Protein AF-A0A183T0B0-F1 (afdb_monomer_lite)

Organism: Schistocephalus solidus (NCBI:txid70667)

pLDDT: mean 71.67, std 19.05, range [30.5, 95.94]

Secondary structure (DSSP, 8-state):
--TTTTHHHHHHT----SHHHHHHHHHHHHHHHHHHHHHHHHHHHHHHHHHHH-SS--TT---SS-TTTHHHHHHHHHHTTT-SS--HHHHHHHHHHHHHHHTTTSSHHHHHHHHHHHHHHHHTHHHHHHHHHH----HHHHHHHHHHHHHHHHHHHHHHHHHHHHHHHHHHHHHH-TTT----HHHHHHHHHHHHHHHHHHHHHHHHHHHHHHHHHHTTTS-----HHHHHHHHHHHHHHHHHHHHHHHHHHHHHHHHHHHHHHHHHHHHHHHHHHS--S--TT--SHHHHHHHHHHHHHHHHHHHHHHHHHHHHHHHHHHHHHHHHHHHHHTTSS---HHHHHHHHHHHHHHHHHHHHH-HHHHHHHHHHHHHHHHHHHTTTTTTSS-------

Foldseek 3Di:
DVVLLCLLVQQLVQQDDDPVLVVLVVLLVVLLVLLQVLLVVLLVQQVVVCVVPVDPFTLQDPQPDDPVPVVVLVVLQVVLVPDPDRDLLSVLSVQLVLLNVLSRPAPNPLSNVLSVLLNVCSVQQSVLSSCSRHHDDDPVVNVVSSLVNQLSLQLCLQSVLVSLLVSLVSLLCCLLPSPPDDDDPVVVVVVVVVSSVVSNVLSVVLSVLSVVVVVVVVVPPDDDDDDPVNVVSVVVNVVSLCVSVVSLVVSVVVSVVSLVSNVVSLVVLVVSLVVLPDDPDDDPPPPDDPVVVSVVSSVSSVVSSVQSVLVSVLSVVLVVLQSVLCVLVSCSSSVVDHRDSVNVSSSSSNSNPNSVSVCVSDPSNVVVVVVVVVVVVVVVVVVVVVVPPPDDPDDD

Sequence (396 aa):
MTERRNQWYKIQDLQLRSTPKVLFLVACSVIGLAGLLTNLPIIITNILHRFRHNTMSDYYSRPLVDRRDGSQLVRASVMARRSTLVTEDDRGNSYFSAVSLQAKYKYSHVVLALSVFNFLSSIILIPNMAILLCWNVNADFSNYVVSLTMIWNVFQIMFVFIFQFINTTIQCLSICFPLHFSLRRSPLFTAFFLIIALCMATSISELLLMEKDLSGDARGNKVAKPSSESEHVKWAMAIVIQIPFAVYCLTALLTLVMYSLIMRSIHSSQSFVKRVSIPSIPSSDSRGSGSLMRQSLLRFWNSVLRQNIQSFITLATSTTALYLLEFPYMLVFCSACEPHYCVLICHLAVHTVQPVLHITLSKAFREVFRELFVKADRGSISSLDAIMVDQPTAGG

Structure (mmCIF, N/CA/C/O backbone):
data_AF-A0A183T0B0-F1
#
_entry.id   AF-A0A183T0B0-F1
#
loop_
_atom_site.group_PDB
_atom_site.id
_atom_site.type_symbol
_atom_site.label_atom_id
_atom_site.label_alt_id
_atom_site.label_comp_id
_atom_site.label_asym_id
_atom_site.label_entity_id
_atom_site.label_seq_id
_atom_site.pdbx_PDB_ins_code
_atom_site.Cartn_x
_atom_site.Cartn_y
_atom_site.Cartn_z
_atom_site.occupancy
_atom_site.B_iso_or_equiv
_atom_site.auth_seq_id
_atom_site.auth_comp_id
_atom_site.auth_asym_id
_atom_site.auth_atom_id
_atom_site.pdbx_PDB_model_num
ATOM 1 N N . MET A 1 1 ? 17.459 -21.429 -18.803 1.00 33.53 1 MET A N 1
ATOM 2 C CA . MET A 1 1 ? 17.792 -20.425 -17.754 1.00 33.53 1 MET A CA 1
ATOM 3 C C . MET A 1 1 ? 18.269 -19.082 -18.317 1.00 33.53 1 MET A C 1
ATOM 5 O O . MET A 1 1 ? 18.278 -18.108 -17.580 1.00 33.53 1 MET A O 1
ATOM 9 N N . THR A 1 2 ? 18.666 -18.999 -19.588 1.00 34.31 2 THR A N 1
ATOM 10 C CA . THR A 1 2 ? 19.000 -17.747 -20.297 1.00 34.31 2 THR A CA 1
ATOM 11 C C . THR A 1 2 ? 17.747 -16.949 -20.700 1.00 34.31 2 THR A C 1
ATOM 13 O O . THR A 1 2 ? 17.742 -15.734 -20.588 1.00 34.31 2 THR A O 1
ATOM 16 N N . GLU A 1 3 ? 16.628 -17.610 -21.022 1.00 35.97 3 GLU A N 1
ATOM 17 C CA . GLU A 1 3 ? 15.358 -16.939 -21.384 1.00 35.97 3 GLU A CA 1
ATOM 18 C C . GLU A 1 3 ? 14.646 -16.192 -20.243 1.00 35.97 3 GLU A C 1
ATOM 20 O O . GLU A 1 3 ? 13.932 -15.224 -20.499 1.00 35.97 3 GLU A O 1
ATOM 25 N N . ARG A 1 4 ? 14.853 -16.600 -18.981 1.00 41.22 4 ARG A N 1
ATOM 26 C CA . ARG A 1 4 ? 14.277 -15.911 -17.805 1.00 41.22 4 ARG A CA 1
ATOM 27 C C . ARG A 1 4 ? 15.097 -14.689 -17.366 1.00 41.22 4 ARG A C 1
ATOM 29 O O . ARG A 1 4 ? 14.621 -13.908 -16.556 1.00 41.22 4 ARG A O 1
ATOM 36 N N . ARG A 1 5 ? 16.318 -14.523 -17.895 1.00 46.44 5 ARG A N 1
ATOM 37 C CA . ARG A 1 5 ? 17.304 -13.521 -17.448 1.00 46.44 5 ARG A CA 1
ATOM 38 C C . ARG A 1 5 ? 17.072 -12.111 -18.019 1.00 46.44 5 ARG A C 1
ATOM 40 O O . ARG A 1 5 ? 17.465 -11.144 -17.388 1.00 46.44 5 ARG A O 1
ATOM 47 N N . ASN A 1 6 ? 16.337 -11.985 -19.131 1.00 49.69 6 ASN A N 1
ATOM 48 C CA . ASN A 1 6 ? 16.167 -10.717 -19.863 1.00 49.69 6 ASN A CA 1
ATOM 49 C C . ASN A 1 6 ? 14.811 -10.015 -19.664 1.00 49.69 6 ASN A C 1
ATOM 51 O O . ASN A 1 6 ? 14.504 -9.080 -20.393 1.00 49.69 6 ASN A O 1
ATOM 55 N N . GLN A 1 7 ? 13.944 -10.449 -18.744 1.00 52.06 7 GLN A N 1
ATOM 56 C CA . GLN A 1 7 ? 12.573 -9.910 -18.704 1.00 52.06 7 GLN A CA 1
ATOM 57 C C . GLN A 1 7 ? 12.448 -8.519 -18.065 1.00 52.06 7 GLN A C 1
ATOM 59 O O . GLN A 1 7 ? 11.589 -7.749 -18.490 1.00 52.06 7 GLN A O 1
ATOM 64 N N . TRP A 1 8 ? 13.341 -8.161 -17.136 1.00 49.22 8 TRP A N 1
ATOM 65 C CA . TRP A 1 8 ? 13.468 -6.787 -16.636 1.00 49.22 8 TRP A CA 1
ATOM 66 C C . TRP A 1 8 ? 13.785 -5.802 -17.769 1.00 49.22 8 TRP A C 1
ATOM 68 O O . TRP A 1 8 ? 13.095 -4.791 -17.899 1.00 49.22 8 TRP A O 1
ATOM 78 N N . TYR A 1 9 ? 14.727 -6.168 -18.650 1.00 50.41 9 TYR A N 1
ATOM 79 C CA . TYR A 1 9 ? 14.986 -5.442 -19.895 1.00 50.41 9 TYR A CA 1
ATOM 80 C C . TYR A 1 9 ? 13.762 -5.438 -20.792 1.00 50.41 9 TYR A C 1
ATOM 82 O O . TYR A 1 9 ? 13.357 -4.377 -21.220 1.00 50.41 9 TYR A O 1
ATOM 90 N N . LYS A 1 10 ? 13.073 -6.567 -20.993 1.00 52.88 10 LYS A N 1
ATOM 91 C CA . LYS A 1 10 ? 11.895 -6.580 -21.876 1.00 52.88 10 LYS A CA 1
ATOM 92 C C . LYS A 1 10 ? 10.767 -5.640 -21.429 1.00 52.88 10 LYS A C 1
ATOM 94 O O . LYS A 1 10 ? 10.074 -5.132 -22.298 1.00 52.88 10 LYS A O 1
ATOM 99 N N . ILE A 1 11 ? 10.556 -5.407 -20.127 1.00 55.38 11 ILE A N 1
ATOM 100 C CA . ILE A 1 11 ? 9.585 -4.399 -19.650 1.00 55.38 11 ILE A CA 1
ATOM 101 C C . ILE A 1 11 ? 10.076 -2.978 -19.963 1.00 55.38 11 ILE A C 1
ATOM 103 O O . ILE A 1 11 ? 9.279 -2.121 -20.336 1.00 55.38 11 ILE A O 1
ATOM 107 N N . GLN A 1 12 ? 11.373 -2.721 -19.794 1.00 54.44 12 GLN A N 1
ATOM 108 C CA . GLN A 1 12 ? 11.988 -1.399 -19.959 1.00 54.44 12 GLN A CA 1
ATOM 109 C C . GLN A 1 12 ? 12.344 -1.069 -21.424 1.00 54.44 12 GLN A C 1
ATOM 111 O O . GLN A 1 12 ? 12.399 0.100 -21.788 1.00 54.44 12 GLN A O 1
ATOM 116 N N . ASP A 1 13 ? 12.468 -2.090 -22.273 1.00 56.25 13 ASP A N 1
ATOM 117 C CA . ASP A 1 13 ? 12.664 -2.047 -23.726 1.00 56.25 13 ASP A CA 1
ATOM 118 C C . ASP A 1 13 ? 11.327 -1.964 -24.482 1.00 56.25 13 ASP A C 1
ATOM 120 O O . ASP A 1 13 ? 11.308 -1.962 -25.718 1.00 56.25 13 ASP A O 1
ATOM 124 N N . LEU A 1 14 ? 10.190 -1.896 -23.768 1.00 64.25 14 LEU A N 1
ATOM 125 C CA . LEU A 1 14 ? 8.881 -1.611 -24.360 1.00 64.25 14 LEU A CA 1
ATOM 126 C C . LEU A 1 14 ? 8.874 -0.181 -24.909 1.00 64.25 14 LEU A C 1
ATOM 128 O O . LEU A 1 14 ? 8.351 0.752 -24.307 1.00 64.25 14 LEU A O 1
ATOM 132 N N . GLN A 1 15 ? 9.422 -0.015 -26.104 1.00 75.88 15 GLN A N 1
ATOM 133 C CA . GLN A 1 15 ? 9.300 1.211 -26.868 1.00 75.88 15 GLN A CA 1
ATOM 134 C C . GLN A 1 15 ? 7.905 1.278 -27.485 1.00 75.88 15 GLN A C 1
ATOM 136 O O . GLN A 1 15 ? 7.626 0.688 -28.535 1.00 75.88 15 GLN A O 1
ATOM 141 N N . LEU A 1 16 ? 7.005 2.001 -26.820 1.00 80.88 16 LEU A N 1
ATOM 142 C CA . LEU A 1 16 ? 5.630 2.147 -27.277 1.00 80.88 16 LEU A CA 1
ATOM 143 C C . LEU A 1 16 ? 5.568 3.056 -28.509 1.00 80.88 16 LEU A C 1
ATOM 145 O O . LEU A 1 16 ? 6.085 4.175 -28.524 1.00 80.88 16 LEU A O 1
ATOM 149 N N . ARG A 1 17 ? 4.870 2.591 -29.549 1.00 81.88 17 ARG A N 1
ATOM 150 C CA . ARG A 1 17 ? 4.631 3.341 -30.791 1.00 81.88 17 ARG A CA 1
ATOM 151 C C . ARG A 1 17 ? 3.141 3.617 -30.970 1.00 81.88 17 ARG A C 1
ATOM 153 O O . ARG A 1 17 ? 2.316 2.791 -30.594 1.00 81.88 17 ARG A O 1
ATOM 160 N N . SER A 1 18 ? 2.798 4.757 -31.567 1.00 86.50 18 SER A N 1
ATOM 161 C CA . SER A 1 18 ? 1.427 5.096 -31.988 1.00 86.50 18 SER A CA 1
ATOM 162 C C . SER A 1 18 ? 0.392 5.070 -30.841 1.00 86.50 18 SER A C 1
ATOM 164 O O . SER A 1 18 ? 0.560 5.781 -29.852 1.00 86.50 18 SER A O 1
ATOM 166 N N . THR A 1 19 ? -0.687 4.286 -30.953 1.00 87.50 19 THR A N 1
ATOM 167 C CA . THR A 1 19 ? -1.831 4.301 -30.022 1.00 87.50 19 THR A CA 1
ATOM 168 C C . THR A 1 19 ? -1.490 3.852 -28.591 1.00 87.50 19 THR A C 1
ATOM 170 O O . THR A 1 19 ? -1.837 4.588 -27.666 1.00 87.50 19 THR A O 1
ATOM 173 N N . PRO A 1 20 ? -0.773 2.730 -28.355 1.00 88.12 20 PRO A N 1
ATOM 174 C CA . PRO A 1 20 ? -0.316 2.346 -27.013 1.00 88.12 20 PRO A CA 1
ATOM 175 C C . PRO A 1 20 ? 0.457 3.439 -26.272 1.00 88.12 20 PRO A C 1
ATOM 177 O O . PRO A 1 20 ? 0.265 3.614 -25.073 1.00 88.12 20 PRO A O 1
ATOM 180 N N . LYS A 1 21 ? 1.283 4.215 -26.985 1.00 89.50 21 LYS A N 1
ATOM 181 C CA . LYS A 1 21 ? 2.028 5.341 -26.405 1.00 89.50 21 LYS A CA 1
ATOM 182 C C . LYS A 1 21 ? 1.086 6.429 -25.890 1.00 89.50 21 LYS A C 1
ATOM 184 O O . LYS A 1 21 ? 1.246 6.890 -24.766 1.00 89.50 21 LYS A O 1
ATOM 189 N N . VAL A 1 22 ? 0.092 6.823 -26.690 1.00 90.25 22 VAL A N 1
ATOM 190 C CA . VAL A 1 22 ? -0.894 7.841 -26.286 1.00 90.25 22 VAL A CA 1
ATOM 191 C C . VAL A 1 22 ? -1.700 7.361 -25.079 1.00 90.25 22 VAL A C 1
ATOM 193 O O . VAL A 1 22 ? -1.833 8.096 -24.105 1.00 90.25 22 VAL A O 1
ATOM 196 N N . LEU A 1 23 ? -2.185 6.116 -25.109 1.00 91.94 23 LEU A N 1
ATOM 197 C CA . LEU A 1 23 ? -2.949 5.535 -24.002 1.00 91.94 23 LEU A CA 1
ATOM 198 C C . LEU A 1 23 ? -2.127 5.460 -22.712 1.00 91.94 23 LEU A C 1
ATOM 200 O O . LEU A 1 23 ? -2.623 5.825 -21.648 1.00 91.94 23 LEU A O 1
ATOM 204 N N . PHE A 1 24 ? -0.867 5.031 -22.807 1.00 93.00 24 PHE A N 1
ATOM 205 C CA . PHE A 1 24 ? 0.031 4.950 -21.660 1.00 93.00 24 PHE A CA 1
ATOM 206 C C . PHE A 1 24 ? 0.326 6.331 -21.068 1.00 93.00 24 PHE A C 1
ATOM 208 O O . PHE A 1 24 ? 0.234 6.502 -19.856 1.00 93.00 24 PHE A O 1
ATOM 215 N N . LEU A 1 25 ? 0.596 7.339 -21.905 1.00 92.75 25 LEU A N 1
ATOM 216 C CA . LEU A 1 25 ? 0.809 8.713 -21.444 1.00 92.75 25 LEU A CA 1
ATOM 217 C C . LEU A 1 25 ? -0.421 9.274 -20.729 1.00 92.75 25 LEU A C 1
ATOM 219 O O . LEU A 1 25 ? -0.284 9.810 -19.634 1.00 92.75 25 LEU A O 1
ATOM 223 N N . VAL A 1 26 ? -1.617 9.103 -21.301 1.00 94.62 26 VAL A N 1
ATOM 224 C CA . VAL A 1 26 ? -2.869 9.545 -20.666 1.00 94.62 26 VAL A CA 1
ATOM 225 C C . VAL A 1 26 ? -3.063 8.851 -19.317 1.00 94.62 26 VAL A C 1
ATOM 227 O O . VAL A 1 26 ? -3.358 9.520 -18.327 1.00 94.62 26 VAL A O 1
ATOM 230 N N . ALA A 1 27 ? -2.846 7.535 -19.245 1.00 94.56 27 ALA A N 1
ATOM 231 C CA . ALA A 1 27 ? -2.937 6.791 -17.992 1.00 94.56 27 ALA A CA 1
ATOM 232 C C . ALA A 1 27 ? -1.931 7.306 -16.948 1.00 94.56 27 ALA A C 1
ATOM 234 O O . ALA A 1 27 ? -2.324 7.601 -15.821 1.00 94.56 27 ALA A O 1
ATOM 235 N N . CYS A 1 28 ? -0.663 7.492 -17.323 1.00 94.56 28 CYS A N 1
ATOM 236 C CA . CYS A 1 28 ? 0.368 8.041 -16.442 1.00 94.56 28 CYS A CA 1
ATOM 237 C C . CYS A 1 28 ? 0.033 9.460 -15.969 1.00 94.56 28 CYS A C 1
ATOM 239 O O . CYS A 1 28 ? 0.217 9.760 -14.793 1.00 94.56 28 CYS A O 1
ATOM 241 N N . SER A 1 29 ? -0.504 10.326 -16.833 1.00 94.38 29 SER A N 1
ATOM 242 C CA . SER A 1 29 ? -0.939 11.671 -16.438 1.00 94.38 29 SER A CA 1
ATOM 243 C C . SER A 1 29 ? -2.093 11.632 -15.437 1.00 94.38 29 SER A C 1
ATOM 245 O O . SER A 1 29 ? -2.053 12.345 -14.436 1.00 94.38 29 SER A O 1
ATOM 247 N N . VAL A 1 30 ? -3.099 10.781 -15.667 1.00 95.44 30 VAL A N 1
ATOM 248 C CA . VAL A 1 30 ? -4.244 10.624 -14.755 1.00 95.44 30 VAL A CA 1
ATOM 249 C C . VAL A 1 30 ? -3.792 10.068 -13.407 1.00 95.44 30 VAL A C 1
ATOM 251 O O . VAL A 1 30 ? -4.145 10.632 -12.373 1.00 95.44 30 VAL A O 1
ATOM 254 N N . ILE A 1 31 ? -2.988 9.001 -13.405 1.00 95.44 31 ILE A N 1
ATOM 255 C CA . ILE A 1 31 ? -2.464 8.388 -12.178 1.00 95.44 31 ILE A CA 1
ATOM 256 C C . ILE A 1 31 ? -1.550 9.378 -11.450 1.00 95.44 31 ILE A C 1
ATOM 258 O O . ILE A 1 31 ? -1.719 9.596 -10.259 1.00 95.44 31 ILE A O 1
ATOM 262 N N . GLY A 1 32 ? -0.619 10.034 -12.145 1.00 93.38 32 GLY A N 1
ATOM 263 C CA . GLY A 1 32 ? 0.275 11.019 -11.539 1.00 93.38 32 GLY A CA 1
ATOM 264 C C . GLY A 1 32 ? -0.496 12.162 -10.880 1.00 93.38 32 GLY A C 1
ATOM 265 O O . GLY A 1 32 ? -0.308 12.434 -9.695 1.00 93.38 32 GLY A O 1
ATOM 266 N N . LEU A 1 33 ? -1.430 12.785 -11.604 1.00 94.19 33 LEU A N 1
ATOM 267 C CA . LEU A 1 33 ? -2.227 13.892 -11.074 1.00 94.19 33 LEU A CA 1
ATOM 268 C C . LEU A 1 33 ? -3.114 13.457 -9.899 1.00 94.19 33 LEU A C 1
ATOM 270 O O . LEU A 1 33 ? -3.142 14.120 -8.862 1.00 94.19 33 LEU A O 1
ATOM 274 N N . ALA A 1 34 ? -3.817 12.332 -10.027 1.00 93.25 34 ALA A N 1
ATOM 275 C CA . ALA A 1 34 ? -4.661 11.814 -8.957 1.00 93.25 34 ALA A CA 1
ATOM 276 C C . ALA A 1 34 ? -3.834 11.406 -7.725 1.00 93.25 34 ALA A C 1
ATOM 278 O O . ALA A 1 34 ? -4.241 11.683 -6.595 1.00 93.25 34 ALA A O 1
ATOM 279 N N . GLY A 1 35 ? -2.651 10.822 -7.920 1.00 91.69 35 GLY A N 1
ATOM 280 C CA . GLY A 1 35 ? -1.699 10.500 -6.862 1.00 91.69 35 GLY A CA 1
ATOM 281 C C . GLY A 1 35 ? -1.258 11.743 -6.090 1.00 91.69 35 GLY A C 1
ATOM 282 O O . GLY A 1 35 ? -1.307 11.753 -4.858 1.00 91.69 35 GLY A O 1
ATOM 283 N N . LEU A 1 36 ? -0.930 12.838 -6.779 1.00 92.75 36 LEU A N 1
ATOM 284 C CA . LEU A 1 36 ? -0.602 14.114 -6.132 1.00 92.75 36 LEU A CA 1
ATOM 285 C C . LEU A 1 36 ? -1.780 14.659 -5.314 1.00 92.75 36 LEU A C 1
ATOM 287 O O . LEU A 1 36 ? -1.625 14.969 -4.131 1.00 92.75 36 LEU A O 1
ATOM 291 N N . LEU A 1 37 ? -2.964 14.733 -5.928 1.00 89.88 37 LEU A N 1
ATOM 292 C CA . LEU A 1 37 ? -4.164 15.317 -5.320 1.00 89.88 37 LEU A CA 1
ATOM 293 C C . LEU A 1 37 ? -4.693 14.519 -4.123 1.00 89.88 37 LEU A C 1
ATOM 295 O O . LEU A 1 37 ? -5.315 15.089 -3.229 1.00 89.88 37 LEU A O 1
ATOM 299 N N . THR A 1 38 ? -4.462 13.208 -4.088 1.00 88.94 38 THR A N 1
ATOM 300 C CA . THR A 1 38 ? -4.982 12.326 -3.032 1.00 88.94 38 THR A CA 1
ATOM 301 C C . THR A 1 38 ? -3.982 12.129 -1.896 1.00 88.94 38 THR A C 1
ATOM 303 O O . THR A 1 38 ? -4.380 12.112 -0.732 1.00 88.94 38 THR A O 1
ATOM 306 N N . ASN A 1 39 ? -2.679 12.058 -2.177 1.00 90.81 39 ASN A N 1
ATOM 307 C CA . ASN A 1 39 ? -1.672 11.925 -1.121 1.00 90.81 39 ASN A CA 1
ATOM 308 C C . ASN A 1 39 ? -1.430 13.245 -0.372 1.00 90.81 39 ASN A C 1
ATOM 310 O O . ASN A 1 39 ? -1.272 13.234 0.852 1.00 90.81 39 ASN A O 1
ATOM 314 N N . LEU A 1 40 ? -1.441 14.390 -1.067 1.00 89.00 40 LEU A N 1
ATOM 315 C CA . LEU A 1 40 ? -1.122 15.690 -0.466 1.00 89.00 40 LEU A CA 1
ATOM 316 C C . LEU A 1 40 ? -2.022 16.046 0.734 1.00 89.00 40 LEU A C 1
ATOM 318 O O . LEU A 1 40 ? -1.489 16.403 1.789 1.00 89.00 40 LEU A O 1
ATOM 322 N N . PRO A 1 41 ? -3.358 15.906 0.673 1.00 82.56 41 PRO A N 1
ATOM 323 C CA . PRO A 1 41 ? -4.189 16.273 1.807 1.00 82.56 41 PRO A CA 1
ATOM 324 C C . PRO A 1 41 ? -4.078 15.266 2.957 1.00 82.56 41 PRO A C 1
ATOM 326 O O . PRO A 1 41 ? -4.243 15.660 4.111 1.00 82.56 41 PRO A O 1
ATOM 329 N N . ILE A 1 42 ? -3.746 13.993 2.693 1.00 83.25 42 ILE A N 1
ATOM 330 C CA . ILE A 1 42 ? -3.427 13.025 3.754 1.00 83.25 42 ILE A CA 1
ATOM 331 C C . ILE A 1 42 ? -2.177 13.486 4.511 1.00 83.25 42 ILE A C 1
ATOM 333 O O . ILE A 1 42 ? -2.180 13.502 5.746 1.00 83.25 42 ILE A O 1
ATOM 337 N N . ILE A 1 43 ? -1.135 13.908 3.789 1.00 85.75 43 ILE A N 1
ATOM 338 C CA . ILE A 1 43 ? 0.104 14.440 4.369 1.00 85.75 43 ILE A CA 1
ATOM 339 C C . ILE A 1 43 ? -0.202 15.689 5.204 1.00 85.75 43 ILE A C 1
ATOM 341 O O . ILE A 1 43 ? 0.097 15.714 6.400 1.00 85.75 43 ILE A O 1
ATOM 345 N N . ILE A 1 44 ? -0.874 16.685 4.616 1.00 82.56 44 ILE A N 1
ATOM 346 C CA . ILE A 1 44 ? -1.234 17.944 5.287 1.00 82.56 44 ILE A CA 1
A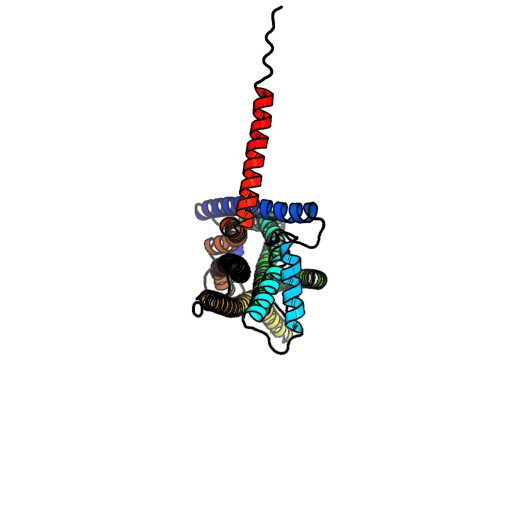TOM 347 C C . ILE A 1 44 ? -2.069 17.677 6.541 1.00 82.56 44 ILE A C 1
ATOM 349 O O . ILE A 1 44 ? -1.759 18.198 7.608 1.00 82.56 44 ILE A O 1
ATOM 353 N N . THR A 1 45 ? -3.091 16.826 6.452 1.00 76.12 45 THR A N 1
ATOM 354 C CA . THR A 1 45 ? -3.969 16.493 7.583 1.00 76.12 45 THR A CA 1
ATOM 355 C C . THR A 1 45 ? -3.189 15.880 8.745 1.00 76.12 45 THR A C 1
ATOM 357 O O . THR A 1 45 ? -3.370 16.271 9.902 1.00 76.12 45 THR A O 1
ATOM 360 N N . ASN A 1 46 ? -2.288 14.938 8.453 1.00 76.00 46 ASN A N 1
ATOM 361 C CA . ASN A 1 46 ? -1.456 14.309 9.477 1.00 76.00 46 ASN A CA 1
ATOM 362 C C . ASN A 1 46 ? -0.464 15.305 10.099 1.00 76.00 46 ASN A C 1
ATOM 364 O O . ASN A 1 46 ? -0.277 15.294 11.317 1.00 76.00 46 ASN A O 1
ATOM 368 N N . ILE A 1 47 ? 0.135 16.187 9.294 1.00 75.75 47 ILE A N 1
ATOM 369 C CA . ILE A 1 47 ? 1.064 17.223 9.763 1.00 75.75 47 ILE A CA 1
ATOM 370 C C . ILE A 1 47 ? 0.337 18.257 10.636 1.00 75.75 47 ILE A C 1
ATOM 372 O O . ILE A 1 47 ? 0.730 18.475 11.783 1.00 75.75 47 ILE A O 1
ATOM 376 N N . LEU A 1 48 ? -0.758 18.847 10.143 1.00 68.94 48 LEU A N 1
ATOM 377 C CA . LEU A 1 48 ? -1.540 19.864 10.856 1.00 68.94 48 LEU A CA 1
ATOM 378 C C . LEU A 1 48 ? -2.046 19.357 12.205 1.00 68.94 48 LEU A C 1
ATOM 380 O O . LEU A 1 48 ? -2.040 20.092 13.189 1.00 68.94 48 LEU A O 1
ATOM 384 N N . HIS A 1 49 ? -2.454 18.095 12.284 1.00 63.56 49 HIS A N 1
ATOM 385 C CA . HIS A 1 49 ? -2.900 17.525 13.549 1.00 63.56 49 HIS A CA 1
ATOM 386 C C . HIS A 1 49 ? -1.770 17.304 14.546 1.00 63.56 49 HIS A C 1
ATOM 388 O O . HIS A 1 49 ? -1.971 17.522 15.741 1.00 63.56 49 HIS A O 1
ATOM 394 N N . ARG A 1 50 ? -0.573 16.920 14.083 1.00 63.62 50 ARG A N 1
ATOM 395 C CA . ARG A 1 50 ? 0.605 16.858 14.959 1.00 63.62 50 ARG A CA 1
ATOM 396 C C . ARG A 1 50 ? 0.953 18.229 15.528 1.00 63.62 50 ARG A C 1
ATOM 398 O O . ARG A 1 50 ? 1.205 18.317 16.726 1.00 63.62 50 ARG A O 1
ATOM 405 N N . PHE A 1 51 ? 0.890 19.278 14.708 1.00 58.38 51 PHE A N 1
ATOM 406 C CA . PHE A 1 51 ? 1.113 20.652 15.160 1.00 58.38 51 PHE A CA 1
ATOM 407 C C . PHE A 1 51 ? 0.026 21.142 16.127 1.00 58.38 51 PHE A C 1
ATOM 409 O O . PHE A 1 51 ? 0.340 21.698 17.174 1.00 58.38 51 PHE A O 1
ATOM 416 N N . ARG A 1 52 ? -1.257 20.909 15.819 1.00 52.28 52 ARG A N 1
ATOM 417 C CA . ARG A 1 52 ? -2.383 21.470 16.586 1.00 52.28 52 ARG A CA 1
ATOM 418 C C . ARG A 1 52 ? -2.564 20.846 17.966 1.00 52.28 52 ARG A C 1
ATOM 420 O O . ARG A 1 52 ? -3.041 21.520 18.873 1.00 52.28 52 ARG A O 1
ATOM 427 N N . HIS A 1 53 ? -2.221 19.571 18.132 1.00 48.69 53 HIS A N 1
ATOM 428 C CA . HIS A 1 53 ? -2.476 18.879 19.392 1.00 48.69 53 HIS A CA 1
ATOM 429 C C . HIS A 1 53 ? -1.277 18.823 20.339 1.00 48.69 53 HIS A C 1
ATOM 431 O O . HIS A 1 53 ? -1.507 18.485 21.495 1.00 48.69 53 HIS A O 1
ATOM 437 N N . ASN A 1 54 ? -0.050 19.169 19.914 1.00 38.69 54 ASN A N 1
ATOM 438 C CA . ASN A 1 54 ? 1.195 19.224 20.715 1.00 38.69 54 ASN A CA 1
ATOM 439 C C . ASN A 1 54 ? 1.363 18.098 21.767 1.00 38.69 54 ASN A C 1
ATOM 441 O O . ASN A 1 54 ? 2.012 18.240 22.800 1.00 38.69 54 ASN A O 1
ATOM 445 N N . THR A 1 55 ? 0.726 16.957 21.523 1.00 41.84 55 THR A N 1
ATOM 446 C CA . THR A 1 55 ? 0.593 15.834 22.442 1.00 41.84 55 THR A CA 1
ATOM 447 C C . THR A 1 55 ? 0.693 14.554 21.639 1.00 41.84 55 THR A C 1
ATOM 449 O O . THR A 1 55 ? 0.481 14.512 20.429 1.00 41.84 55 THR A O 1
ATOM 452 N N . MET A 1 56 ? 1.064 13.485 22.332 1.00 37.75 56 MET A N 1
ATOM 453 C CA . MET A 1 56 ? 1.271 12.130 21.830 1.00 37.75 56 MET A CA 1
ATOM 454 C C . MET A 1 56 ? 0.010 11.449 21.237 1.00 37.75 56 MET A C 1
ATOM 456 O O . MET A 1 56 ? -0.257 10.290 21.540 1.00 37.75 56 MET A O 1
ATOM 460 N N . SER A 1 57 ? -0.802 12.130 20.426 1.00 34.81 57 SER A N 1
ATOM 461 C CA . SER A 1 57 ? -2.042 11.605 19.844 1.00 34.81 57 SER A CA 1
ATOM 462 C C . SER A 1 57 ? -2.178 11.947 18.365 1.00 34.81 57 SER A C 1
ATOM 464 O O . SER A 1 57 ? -2.041 13.107 17.987 1.00 34.81 57 SER A O 1
ATOM 466 N N . ASP A 1 58 ? -2.463 10.937 17.548 1.00 38.25 58 ASP A N 1
ATOM 467 C CA . ASP A 1 58 ? -2.615 11.035 16.094 1.00 38.25 58 ASP A CA 1
ATOM 468 C C . ASP A 1 58 ? -4.036 11.438 15.652 1.00 38.25 58 ASP A C 1
ATOM 470 O O . ASP A 1 58 ? -4.963 11.392 16.454 1.00 38.25 58 ASP A O 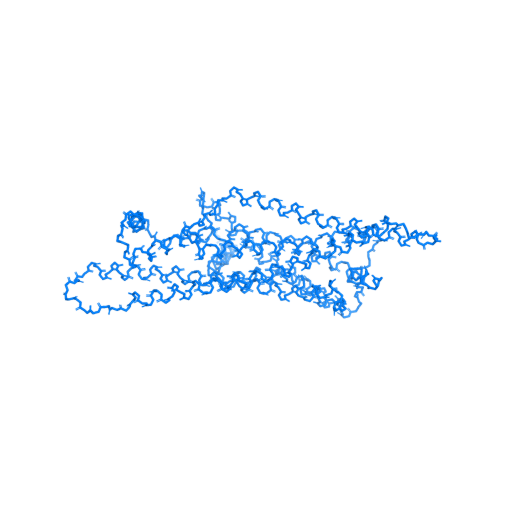1
ATOM 474 N N . TYR A 1 59 ? -4.231 11.800 14.375 1.00 34.31 59 TYR A N 1
ATOM 475 C CA . TYR A 1 59 ? -5.506 12.300 13.808 1.00 34.31 59 TYR A CA 1
ATOM 476 C C . TYR A 1 59 ? -6.734 11.425 14.102 1.00 34.31 59 TYR A C 1
ATOM 478 O O . TYR A 1 59 ? -7.860 11.896 14.242 1.00 34.31 59 TYR A O 1
ATOM 486 N N . TYR A 1 60 ? -6.505 10.128 14.267 1.00 34.19 60 TYR A N 1
ATOM 487 C CA . TYR A 1 60 ? -7.524 9.118 14.539 1.00 34.19 60 TYR A CA 1
ATOM 488 C C . TYR A 1 60 ? -8.020 9.083 15.994 1.00 34.19 60 TYR A C 1
ATOM 490 O O . TYR A 1 60 ? -8.813 8.216 16.362 1.00 34.19 60 TYR A O 1
ATOM 498 N N . SER A 1 61 ? -7.575 10.032 16.819 1.00 39.59 61 SER A N 1
ATOM 499 C CA . SER A 1 61 ? -7.650 9.977 18.279 1.00 39.59 61 SER A CA 1
ATOM 500 C C . SER A 1 61 ? -8.573 11.020 18.896 1.00 39.59 61 SER A C 1
ATOM 502 O O . SER A 1 61 ? -8.221 11.601 19.924 1.00 39.59 61 SER A O 1
ATOM 504 N N . ARG A 1 62 ? -9.759 11.282 18.335 1.00 36.12 62 ARG A N 1
ATOM 505 C CA . ARG A 1 62 ? -10.781 11.928 19.172 1.00 36.12 62 ARG A CA 1
ATOM 506 C C . ARG A 1 62 ? -11.151 10.937 20.282 1.00 36.12 62 ARG A C 1
ATOM 508 O O . ARG A 1 62 ? -11.615 9.843 19.957 1.00 36.12 62 ARG A O 1
ATOM 515 N N . PRO A 1 63 ? -10.918 11.252 21.571 1.00 39.31 63 PRO A N 1
ATOM 516 C CA . PRO A 1 63 ? -11.399 10.395 22.637 1.00 39.31 63 PRO A CA 1
ATOM 517 C C . PRO A 1 63 ? -12.926 10.364 22.547 1.00 39.31 63 PRO A C 1
ATOM 519 O O . PRO A 1 63 ? -13.576 11.404 22.533 1.00 39.31 63 PRO A O 1
ATOM 522 N N . LEU A 1 64 ? -13.490 9.159 22.474 1.00 39.81 64 LEU A N 1
ATOM 523 C CA . LEU A 1 64 ? -14.936 8.914 22.496 1.00 39.81 64 LEU A CA 1
ATOM 524 C C . LEU A 1 64 ? -15.586 9.277 23.840 1.00 39.81 64 LEU A C 1
ATOM 526 O O . LEU A 1 64 ? -16.796 9.142 23.986 1.00 39.81 64 LEU A O 1
ATOM 530 N N . VAL A 1 65 ? -14.792 9.700 24.823 1.00 39.97 65 VAL A N 1
ATOM 531 C CA . VAL A 1 65 ? -15.245 9.920 26.186 1.00 39.97 65 VAL A CA 1
ATOM 532 C C . VAL A 1 65 ? -14.862 11.324 26.606 1.00 39.97 65 VAL A C 1
ATOM 534 O O . VAL A 1 65 ? -13.679 11.673 26.676 1.00 39.97 65 VAL A O 1
ATOM 537 N N . ASP A 1 66 ? -15.894 12.118 26.864 1.00 36.94 66 ASP A N 1
ATOM 538 C CA . ASP A 1 66 ? -15.764 13.413 27.499 1.00 36.94 66 ASP A CA 1
ATOM 539 C C . ASP A 1 66 ? -15.014 13.242 28.828 1.00 36.94 66 ASP A C 1
ATOM 541 O O . ASP A 1 66 ? -15.182 12.260 29.559 1.00 36.94 66 ASP A O 1
ATOM 545 N N . ARG A 1 67 ? -14.110 14.172 29.119 1.00 39.50 67 ARG A N 1
ATOM 546 C CA . ARG A 1 67 ? -13.001 14.009 30.079 1.00 39.50 67 ARG A CA 1
ATOM 547 C C . ARG A 1 67 ? -13.462 13.727 31.523 1.00 39.50 67 ARG A C 1
ATOM 549 O O . ARG A 1 67 ? -12.646 13.331 32.352 1.00 39.50 67 ARG A O 1
ATOM 556 N N . ARG A 1 68 ? -14.755 13.915 31.818 1.00 38.62 68 ARG A N 1
ATOM 557 C CA . ARG A 1 68 ? -15.391 13.664 33.121 1.00 38.62 68 ARG A CA 1
ATOM 558 C C . ARG A 1 68 ? -15.792 12.197 33.336 1.00 38.62 68 ARG A C 1
ATOM 560 O O . ARG A 1 68 ? -15.430 11.645 34.374 1.00 38.62 68 ARG A O 1
ATOM 567 N N . ASP A 1 69 ? -16.389 11.528 32.349 1.00 40.28 69 ASP A N 1
ATOM 568 C CA . ASP A 1 69 ? -16.925 10.159 32.512 1.00 40.28 69 ASP A CA 1
ATOM 569 C C . ASP A 1 69 ? -15.865 9.063 32.315 1.00 40.28 69 ASP A C 1
ATOM 571 O O . ASP A 1 69 ? -15.919 7.987 32.917 1.00 40.28 69 ASP A O 1
ATOM 575 N N . GLY A 1 70 ? -14.824 9.351 31.528 1.00 40.25 70 GLY A N 1
ATOM 576 C CA . GLY A 1 70 ? -13.741 8.402 31.251 1.00 40.25 70 GLY A CA 1
ATOM 577 C C . GLY A 1 70 ? -12.841 8.134 32.452 1.00 40.25 70 GLY A C 1
ATOM 578 O O . GLY A 1 70 ? -12.254 7.060 32.555 1.00 40.25 70 GLY A O 1
ATOM 579 N N . SER A 1 71 ? -12.761 9.075 33.396 1.00 39.88 71 SER A N 1
ATOM 580 C CA . SER A 1 71 ? -11.940 8.920 34.602 1.00 39.88 71 SER A CA 1
ATOM 581 C C . SER A 1 71 ? -12.473 7.826 35.537 1.00 39.88 71 SER A C 1
ATOM 583 O O . SER A 1 71 ? -11.683 7.092 36.134 1.00 39.88 71 SER A O 1
ATOM 585 N N . GLN A 1 72 ? -13.799 7.659 35.608 1.00 38.06 72 GLN A N 1
ATOM 586 C CA . GLN A 1 72 ? -14.448 6.632 36.425 1.00 38.06 72 GLN A CA 1
ATOM 587 C C . GLN A 1 72 ? -14.395 5.253 35.753 1.00 38.06 72 GLN A C 1
ATOM 589 O O . GLN A 1 72 ? -14.094 4.259 36.410 1.00 38.06 72 GLN A O 1
ATOM 594 N N . LEU A 1 73 ? -14.575 5.201 34.431 1.00 44.22 73 LEU A N 1
ATOM 595 C CA . LEU A 1 73 ? -14.498 3.976 33.625 1.00 44.22 73 LEU A CA 1
ATOM 596 C C . LEU A 1 73 ? -13.075 3.391 33.553 1.00 44.22 73 LEU A C 1
ATOM 598 O O . LEU A 1 73 ? -12.883 2.177 33.640 1.00 44.22 73 LEU A O 1
ATOM 602 N N . VAL A 1 74 ? -12.056 4.254 33.468 1.00 41.72 74 VAL A N 1
ATOM 603 C CA . VAL A 1 74 ? -10.647 3.845 33.559 1.00 41.72 74 VAL A CA 1
ATOM 604 C C . VAL A 1 74 ? -10.318 3.355 34.974 1.00 41.72 74 VAL A C 1
ATOM 606 O O . VAL A 1 74 ? -9.667 2.318 35.110 1.00 41.72 74 VAL A O 1
ATOM 609 N N . ARG A 1 75 ? -10.825 4.009 36.032 1.00 37.94 75 ARG A N 1
ATOM 610 C CA . ARG A 1 75 ? -10.685 3.524 37.422 1.00 37.94 75 ARG A CA 1
ATOM 611 C C . ARG A 1 75 ? -11.307 2.142 37.629 1.00 37.94 75 ARG A C 1
ATOM 613 O O . ARG A 1 75 ? -10.672 1.300 38.261 1.00 37.94 75 ARG A O 1
ATOM 620 N N . ALA A 1 76 ? -12.483 1.890 37.054 1.00 38.22 76 ALA A N 1
ATOM 621 C CA . ALA A 1 76 ? -13.144 0.586 37.112 1.00 38.22 76 ALA A CA 1
ATOM 622 C C . ALA A 1 76 ? -12.300 -0.518 36.443 1.00 38.22 76 ALA A C 1
ATOM 624 O O . ALA A 1 76 ? -12.093 -1.576 37.031 1.00 38.22 76 ALA A O 1
ATOM 625 N N . SER A 1 77 ? -11.697 -0.242 35.278 1.00 36.22 77 SER A N 1
ATOM 626 C CA . SER A 1 77 ? -10.814 -1.204 34.590 1.00 36.22 77 SER A CA 1
ATOM 627 C C . SER A 1 77 ? -9.516 -1.526 35.353 1.00 36.22 77 SER A C 1
ATOM 629 O O . SER A 1 77 ? -8.989 -2.634 35.260 1.00 36.22 77 SER A O 1
ATOM 631 N N . VAL A 1 78 ? -9.001 -0.579 36.147 1.00 37.34 78 VAL A N 1
ATOM 632 C CA . VAL A 1 78 ? -7.817 -0.790 37.000 1.00 37.34 78 VAL A CA 1
ATOM 633 C C . VAL A 1 78 ? -8.177 -1.577 38.267 1.00 37.34 78 VAL A C 1
ATOM 635 O O . VAL A 1 78 ? -7.373 -2.391 38.720 1.00 37.34 78 VAL A O 1
ATOM 638 N N . MET A 1 79 ? -9.386 -1.395 38.812 1.00 35.62 79 MET A N 1
ATOM 639 C CA . MET A 1 79 ? -9.888 -2.177 39.950 1.00 35.62 79 MET A CA 1
ATOM 640 C C . MET A 1 79 ? -10.260 -3.621 39.576 1.00 35.62 79 MET A C 1
ATOM 642 O O . MET A 1 79 ? -9.961 -4.528 40.350 1.00 35.62 79 MET A O 1
ATOM 646 N N . ALA A 1 80 ? -10.777 -3.865 38.367 1.00 37.62 80 ALA A N 1
ATOM 647 C CA . ALA A 1 80 ? -11.049 -5.210 37.839 1.00 37.62 80 ALA A CA 1
ATOM 648 C C . ALA A 1 80 ? -9.796 -6.105 37.735 1.00 37.62 80 ALA A C 1
ATOM 650 O O . ALA A 1 80 ? -9.892 -7.329 37.730 1.00 37.62 80 ALA A O 1
ATOM 651 N N . ARG A 1 81 ? -8.596 -5.510 37.692 1.00 37.75 81 ARG A N 1
ATOM 652 C CA . ARG A 1 81 ? -7.316 -6.239 37.723 1.00 37.75 81 ARG A CA 1
ATOM 653 C C . ARG A 1 81 ? -6.962 -6.814 39.102 1.00 37.75 81 ARG A C 1
ATOM 655 O O . ARG A 1 81 ? -6.006 -7.577 39.190 1.00 37.75 81 ARG A O 1
ATOM 662 N N . ARG A 1 82 ? -7.673 -6.419 40.167 1.00 34.12 82 ARG A N 1
ATOM 663 C CA . ARG A 1 82 ? -7.387 -6.797 41.563 1.00 34.12 82 ARG A CA 1
ATOM 664 C C . ARG A 1 82 ? -8.441 -7.704 42.211 1.00 34.12 82 ARG A C 1
ATOM 666 O O . ARG A 1 82 ? -8.161 -8.200 43.298 1.00 34.12 82 ARG A O 1
ATOM 673 N N . SER A 1 83 ? -9.603 -7.948 41.597 1.00 33.53 83 SER A N 1
ATOM 674 C CA . SER A 1 83 ? -10.619 -8.850 42.166 1.00 33.53 83 SER A CA 1
ATOM 675 C C . SER A 1 83 ? -10.516 -10.263 41.582 1.00 33.53 83 SER A C 1
ATOM 677 O O . SER A 1 83 ? -10.427 -10.463 40.375 1.00 33.53 83 SER A O 1
ATOM 679 N N . THR A 1 84 ? -10.538 -11.271 42.452 1.00 34.09 84 THR A N 1
ATOM 680 C CA . THR A 1 84 ? -10.555 -12.703 42.096 1.00 34.09 84 THR A CA 1
ATOM 681 C C . THR A 1 84 ? -11.915 -13.173 41.561 1.00 34.09 84 THR A C 1
ATOM 683 O O . THR A 1 84 ? -11.992 -14.219 40.922 1.00 34.09 84 THR A O 1
ATOM 686 N N . LEU A 1 85 ? -12.972 -12.369 41.735 1.00 37.97 85 LEU A N 1
ATOM 687 C CA . LEU A 1 85 ? -14.239 -12.466 41.008 1.00 37.97 85 LEU A CA 1
ATOM 688 C C . LEU A 1 85 ? -14.288 -11.349 39.960 1.00 37.97 85 LEU A C 1
ATOM 690 O O . LEU A 1 85 ? -14.613 -10.205 40.276 1.00 37.97 85 LEU A O 1
ATOM 694 N N . VAL A 1 86 ? -13.925 -11.675 38.720 1.00 47.81 86 VAL A N 1
ATOM 695 C CA . VAL A 1 86 ? -14.059 -10.763 37.576 1.00 47.81 86 VAL A CA 1
ATOM 696 C C . VAL A 1 86 ? -15.370 -11.096 36.872 1.00 47.81 86 VAL A C 1
ATOM 698 O O . VAL A 1 86 ? -15.497 -12.187 36.311 1.00 47.81 86 VAL A O 1
ATOM 701 N N . THR A 1 87 ? -16.335 -10.177 36.904 1.00 58.44 87 THR A N 1
ATOM 702 C CA . THR A 1 87 ? -17.609 -10.341 36.188 1.00 58.44 87 THR A CA 1
ATOM 703 C C . THR A 1 87 ? -17.397 -10.249 34.670 1.00 58.44 87 THR A C 1
ATOM 705 O O . THR A 1 87 ? -16.378 -9.732 34.199 1.00 58.44 87 THR A O 1
ATOM 708 N N . GLU A 1 88 ? -18.335 -10.763 33.866 1.00 57.81 88 GLU A N 1
ATOM 709 C CA . GLU A 1 88 ? -18.245 -10.639 32.401 1.00 57.81 88 GLU A CA 1
ATOM 710 C C . GLU A 1 88 ? -18.166 -9.167 31.951 1.00 57.81 88 GLU A C 1
ATOM 712 O O . GLU A 1 88 ? -17.400 -8.849 31.038 1.00 57.81 88 GLU A O 1
ATOM 717 N N . ASP A 1 89 ? -18.855 -8.261 32.652 1.00 55.81 89 ASP A N 1
ATOM 718 C CA . ASP A 1 89 ? -18.840 -6.818 32.386 1.00 55.81 89 ASP A CA 1
ATOM 719 C C . ASP A 1 89 ? -17.466 -6.177 32.651 1.00 55.81 89 ASP A C 1
ATOM 721 O O . ASP A 1 89 ? -17.010 -5.336 31.871 1.00 55.81 89 ASP A O 1
ATOM 725 N N . ASP A 1 90 ? -16.747 -6.617 33.687 1.00 58.91 90 ASP A N 1
ATOM 726 C CA . ASP A 1 90 ? -15.396 -6.135 34.012 1.00 58.91 90 ASP A CA 1
ATOM 727 C C . ASP A 1 90 ? -14.349 -6.573 32.974 1.00 58.91 90 ASP A C 1
ATOM 729 O O . ASP A 1 90 ? -13.445 -5.802 32.608 1.00 58.91 90 ASP A O 1
ATOM 733 N N . ARG A 1 91 ? -14.491 -7.798 32.442 1.00 61.72 91 ARG A N 1
ATOM 734 C CA . ARG A 1 91 ? -13.662 -8.302 31.330 1.00 61.72 91 ARG A CA 1
ATOM 735 C C . ARG A 1 91 ? -13.941 -7.527 30.046 1.00 61.72 91 ARG A C 1
ATOM 737 O O . ARG A 1 91 ? -12.994 -7.103 29.378 1.00 61.72 91 ARG A O 1
ATOM 744 N N . GLY A 1 92 ? -15.219 -7.299 29.733 1.00 58.31 92 GLY A N 1
ATOM 745 C CA . GLY A 1 92 ? -15.652 -6.490 28.594 1.00 58.31 92 GLY A CA 1
ATOM 746 C C . GLY A 1 92 ? -15.100 -5.067 28.664 1.00 58.31 92 GLY A C 1
ATOM 747 O O . GLY A 1 92 ? -14.458 -4.600 27.723 1.00 58.31 92 GLY A O 1
ATOM 748 N N . ASN A 1 93 ? -15.252 -4.402 29.810 1.00 67.25 93 ASN A N 1
ATOM 749 C CA . ASN A 1 93 ? -14.754 -3.045 30.025 1.00 67.25 93 ASN A CA 1
ATOM 750 C C . ASN A 1 93 ? -13.240 -2.933 29.859 1.00 67.25 93 ASN A C 1
ATOM 752 O O . ASN A 1 93 ? -12.765 -2.033 29.164 1.00 67.25 93 ASN A O 1
ATOM 756 N N . SER A 1 94 ? -12.482 -3.861 30.440 1.00 64.56 94 SER A N 1
ATOM 757 C CA . SER A 1 94 ? -11.020 -3.876 30.325 1.00 64.56 94 SER A CA 1
ATOM 758 C C . SER A 1 94 ? -10.566 -4.061 28.874 1.00 64.56 94 SER A C 1
ATOM 760 O O . SER A 1 94 ? -9.670 -3.353 28.411 1.00 64.56 94 SER A O 1
ATOM 762 N N . TYR A 1 95 ? -11.221 -4.957 28.129 1.00 74.88 95 TYR A N 1
ATOM 763 C CA . TYR A 1 95 ? -10.949 -5.175 26.710 1.00 74.88 95 TYR A CA 1
ATOM 764 C C . TYR A 1 95 ? -11.309 -3.951 25.852 1.00 74.88 95 TYR A C 1
ATOM 766 O O . TYR A 1 95 ? -10.439 -3.415 25.166 1.00 74.88 95 TYR A O 1
ATOM 774 N N . PHE A 1 96 ? -12.554 -3.461 25.900 1.00 74.38 96 PHE A N 1
ATOM 775 C CA . PHE A 1 96 ? -13.005 -2.352 25.047 1.00 74.38 96 PHE A CA 1
ATOM 776 C C . PHE A 1 96 ? -12.299 -1.031 25.374 1.00 74.38 96 PHE A C 1
ATOM 778 O O . PHE A 1 96 ? -12.013 -0.252 24.463 1.00 74.38 96 PHE A O 1
ATOM 785 N N . SER A 1 97 ? -11.949 -0.804 26.643 1.00 67.00 97 SER A N 1
ATOM 786 C CA . SER A 1 97 ? -11.103 0.321 27.053 1.00 67.00 97 SER A CA 1
ATOM 787 C C . SER A 1 97 ? -9.702 0.214 26.441 1.00 67.00 97 SER A C 1
ATOM 789 O O . SER A 1 97 ? -9.237 1.156 25.797 1.00 67.00 97 SER A O 1
ATOM 791 N N . ALA A 1 98 ? -9.054 -0.952 26.540 1.00 66.62 98 ALA A N 1
ATOM 792 C CA . ALA A 1 98 ? -7.724 -1.169 25.972 1.00 66.62 98 ALA A CA 1
ATOM 793 C C . ALA A 1 98 ? -7.710 -1.048 24.436 1.00 66.62 98 ALA A C 1
ATOM 795 O O . ALA A 1 98 ? -6.853 -0.362 23.877 1.00 66.62 98 ALA A O 1
ATOM 796 N N . VAL A 1 99 ? -8.700 -1.625 23.745 1.00 70.88 99 VAL A N 1
ATOM 797 C CA . VAL A 1 99 ? -8.858 -1.494 22.285 1.00 70.88 99 VAL A CA 1
ATOM 798 C C . VAL A 1 99 ? -9.061 -0.029 21.884 1.00 70.88 99 VAL A C 1
ATOM 800 O O . VAL A 1 99 ? -8.422 0.443 20.938 1.00 70.88 99 VAL A O 1
ATOM 803 N N . SER A 1 100 ? -9.914 0.705 22.609 1.00 66.69 100 SER A N 1
ATOM 804 C CA . SER A 1 100 ? -10.148 2.135 22.375 1.00 66.69 100 SER A CA 1
ATOM 805 C C . SER A 1 100 ? -8.882 2.964 22.591 1.00 66.69 100 SER A C 1
ATOM 807 O O . SER A 1 100 ? -8.632 3.905 21.841 1.00 66.69 100 SER A O 1
ATOM 809 N N . LEU A 1 101 ? -8.070 2.625 23.595 1.00 64.12 101 LEU A N 1
ATOM 810 C CA . LEU A 1 101 ? -6.830 3.336 23.895 1.00 64.12 101 LEU A CA 1
ATOM 811 C C . LEU A 1 101 ? -5.764 3.090 22.823 1.00 64.12 101 LEU A C 1
ATOM 813 O O . LEU A 1 101 ? -5.005 3.991 22.479 1.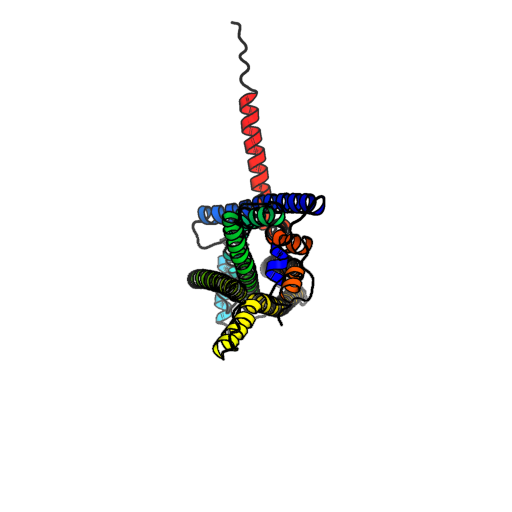00 64.12 101 LEU A O 1
ATOM 817 N N . GLN A 1 102 ? -5.727 1.887 22.253 1.00 65.69 102 GLN A N 1
ATOM 818 C CA . GLN A 1 102 ? -4.801 1.558 21.176 1.00 65.69 102 GLN A CA 1
ATOM 819 C C . GLN A 1 102 ? -5.214 2.165 19.831 1.00 65.69 102 GLN A C 1
ATOM 821 O O . GLN A 1 102 ? -4.345 2.430 19.004 1.00 65.69 102 GLN A O 1
ATOM 826 N N . ALA A 1 103 ? -6.507 2.420 19.591 1.00 54.34 103 ALA A N 1
ATOM 827 C CA . ALA A 1 103 ? -6.984 3.073 18.364 1.00 54.34 103 ALA A CA 1
ATOM 828 C C . ALA A 1 103 ? -6.336 4.456 18.127 1.00 54.34 103 ALA A C 1
ATOM 830 O O . ALA A 1 103 ? -6.208 4.882 16.984 1.00 54.34 103 ALA A O 1
ATOM 831 N N . LYS A 1 104 ? -5.839 5.094 19.197 1.00 49.78 104 LYS A N 1
ATOM 832 C CA . LYS A 1 104 ? -5.089 6.361 19.209 1.00 49.78 104 LYS A CA 1
ATOM 833 C C . LYS A 1 104 ? -3.736 6.327 18.477 1.00 49.78 104 LYS A C 1
ATOM 835 O O . LYS A 1 104 ? -3.222 7.376 18.104 1.00 49.78 104 LYS A O 1
ATOM 840 N N . TYR A 1 105 ? -3.141 5.145 18.312 1.00 49.03 105 TYR A N 1
ATOM 841 C CA . TYR A 1 105 ? -1.773 4.976 17.789 1.00 49.03 105 TYR A CA 1
ATOM 842 C C . TYR A 1 105 ? -1.698 4.125 16.522 1.00 49.03 105 TYR A C 1
ATOM 844 O O . TYR A 1 105 ? -0.680 4.113 15.831 1.00 49.03 105 TYR A O 1
ATOM 852 N N . LYS A 1 106 ? -2.768 3.387 16.221 1.00 54.28 106 LYS A N 1
ATOM 853 C CA . LYS A 1 106 ? -2.894 2.636 14.973 1.00 54.28 106 LYS A CA 1
ATOM 854 C C . LYS A 1 106 ? -2.984 3.666 13.838 1.00 54.28 106 LYS A C 1
ATOM 856 O O . LYS A 1 106 ? -3.569 4.728 14.021 1.00 54.28 106 LYS A O 1
ATOM 861 N N . TYR A 1 107 ? -2.446 3.362 12.664 1.00 58.59 107 TYR A N 1
ATOM 862 C CA . TYR A 1 107 ? -2.644 4.107 11.410 1.00 58.59 107 TYR A CA 1
ATOM 863 C C . TYR A 1 107 ? -1.743 5.306 11.058 1.00 58.59 107 TYR A C 1
ATOM 865 O O . TYR A 1 107 ? -1.139 5.275 9.991 1.00 58.59 107 TYR A O 1
ATOM 873 N N . SER A 1 108 ? -1.645 6.372 11.856 1.00 65.25 108 SER A N 1
ATOM 874 C CA . SER A 1 108 ? -1.129 7.670 11.341 1.00 65.25 108 SER A CA 1
ATOM 875 C C . SER A 1 108 ? 0.301 7.626 10.791 1.00 65.25 108 SER A C 1
ATOM 877 O O . SER A 1 108 ? 0.551 8.097 9.686 1.00 65.25 108 SER A O 1
ATOM 879 N N . HIS A 1 109 ? 1.242 7.023 11.523 1.00 71.94 109 HIS A N 1
ATOM 880 C CA . HIS A 1 109 ? 2.653 7.013 11.125 1.00 71.94 109 HIS A CA 1
ATOM 881 C C . HIS A 1 109 ? 2.903 6.219 9.835 1.00 71.94 109 HIS A C 1
ATOM 883 O O . HIS A 1 109 ? 3.644 6.679 8.969 1.00 71.94 109 HIS A O 1
ATOM 889 N N . VAL A 1 110 ? 2.266 5.053 9.699 1.00 77.12 110 VAL A N 1
ATOM 890 C CA . VAL A 1 110 ? 2.427 4.184 8.526 1.00 77.12 110 VAL A CA 1
ATOM 891 C C . VAL A 1 110 ? 1.704 4.768 7.314 1.00 77.12 110 VAL A C 1
ATOM 893 O O . VAL A 1 110 ? 2.280 4.829 6.234 1.00 77.12 110 VAL A O 1
ATOM 896 N N . VAL A 1 111 ? 0.483 5.280 7.495 1.00 79.56 111 VAL A N 1
ATOM 897 C CA . VAL A 1 111 ? -0.264 5.935 6.411 1.00 79.56 111 VAL A CA 1
ATOM 898 C C . VAL A 1 111 ? 0.450 7.197 5.934 1.00 79.56 111 VAL A C 1
ATOM 900 O O . VAL A 1 111 ? 0.509 7.429 4.732 1.00 79.56 111 VAL A O 1
ATOM 903 N N . LEU A 1 112 ? 1.034 7.989 6.840 1.00 82.69 112 LEU A N 1
ATOM 904 C CA . LEU A 1 112 ? 1.840 9.152 6.466 1.00 82.69 112 LEU A CA 1
ATOM 905 C C . LEU A 1 112 ? 3.059 8.738 5.635 1.00 82.69 112 LEU A C 1
ATOM 907 O O . LEU A 1 112 ? 3.290 9.326 4.586 1.00 82.69 112 LEU A O 1
ATOM 911 N N . ALA A 1 113 ? 3.808 7.726 6.078 1.00 84.12 113 ALA A N 1
ATOM 912 C CA . ALA A 1 113 ? 4.970 7.229 5.348 1.00 84.12 113 ALA A CA 1
ATOM 913 C C . ALA A 1 113 ? 4.611 6.746 3.936 1.00 84.12 113 ALA A C 1
ATOM 915 O O . ALA A 1 113 ? 5.242 7.164 2.968 1.00 84.12 113 ALA A O 1
ATOM 916 N N . LEU A 1 114 ? 3.561 5.928 3.818 1.00 88.06 114 LEU A N 1
ATOM 917 C CA . LEU A 1 114 ? 3.051 5.462 2.529 1.00 88.06 114 LEU A CA 1
ATOM 918 C C . LEU A 1 114 ? 2.571 6.626 1.656 1.00 88.06 114 LEU A C 1
ATOM 920 O O . LEU A 1 114 ? 2.847 6.641 0.464 1.00 88.06 114 LEU A O 1
ATOM 924 N N . SER A 1 115 ? 1.916 7.635 2.238 1.00 89.50 115 SER A N 1
ATOM 925 C CA . SER A 1 115 ? 1.433 8.797 1.478 1.00 89.50 115 SER A CA 1
ATOM 926 C C . SER A 1 115 ? 2.579 9.660 0.954 1.00 89.50 115 SER A C 1
ATOM 928 O O . SER A 1 115 ? 2.535 10.098 -0.190 1.00 89.50 115 SER A O 1
ATOM 930 N N . VAL A 1 116 ? 3.626 9.883 1.757 1.00 90.75 116 VAL A N 1
ATOM 931 C CA . VAL A 1 116 ? 4.841 10.586 1.310 1.00 90.75 116 VAL A CA 1
ATOM 932 C C . VAL A 1 116 ? 5.523 9.801 0.194 1.00 90.75 116 VAL A C 1
ATOM 934 O O . VAL A 1 116 ? 5.885 10.378 -0.826 1.00 90.75 116 VAL A O 1
ATOM 937 N N . PHE A 1 117 ? 5.648 8.484 0.350 1.00 91.50 117 PHE A N 1
ATOM 938 C CA . PHE A 1 117 ? 6.248 7.632 -0.670 1.00 91.50 117 PHE A CA 1
ATOM 939 C C . PHE A 1 117 ? 5.451 7.626 -1.985 1.00 91.50 117 PHE A C 1
ATOM 941 O O . PHE A 1 117 ? 6.023 7.797 -3.061 1.00 91.50 117 PHE A O 1
ATOM 948 N N . ASN A 1 118 ? 4.126 7.493 -1.913 1.00 92.31 118 ASN A N 1
ATOM 949 C CA . ASN A 1 118 ? 3.242 7.527 -3.079 1.00 92.31 118 ASN A CA 1
ATOM 950 C C . ASN A 1 118 ? 3.244 8.904 -3.757 1.00 92.31 118 ASN A C 1
ATOM 952 O O . ASN A 1 118 ? 3.229 8.988 -4.986 1.00 92.31 118 ASN A O 1
ATOM 956 N N . PHE A 1 119 ? 3.326 9.983 -2.975 1.00 94.00 119 PHE A N 1
ATOM 957 C CA . PHE A 1 119 ? 3.490 11.337 -3.497 1.00 94.00 119 PHE A CA 1
ATOM 958 C C . PHE A 1 119 ? 4.805 11.480 -4.274 1.00 94.00 119 PHE A C 1
ATOM 960 O O . PHE A 1 119 ? 4.791 11.926 -5.417 1.00 94.00 119 PHE A O 1
ATOM 967 N N . LEU A 1 120 ? 5.928 11.029 -3.704 1.00 92.88 120 LEU A N 1
ATOM 968 C CA . LEU A 1 120 ? 7.225 11.040 -4.388 1.00 92.88 120 LEU A CA 1
ATOM 969 C C . LEU A 1 120 ? 7.220 10.165 -5.647 1.00 92.88 120 LEU A C 1
ATOM 971 O O . LEU A 1 120 ? 7.717 10.592 -6.684 1.00 92.88 120 LEU A O 1
ATOM 975 N N . SER A 1 121 ? 6.598 8.987 -5.594 1.00 92.12 121 SER A N 1
ATOM 976 C CA . SER A 1 121 ? 6.457 8.101 -6.759 1.00 92.12 121 SER A CA 1
ATOM 977 C C . SER A 1 121 ? 5.626 8.755 -7.870 1.00 92.12 121 SER A C 1
ATOM 979 O O . SER A 1 121 ? 5.931 8.593 -9.049 1.00 92.12 121 SER A O 1
ATOM 981 N N . SER A 1 122 ? 4.639 9.581 -7.511 1.00 93.50 122 SER A N 1
ATOM 982 C CA . SER A 1 122 ? 3.846 10.346 -8.483 1.00 93.50 122 SER A CA 1
ATOM 983 C C . SER A 1 122 ? 4.651 11.445 -9.191 1.00 93.50 122 SER A C 1
ATOM 985 O O . SER A 1 122 ? 4.335 11.785 -10.327 1.00 93.50 122 SER A O 1
ATOM 987 N N . ILE A 1 123 ? 5.691 11.984 -8.544 1.00 91.88 123 ILE A N 1
ATOM 988 C CA . ILE A 1 123 ? 6.566 13.040 -9.090 1.00 91.88 123 ILE A CA 1
ATOM 989 C C . ILE A 1 123 ? 7.769 12.457 -9.834 1.00 91.88 123 ILE A C 1
ATOM 991 O O . ILE A 1 123 ? 8.243 13.052 -10.796 1.00 91.88 123 ILE A O 1
ATOM 995 N N . ILE A 1 124 ? 8.290 11.323 -9.371 1.00 89.94 124 ILE A N 1
ATOM 996 C CA . ILE A 1 124 ? 9.574 10.781 -9.823 1.00 89.94 124 ILE A CA 1
ATOM 997 C C . ILE A 1 124 ? 9.343 9.545 -10.690 1.00 89.94 124 ILE A C 1
ATOM 999 O O . ILE A 1 124 ? 9.661 9.556 -11.876 1.00 89.94 124 ILE A O 1
ATOM 1003 N N . LEU A 1 125 ? 8.761 8.487 -10.122 1.00 90.25 125 LEU A N 1
ATOM 1004 C CA . LEU A 1 125 ? 8.627 7.199 -10.803 1.00 90.25 125 LEU A CA 1
ATOM 1005 C C . LEU A 1 125 ? 7.720 7.280 -12.033 1.00 90.25 125 LEU A C 1
ATOM 1007 O O . LEU A 1 125 ? 8.120 6.851 -13.112 1.00 90.25 125 LEU A O 1
ATOM 1011 N N . ILE A 1 126 ? 6.508 7.824 -11.881 1.00 92.12 126 ILE A N 1
ATOM 1012 C CA . ILE A 1 126 ? 5.518 7.854 -12.968 1.00 92.12 126 ILE A CA 1
ATOM 1013 C C . ILE A 1 126 ? 6.041 8.656 -14.174 1.00 92.12 126 ILE A C 1
ATOM 1015 O O . ILE A 1 126 ? 5.979 8.137 -15.293 1.00 92.12 126 ILE A O 1
ATOM 1019 N N . PRO A 1 127 ? 6.610 9.868 -14.002 1.00 91.06 127 PRO A N 1
ATOM 1020 C CA . PRO A 1 127 ? 7.211 10.591 -15.120 1.00 91.06 127 PRO A CA 1
ATOM 1021 C C . PRO A 1 127 ? 8.413 9.868 -15.731 1.00 91.06 127 PRO A C 1
ATOM 1023 O O . PRO A 1 127 ? 8.511 9.814 -16.954 1.00 91.06 127 PRO A O 1
ATOM 1026 N N . ASN A 1 128 ? 9.287 9.258 -14.922 1.00 88.62 128 ASN A N 1
ATOM 1027 C CA . ASN A 1 128 ? 10.429 8.499 -15.441 1.00 88.62 128 ASN A CA 1
ATOM 1028 C C . ASN A 1 128 ? 9.989 7.290 -16.277 1.00 88.62 128 ASN A C 1
ATOM 1030 O O . ASN A 1 128 ? 10.532 7.074 -17.356 1.00 88.62 128 ASN A O 1
ATOM 1034 N N . MET A 1 129 ? 8.956 6.561 -15.847 1.00 88.56 129 MET A N 1
ATOM 1035 C CA . MET A 1 129 ? 8.357 5.470 -16.624 1.00 88.56 129 MET A CA 1
ATOM 1036 C C . MET A 1 129 ? 7.752 5.954 -17.943 1.00 88.56 129 MET A C 1
ATOM 1038 O O . MET A 1 129 ? 7.913 5.312 -18.980 1.00 88.56 129 MET A O 1
ATOM 1042 N N . ALA A 1 130 ? 7.073 7.103 -17.927 1.00 89.62 130 ALA A N 1
ATOM 1043 C CA . ALA A 1 130 ? 6.547 7.718 -19.140 1.00 89.62 130 ALA A CA 1
ATOM 1044 C C . ALA A 1 130 ? 7.671 8.109 -20.112 1.00 89.62 130 ALA A C 1
ATOM 1046 O O . ALA A 1 130 ? 7.572 7.812 -21.301 1.00 89.62 130 ALA A O 1
ATOM 1047 N N . ILE A 1 131 ? 8.748 8.727 -19.616 1.00 87.44 131 ILE A N 1
ATOM 1048 C CA . ILE A 1 131 ? 9.921 9.091 -20.423 1.00 87.44 131 ILE A CA 1
ATOM 1049 C C . ILE A 1 131 ? 10.570 7.834 -21.008 1.00 87.44 131 ILE A C 1
ATOM 1051 O O . ILE A 1 131 ? 10.791 7.786 -22.215 1.00 87.44 131 ILE A O 1
ATOM 1055 N N . LEU A 1 132 ? 10.805 6.813 -20.183 1.00 84.38 132 LEU A N 1
ATOM 1056 C CA . LEU A 1 132 ? 11.484 5.582 -20.578 1.00 84.38 132 LEU A CA 1
ATOM 1057 C C . LEU A 1 132 ? 10.760 4.844 -21.714 1.00 84.38 132 LEU A C 1
ATOM 1059 O O . LEU A 1 132 ? 11.386 4.468 -22.699 1.00 84.38 132 LEU A O 1
ATOM 1063 N N . LEU A 1 133 ? 9.438 4.665 -21.607 1.00 84.25 133 LEU A N 1
ATOM 1064 C CA . LEU A 1 133 ? 8.676 3.869 -22.580 1.00 84.25 133 LEU A CA 1
ATOM 1065 C C . LEU A 1 133 ? 8.214 4.663 -23.809 1.00 84.25 133 LEU A C 1
ATOM 1067 O O . LEU A 1 133 ? 7.890 4.073 -24.844 1.00 84.25 133 LEU A O 1
ATOM 1071 N N . CYS A 1 134 ? 8.111 5.991 -23.700 1.00 84.94 134 CYS A N 1
ATOM 1072 C CA . CYS A 1 134 ? 7.499 6.820 -24.741 1.00 84.94 134 CYS A CA 1
ATOM 1073 C C . CYS A 1 134 ? 8.479 7.761 -25.444 1.00 84.94 134 CYS A C 1
ATOM 1075 O O . CYS A 1 134 ? 8.116 8.308 -26.493 1.00 84.94 134 CYS A O 1
ATOM 1077 N N . TRP A 1 135 ? 9.676 7.995 -24.903 1.00 81.38 135 TRP A N 1
ATOM 1078 C CA . TRP A 1 135 ? 10.626 8.965 -25.441 1.00 81.38 135 TRP A CA 1
ATOM 1079 C C . TRP A 1 135 ? 11.934 8.309 -25.880 1.00 81.38 135 TRP A C 1
ATOM 1081 O O . TRP A 1 135 ? 12.500 7.486 -25.173 1.00 81.38 135 TRP A O 1
ATOM 1091 N N . ASN A 1 136 ? 12.451 8.729 -27.038 1.00 69.88 136 ASN A N 1
ATOM 1092 C CA . ASN A 1 136 ? 13.813 8.398 -27.452 1.00 69.88 136 ASN A CA 1
ATOM 1093 C C . ASN A 1 136 ? 14.756 9.470 -26.921 1.00 69.88 136 ASN A C 1
ATOM 1095 O O . ASN A 1 136 ? 14.803 10.582 -27.447 1.00 69.88 136 ASN A O 1
ATOM 1099 N N . VAL A 1 137 ? 15.447 9.149 -25.834 1.00 68.88 137 VAL A N 1
ATOM 1100 C CA . VAL A 1 137 ? 16.405 10.030 -25.160 1.00 68.88 137 VAL A CA 1
ATOM 1101 C C . VAL A 1 137 ? 17.836 9.568 -25.424 1.00 68.88 137 VAL A C 1
ATOM 1103 O O . VAL A 1 137 ? 18.074 8.406 -25.741 1.00 68.88 137 VAL A O 1
ATOM 1106 N N . ASN A 1 138 ? 18.794 10.493 -25.311 1.00 71.88 138 ASN A N 1
ATOM 1107 C CA . ASN A 1 138 ? 20.220 10.205 -25.494 1.00 71.88 138 ASN A CA 1
ATOM 1108 C C . ASN A 1 138 ? 20.683 9.057 -24.583 1.00 71.88 138 ASN A C 1
ATOM 1110 O O . ASN A 1 138 ? 20.189 8.931 -23.464 1.00 71.88 138 ASN A O 1
ATOM 1114 N N . ALA A 1 139 ? 21.671 8.275 -25.030 1.00 66.75 139 ALA A N 1
ATOM 1115 C CA . ALA A 1 139 ? 22.114 7.049 -24.356 1.00 66.75 139 ALA A CA 1
ATOM 1116 C C . ALA A 1 139 ? 22.479 7.253 -22.871 1.00 66.75 139 ALA A C 1
ATOM 1118 O O . ALA A 1 139 ? 22.015 6.498 -22.020 1.00 66.75 139 ALA A O 1
ATOM 1119 N N . ASP A 1 140 ? 23.222 8.311 -22.536 1.00 67.44 140 ASP A N 1
ATOM 1120 C CA . ASP A 1 140 ? 23.628 8.583 -21.148 1.00 67.44 140 ASP A CA 1
ATOM 1121 C C . ASP A 1 140 ? 22.442 8.948 -20.246 1.00 67.44 140 ASP A C 1
ATOM 1123 O O . ASP A 1 140 ? 22.338 8.486 -19.108 1.00 67.44 140 ASP A O 1
ATOM 1127 N N . PHE A 1 141 ? 21.502 9.739 -20.770 1.00 71.62 141 PHE A N 1
ATOM 1128 C CA . PHE A 1 141 ? 20.275 10.088 -20.056 1.00 71.62 141 PHE A CA 1
ATOM 1129 C C . PHE A 1 141 ? 19.349 8.873 -19.920 1.00 71.62 141 PHE A C 1
ATOM 1131 O O . PHE A 1 141 ? 18.750 8.667 -18.868 1.00 71.62 141 PHE A O 1
ATOM 1138 N N . SER A 1 142 ? 19.284 8.033 -20.956 1.00 70.69 142 SER A N 1
ATOM 1139 C CA . SER A 1 142 ? 18.544 6.772 -20.947 1.00 70.69 142 SER A CA 1
ATOM 1140 C C . SER A 1 142 ? 19.064 5.839 -19.855 1.00 70.69 142 SER A C 1
ATOM 1142 O O . SER A 1 142 ? 18.270 5.327 -19.075 1.00 70.69 142 SER A O 1
ATOM 1144 N N . ASN A 1 143 ? 20.385 5.680 -19.726 1.00 73.25 143 ASN A N 1
ATOM 1145 C CA . ASN A 1 143 ? 20.988 4.834 -18.693 1.00 73.25 143 ASN A CA 1
ATOM 1146 C C . ASN A 1 143 ? 20.663 5.333 -17.278 1.00 73.25 143 ASN A C 1
ATOM 1148 O O . ASN A 1 143 ? 20.273 4.544 -16.422 1.00 73.25 143 ASN A O 1
ATOM 1152 N N . TYR A 1 144 ? 20.748 6.647 -17.039 1.00 78.69 144 TYR A N 1
ATOM 1153 C CA . TYR A 1 144 ? 20.371 7.227 -15.746 1.00 78.69 144 TYR A CA 1
ATOM 1154 C C . TYR A 1 144 ? 18.890 6.985 -15.408 1.00 78.69 144 TYR A C 1
ATOM 1156 O O . TYR A 1 144 ? 18.568 6.554 -14.299 1.00 78.69 144 TYR A O 1
ATOM 1164 N N . VAL A 1 145 ? 17.987 7.235 -16.364 1.00 78.25 145 VAL A N 1
ATOM 1165 C CA . VAL A 1 145 ? 16.540 7.041 -16.180 1.00 78.25 145 VAL A CA 1
ATOM 1166 C C . VAL A 1 145 ? 16.211 5.568 -15.934 1.00 78.25 145 VAL A C 1
ATOM 1168 O O . VAL A 1 145 ? 15.409 5.274 -15.046 1.00 78.25 145 VAL A O 1
ATOM 1171 N N . VAL A 1 146 ? 16.852 4.644 -16.656 1.00 77.31 146 VAL A N 1
ATOM 1172 C CA . VAL A 1 146 ? 16.712 3.192 -16.462 1.00 77.31 146 VAL A CA 1
ATOM 1173 C C . VAL A 1 146 ? 17.137 2.788 -15.051 1.00 77.31 146 VAL A C 1
ATOM 1175 O O . VAL A 1 146 ? 16.331 2.206 -14.322 1.00 77.31 146 VAL A O 1
ATOM 1178 N N . SER A 1 147 ? 18.352 3.151 -14.624 1.00 78.31 147 SER A N 1
ATOM 1179 C CA . SER A 1 147 ? 18.873 2.772 -13.304 1.00 78.31 147 SER A CA 1
ATOM 1180 C C . SER A 1 147 ? 18.028 3.345 -12.167 1.00 78.31 147 SER A C 1
ATOM 1182 O O . SER A 1 147 ? 17.702 2.634 -11.215 1.00 78.31 147 SER A O 1
ATOM 1184 N N . LEU A 1 148 ? 17.610 4.612 -12.275 1.00 82.50 148 LEU A N 1
ATOM 1185 C CA . LEU A 1 148 ? 16.753 5.249 -11.276 1.00 82.50 148 LEU A CA 1
ATOM 1186 C C . LEU A 1 148 ? 15.378 4.574 -11.195 1.00 82.50 148 LEU A C 1
ATOM 1188 O O . LEU A 1 148 ? 14.884 4.309 -10.100 1.00 82.50 148 LEU A O 1
ATOM 1192 N N . THR A 1 149 ? 14.775 4.269 -12.344 1.00 83.75 149 THR A N 1
ATOM 1193 C CA . THR A 1 149 ? 13.472 3.596 -12.423 1.00 83.75 149 THR A CA 1
ATOM 1194 C C . THR A 1 149 ? 13.549 2.186 -11.849 1.00 83.75 149 THR A C 1
ATOM 1196 O O . THR A 1 149 ? 12.673 1.777 -11.091 1.00 83.75 149 THR A O 1
ATOM 1199 N N . MET A 1 150 ? 14.625 1.457 -12.144 1.00 79.69 150 MET A N 1
ATOM 1200 C CA . MET A 1 150 ? 14.856 0.121 -11.611 1.00 79.69 150 MET A CA 1
ATOM 1201 C C . MET A 1 150 ? 15.009 0.134 -10.087 1.00 79.69 150 MET A C 1
ATOM 1203 O O . MET A 1 150 ? 14.273 -0.585 -9.408 1.00 79.69 150 MET A O 1
ATOM 1207 N N . ILE A 1 151 ? 15.897 0.982 -9.546 1.00 84.94 151 ILE A N 1
ATOM 1208 C CA . ILE A 1 151 ? 16.062 1.138 -8.092 1.00 84.94 151 ILE A CA 1
ATOM 1209 C C . ILE A 1 151 ? 14.709 1.442 -7.451 1.00 84.94 151 ILE A C 1
ATOM 1211 O O . ILE A 1 151 ? 14.353 0.843 -6.438 1.00 84.94 151 ILE A O 1
ATOM 1215 N N . TRP A 1 152 ? 13.945 2.360 -8.044 1.00 88.38 152 TRP A N 1
ATOM 1216 C CA . TRP A 1 152 ? 12.684 2.797 -7.469 1.00 88.38 152 TRP A CA 1
ATOM 1217 C C . TRP A 1 152 ? 11.607 1.707 -7.485 1.00 88.38 152 TRP A C 1
ATOM 1219 O O . TRP A 1 152 ? 10.901 1.571 -6.492 1.00 88.38 152 TRP A O 1
ATOM 1229 N N . ASN A 1 153 ? 11.493 0.901 -8.547 1.00 86.38 153 ASN A N 1
ATOM 1230 C CA . ASN A 1 153 ? 10.513 -0.195 -8.608 1.00 86.38 153 ASN A CA 1
ATOM 1231 C C . ASN A 1 153 ? 10.781 -1.262 -7.542 1.00 86.38 153 ASN A C 1
ATOM 1233 O O . ASN A 1 153 ? 9.871 -1.685 -6.828 1.00 86.38 153 ASN A O 1
ATOM 1237 N N . VAL A 1 154 ? 12.039 -1.691 -7.411 1.00 85.50 154 VAL A N 1
ATOM 1238 C CA . VAL A 1 154 ? 12.430 -2.689 -6.402 1.00 85.50 154 VAL A CA 1
ATOM 1239 C C . VAL A 1 154 ? 12.196 -2.123 -5.005 1.00 85.50 154 VAL A C 1
ATOM 1241 O O . VAL A 1 154 ? 11.585 -2.777 -4.153 1.00 85.50 154 VAL A O 1
ATOM 1244 N N . PHE A 1 155 ? 12.604 -0.869 -4.795 1.00 89.56 155 PHE A N 1
ATOM 1245 C CA . PHE A 1 155 ? 12.392 -0.173 -3.538 1.00 89.56 155 PHE A CA 1
ATOM 1246 C C . PHE A 1 155 ? 10.903 -0.064 -3.212 1.00 89.56 155 PHE A C 1
ATOM 1248 O O . PHE A 1 155 ? 10.522 -0.360 -2.084 1.00 89.56 155 PHE A O 1
ATOM 1255 N N . GLN A 1 156 ? 10.057 0.306 -4.180 1.00 88.69 156 GLN A N 1
ATOM 1256 C CA . GLN A 1 156 ? 8.604 0.389 -4.028 1.00 88.69 156 GLN A CA 1
ATOM 1257 C C . GLN A 1 156 ? 8.033 -0.928 -3.536 1.00 88.69 156 GLN A C 1
ATOM 1259 O O . GLN A 1 156 ? 7.320 -0.930 -2.535 1.00 88.69 156 GLN A O 1
ATOM 1264 N N . ILE A 1 157 ? 8.309 -2.025 -4.244 1.00 87.25 157 ILE A N 1
ATOM 1265 C CA . ILE A 1 157 ? 7.720 -3.331 -3.942 1.00 87.25 157 ILE A CA 1
ATOM 1266 C C . ILE A 1 157 ? 8.067 -3.696 -2.501 1.00 87.25 157 ILE A C 1
ATOM 1268 O O . ILE A 1 157 ? 7.183 -3.911 -1.671 1.00 87.25 157 ILE A O 1
ATOM 1272 N N . MET A 1 158 ? 9.354 -3.651 -2.164 1.00 90.06 158 MET A N 1
ATOM 1273 C CA . MET A 1 158 ? 9.826 -3.971 -0.821 1.00 90.06 158 MET A CA 1
ATOM 1274 C C . MET A 1 158 ? 9.216 -3.039 0.235 1.00 90.06 158 MET A C 1
ATOM 1276 O O . MET A 1 158 ? 8.659 -3.502 1.232 1.00 90.06 158 MET A O 1
ATOM 1280 N N . PHE A 1 159 ? 9.268 -1.727 0.006 1.00 90.44 159 PHE A N 1
ATOM 1281 C CA . PHE A 1 159 ? 8.804 -0.720 0.953 1.00 90.44 159 PHE A CA 1
ATOM 1282 C C . PHE A 1 159 ? 7.299 -0.830 1.199 1.00 90.44 159 PHE A C 1
ATOM 1284 O O . PHE A 1 159 ? 6.868 -0.960 2.345 1.00 90.44 159 PHE A O 1
ATOM 1291 N N . VAL A 1 160 ? 6.486 -0.821 0.143 1.00 89.12 160 VAL A N 1
ATOM 1292 C CA . VAL A 1 160 ? 5.025 -0.800 0.251 1.00 89.12 160 VAL A CA 1
ATOM 1293 C C . VAL A 1 160 ? 4.508 -2.095 0.882 1.00 89.12 160 VAL A C 1
ATOM 1295 O O . VAL A 1 160 ? 3.702 -2.018 1.812 1.00 89.12 160 VAL A O 1
ATOM 1298 N N . PHE A 1 161 ? 5.008 -3.272 0.479 1.00 91.12 161 PHE A N 1
ATOM 1299 C CA . PHE A 1 161 ? 4.572 -4.541 1.077 1.00 91.12 161 PHE A CA 1
ATOM 1300 C C . PHE A 1 161 ? 4.975 -4.673 2.544 1.00 91.12 161 PHE A C 1
ATOM 1302 O O . PHE A 1 161 ? 4.134 -5.026 3.375 1.00 91.12 161 PHE A O 1
ATOM 1309 N N . ILE A 1 162 ? 6.220 -4.339 2.902 1.00 90.12 162 ILE A N 1
ATOM 1310 C CA . ILE A 1 162 ? 6.680 -4.425 4.294 1.00 90.12 162 ILE A CA 1
ATOM 1311 C C . ILE A 1 162 ? 5.896 -3.448 5.180 1.00 90.12 162 ILE A C 1
ATOM 1313 O O . ILE A 1 162 ? 5.419 -3.831 6.252 1.00 90.12 162 ILE A O 1
ATOM 1317 N N . PHE A 1 163 ? 5.699 -2.202 4.741 1.00 87.38 163 PHE A N 1
ATOM 1318 C CA . PHE A 1 163 ? 4.939 -1.219 5.516 1.00 87.38 163 PHE A CA 1
ATOM 1319 C C . PHE A 1 163 ? 3.471 -1.601 5.666 1.00 87.38 163 PHE A C 1
ATOM 1321 O O . PHE A 1 163 ? 2.908 -1.465 6.757 1.00 87.38 163 PHE A O 1
ATOM 1328 N N . GLN A 1 164 ? 2.852 -2.125 4.610 1.00 86.94 164 GLN A N 1
ATOM 1329 C CA . GLN A 1 164 ? 1.468 -2.575 4.671 1.00 86.94 164 GLN A CA 1
ATOM 1330 C C . GLN A 1 164 ? 1.303 -3.801 5.578 1.00 86.94 164 GLN A C 1
ATOM 1332 O O . GLN A 1 164 ? 0.347 -3.884 6.360 1.00 86.94 164 GLN A O 1
ATOM 1337 N N . PHE A 1 165 ? 2.266 -4.722 5.542 1.00 89.69 165 PHE A N 1
ATOM 1338 C CA . PHE A 1 165 ? 2.328 -5.867 6.441 1.00 89.69 165 PHE A CA 1
ATOM 1339 C C . PHE A 1 165 ? 2.467 -5.433 7.908 1.00 89.69 165 PHE A C 1
ATOM 1341 O O . PHE A 1 165 ? 1.725 -5.910 8.771 1.00 89.69 165 PHE A O 1
ATOM 1348 N N . ILE A 1 166 ? 3.345 -4.469 8.201 1.00 87.06 166 ILE A N 1
ATOM 1349 C CA . ILE A 1 166 ? 3.499 -3.894 9.546 1.00 87.06 166 ILE A CA 1
ATOM 1350 C C . ILE A 1 166 ? 2.207 -3.221 10.001 1.00 87.06 166 ILE A C 1
ATOM 1352 O O . ILE A 1 166 ? 1.782 -3.427 11.138 1.00 87.06 166 ILE A O 1
ATOM 1356 N N . ASN A 1 167 ? 1.544 -2.461 9.125 1.00 85.56 167 ASN A N 1
ATOM 1357 C CA . ASN A 1 167 ? 0.261 -1.836 9.447 1.00 85.56 167 ASN A CA 1
ATOM 1358 C C . ASN A 1 167 ? -0.786 -2.888 9.844 1.00 85.56 167 ASN A C 1
ATOM 1360 O O . ASN A 1 167 ? -1.454 -2.762 10.873 1.00 85.56 167 ASN A O 1
ATOM 1364 N N . THR A 1 168 ? -0.864 -3.973 9.070 1.00 88.62 168 THR A N 1
ATOM 1365 C CA . THR A 1 168 ? -1.761 -5.099 9.353 1.00 88.62 168 THR A CA 1
ATOM 1366 C C . THR A 1 168 ? -1.399 -5.804 10.653 1.00 88.62 168 THR A C 1
ATOM 1368 O O . THR A 1 168 ? -2.284 -6.118 11.447 1.00 88.62 168 THR A O 1
ATOM 1371 N N . THR A 1 169 ? -0.108 -5.978 10.927 1.00 89.19 169 THR A N 1
ATOM 1372 C CA . THR A 1 169 ? 0.391 -6.591 12.163 1.00 89.19 169 THR A CA 1
ATOM 1373 C C . THR A 1 169 ? 0.013 -5.759 13.379 1.00 89.19 169 THR A C 1
ATOM 1375 O O . THR A 1 169 ? -0.539 -6.285 14.345 1.00 89.19 169 THR A O 1
ATOM 1378 N N . ILE A 1 170 ? 0.228 -4.443 13.318 1.00 85.00 170 ILE A N 1
ATOM 1379 C CA . ILE A 1 170 ? -0.175 -3.512 14.373 1.00 85.00 170 ILE A CA 1
ATOM 1380 C C . ILE A 1 170 ? -1.687 -3.601 14.592 1.00 85.00 170 ILE A C 1
ATOM 1382 O O . ILE A 1 170 ? -2.128 -3.689 15.739 1.00 85.00 170 ILE A O 1
ATOM 1386 N N . GLN A 1 171 ? -2.499 -3.620 13.530 1.00 86.38 171 GLN A N 1
ATOM 1387 C CA . GLN A 1 171 ? -3.951 -3.749 13.665 1.00 86.38 171 GLN A CA 1
ATOM 1388 C C . GLN A 1 171 ? -4.372 -5.107 14.251 1.00 86.38 171 GLN A C 1
ATOM 1390 O O . GLN A 1 171 ? -5.240 -5.145 15.121 1.00 86.38 171 GLN A O 1
ATOM 1395 N N . CYS A 1 172 ? -3.728 -6.201 13.844 1.00 89.75 172 CYS A N 1
ATOM 1396 C CA . CYS A 1 172 ? -3.987 -7.541 14.362 1.00 89.75 172 CYS A CA 1
ATOM 1397 C C . CYS A 1 172 ? -3.665 -7.634 15.853 1.00 89.75 172 CYS A C 1
ATOM 1399 O O . CYS A 1 172 ? -4.547 -7.928 16.658 1.00 89.75 172 CYS A O 1
ATOM 1401 N N . LEU A 1 173 ? -2.435 -7.299 16.247 1.00 87.50 173 LEU A N 1
ATOM 1402 C CA . LEU A 1 173 ? -1.995 -7.359 17.644 1.00 87.50 173 LEU A CA 1
ATOM 1403 C C . LEU A 1 173 ? -2.864 -6.503 18.561 1.00 87.50 173 LEU A C 1
ATOM 1405 O O . LEU A 1 173 ? -3.143 -6.865 19.700 1.00 87.50 173 LEU A O 1
ATOM 1409 N N . SER A 1 174 ? -3.338 -5.382 18.046 1.00 83.06 174 SER A N 1
ATOM 1410 C CA . SER A 1 174 ? -4.104 -4.427 18.823 1.00 83.06 174 SER A CA 1
ATOM 1411 C C . SER A 1 174 ? -5.616 -4.693 18.872 1.00 83.06 174 SER A C 1
ATOM 1413 O O . SER A 1 174 ? -6.344 -4.019 19.597 1.00 83.06 174 SER A O 1
ATOM 1415 N N . ILE A 1 175 ? -6.132 -5.626 18.075 1.00 84.75 175 ILE A N 1
ATOM 1416 C CA . ILE A 1 175 ? -7.519 -6.103 18.190 1.00 84.75 175 ILE A CA 1
ATOM 1417 C C . ILE A 1 175 ? -7.535 -7.457 18.902 1.00 84.75 175 ILE A C 1
ATOM 1419 O O . ILE A 1 175 ? -8.384 -7.700 19.751 1.00 84.75 175 ILE A O 1
ATOM 1423 N N . CYS A 1 176 ? -6.582 -8.334 18.597 1.00 86.62 176 CYS A N 1
ATOM 1424 C CA . CYS A 1 176 ? -6.514 -9.677 19.165 1.00 86.62 176 CYS A CA 1
ATOM 1425 C C . CYS A 1 176 ? -5.889 -9.698 20.569 1.00 86.62 176 CYS A C 1
ATOM 1427 O O . CYS A 1 176 ? -6.302 -10.500 21.400 1.00 86.62 176 CYS A O 1
ATOM 1429 N N . PHE A 1 177 ? -4.930 -8.808 20.863 1.00 82.50 177 PHE A N 1
ATOM 1430 C CA . PHE A 1 177 ? -4.185 -8.795 22.132 1.00 82.50 177 PHE A CA 1
ATOM 1431 C C . PHE A 1 177 ? -4.085 -7.393 22.767 1.00 82.50 177 PHE A C 1
ATOM 1433 O O . PHE A 1 177 ? -2.990 -6.936 23.119 1.00 82.50 177 PHE A O 1
ATOM 1440 N N . PRO A 1 178 ? -5.209 -6.683 22.976 1.00 74.19 178 PRO A N 1
ATOM 1441 C CA . PRO A 1 178 ? -5.184 -5.284 23.395 1.00 74.19 178 PRO A CA 1
ATOM 1442 C C . PRO A 1 178 ? -4.600 -5.047 24.798 1.00 74.19 178 PRO A C 1
ATOM 1444 O O . PRO A 1 178 ? -4.136 -3.952 25.095 1.00 74.19 178 PRO A O 1
ATOM 1447 N N . LEU A 1 179 ? -4.584 -6.063 25.665 1.00 71.56 179 LEU A N 1
ATOM 1448 C CA . LEU A 1 179 ? -4.032 -5.961 27.024 1.00 71.56 179 LEU A CA 1
ATOM 1449 C C . LEU A 1 179 ? -2.519 -6.217 27.099 1.00 71.56 179 LEU A C 1
ATOM 1451 O O . LEU A 1 179 ? -1.887 -5.815 28.075 1.00 71.56 179 LEU A O 1
ATOM 1455 N N . HIS A 1 180 ? -1.950 -6.880 26.089 1.00 72.69 180 HIS A N 1
ATOM 1456 C CA . HIS A 1 180 ? -0.532 -7.260 26.047 1.00 72.69 180 HIS A CA 1
ATOM 1457 C C . HIS A 1 180 ? 0.276 -6.397 25.079 1.00 72.69 180 HIS A C 1
ATOM 1459 O O . HIS A 1 180 ? 1.478 -6.216 25.258 1.00 72.69 180 HIS A O 1
ATOM 1465 N N . PHE A 1 181 ? -0.377 -5.844 24.060 1.00 73.00 181 PHE A N 1
ATOM 1466 C CA . PHE A 1 181 ? 0.275 -5.004 23.073 1.00 73.00 181 PHE A CA 1
ATOM 1467 C C . PHE A 1 181 ? 0.317 -3.537 23.528 1.00 73.00 181 PHE A C 1
ATOM 1469 O O . PHE A 1 181 ? -0.681 -2.963 23.957 1.00 73.00 181 PHE A O 1
ATOM 1476 N N . SER A 1 182 ? 1.476 -2.893 23.415 1.00 66.81 182 SER A N 1
ATOM 1477 C CA . SER A 1 182 ? 1.613 -1.447 23.609 1.00 66.81 182 SER A CA 1
ATOM 1478 C C . SER A 1 182 ? 2.597 -0.905 22.584 1.00 66.81 182 SER A C 1
ATOM 1480 O O . SER A 1 182 ? 3.764 -1.300 22.560 1.00 66.81 182 SER A O 1
ATOM 1482 N N . LEU A 1 183 ? 2.119 -0.021 21.706 1.00 64.12 183 LEU A N 1
ATOM 1483 C CA . LEU A 1 183 ? 2.940 0.555 20.650 1.00 64.12 183 LEU A CA 1
ATOM 1484 C C . LEU A 1 183 ? 3.785 1.698 21.229 1.00 64.12 183 LEU A C 1
ATOM 1486 O O . LEU A 1 183 ? 3.270 2.772 21.537 1.00 64.12 183 LEU A O 1
ATOM 1490 N N . ARG A 1 184 ? 5.096 1.483 21.367 1.00 64.19 184 ARG A N 1
ATOM 1491 C CA . ARG A 1 184 ? 6.045 2.549 21.725 1.00 64.19 184 ARG A CA 1
ATOM 1492 C C . ARG A 1 184 ? 6.550 3.231 20.447 1.00 64.19 184 ARG A C 1
ATOM 1494 O O . ARG A 1 184 ? 6.935 2.556 19.499 1.00 64.19 184 ARG A O 1
ATOM 1501 N N . ARG A 1 185 ? 6.584 4.570 20.420 1.00 61.84 185 ARG A N 1
ATOM 1502 C CA . ARG A 1 185 ? 7.007 5.353 19.235 1.00 61.84 185 ARG A CA 1
ATOM 1503 C C . ARG A 1 185 ? 8.486 5.180 18.872 1.00 61.84 185 ARG A C 1
ATOM 1505 O O . ARG A 1 185 ? 8.804 5.067 17.697 1.00 61.84 185 ARG A O 1
ATOM 1512 N N . SER A 1 186 ? 9.371 5.145 19.869 1.00 58.25 186 SER A N 1
ATOM 1513 C CA . SER A 1 186 ? 10.826 5.008 19.680 1.00 58.25 186 SER A CA 1
ATOM 1514 C C . SER A 1 186 ? 11.227 3.774 18.846 1.00 58.25 186 SER A C 1
ATOM 1516 O O . SER A 1 186 ? 11.869 3.967 17.816 1.00 58.25 186 SER A O 1
ATOM 1518 N N . PRO A 1 187 ? 10.804 2.537 19.183 1.00 62.34 187 PRO A N 1
ATOM 1519 C CA . PRO A 1 187 ? 11.174 1.363 18.389 1.00 62.34 187 PRO A CA 1
ATOM 1520 C C . PRO A 1 187 ? 10.563 1.361 16.980 1.00 62.34 187 PRO A C 1
ATOM 1522 O O . PRO A 1 187 ? 11.129 0.751 16.079 1.00 62.34 187 PRO A O 1
ATOM 1525 N N . LEU A 1 188 ? 9.448 2.069 16.757 1.00 67.50 188 LEU A N 1
ATOM 1526 C CA . LEU A 1 188 ? 8.827 2.177 15.434 1.00 67.50 188 LEU A CA 1
ATOM 1527 C C . LEU A 1 188 ? 9.664 3.040 14.481 1.00 67.50 188 LEU A C 1
ATOM 1529 O O . LEU A 1 188 ? 9.795 2.685 13.315 1.00 67.50 188 LEU A O 1
ATOM 1533 N N . PHE A 1 189 ? 10.279 4.123 14.970 1.00 70.25 189 PHE A N 1
ATOM 1534 C CA . PHE A 1 189 ? 11.225 4.913 14.173 1.00 70.25 189 PHE A CA 1
ATOM 1535 C C . PHE A 1 189 ? 12.492 4.123 13.838 1.00 70.25 189 PHE A C 1
ATOM 1537 O O . PHE A 1 189 ? 12.944 4.158 12.699 1.00 70.25 189 PHE A O 1
ATOM 1544 N N . THR A 1 190 ? 13.048 3.365 14.784 1.00 73.44 190 THR A N 1
ATOM 1545 C CA . THR A 1 190 ? 14.211 2.512 14.493 1.00 73.44 190 THR A CA 1
ATOM 1546 C C . THR A 1 190 ? 13.870 1.448 13.449 1.00 73.44 190 THR A C 1
ATOM 1548 O O . THR A 1 190 ? 14.598 1.298 12.472 1.00 73.44 190 THR A O 1
ATOM 1551 N N . ALA A 1 191 ? 12.732 0.762 13.600 1.00 76.25 191 ALA A N 1
ATOM 1552 C CA . ALA A 1 191 ? 12.254 -0.200 12.609 1.00 76.25 191 ALA A CA 1
ATOM 1553 C C . ALA A 1 191 ? 12.040 0.455 11.233 1.00 76.25 191 ALA A C 1
ATOM 1555 O O . ALA A 1 191 ? 12.438 -0.111 10.223 1.00 76.25 191 ALA A O 1
ATOM 1556 N N . PHE A 1 192 ? 11.487 1.672 11.195 1.00 81.31 192 PHE A N 1
ATOM 1557 C CA . PHE A 1 192 ? 11.302 2.457 9.974 1.00 81.31 192 PHE A CA 1
ATOM 1558 C C . PHE A 1 192 ? 12.614 2.656 9.202 1.00 81.31 192 PHE A C 1
ATOM 1560 O O . PHE A 1 192 ? 12.688 2.324 8.020 1.00 81.31 192 PHE A O 1
ATOM 1567 N N . PHE A 1 193 ? 13.659 3.152 9.871 1.00 84.31 193 PHE A N 1
ATOM 1568 C CA . PHE A 1 193 ? 14.961 3.373 9.237 1.00 84.31 193 PHE A CA 1
ATOM 1569 C C . PHE A 1 193 ? 15.617 2.068 8.782 1.00 84.31 193 PHE A C 1
ATOM 1571 O O . PHE A 1 193 ? 16.186 2.027 7.693 1.00 84.31 193 PHE A O 1
ATOM 1578 N N . LEU A 1 194 ? 15.493 0.994 9.569 1.00 86.69 194 LEU A N 1
ATOM 1579 C CA . LEU A 1 194 ? 16.005 -0.326 9.190 1.00 86.69 194 LEU A CA 1
ATOM 1580 C C . LEU A 1 194 ? 15.322 -0.866 7.930 1.00 86.69 194 LEU A C 1
ATOM 1582 O O . LEU A 1 194 ? 16.000 -1.393 7.053 1.00 86.69 194 LEU A O 1
ATOM 1586 N N . ILE A 1 195 ? 14.001 -0.700 7.806 1.00 87.69 195 ILE A N 1
ATOM 1587 C CA . ILE A 1 195 ? 13.259 -1.129 6.613 1.00 87.69 195 ILE A CA 1
ATOM 1588 C C . ILE A 1 195 ? 13.713 -0.338 5.393 1.00 87.69 195 ILE A C 1
ATOM 1590 O O . ILE A 1 195 ? 13.982 -0.941 4.359 1.00 87.69 195 ILE A O 1
ATOM 1594 N N . ILE A 1 196 ? 13.843 0.987 5.503 1.00 88.94 196 ILE A N 1
ATOM 1595 C CA . ILE A 1 196 ? 14.339 1.813 4.393 1.00 88.94 196 ILE A CA 1
ATOM 1596 C C . ILE A 1 196 ? 15.739 1.368 3.976 1.00 88.94 196 ILE A C 1
ATOM 1598 O O . ILE A 1 196 ? 15.978 1.173 2.787 1.00 88.94 196 ILE A O 1
ATOM 1602 N N . ALA A 1 197 ? 16.645 1.169 4.936 1.00 88.50 197 ALA A N 1
ATOM 1603 C CA . ALA A 1 197 ? 18.002 0.718 4.654 1.00 88.50 197 ALA A CA 1
ATOM 1604 C C . ALA A 1 197 ? 18.011 -0.648 3.952 1.00 88.50 197 ALA A C 1
ATOM 1606 O O . ALA A 1 197 ? 18.724 -0.819 2.968 1.00 88.50 197 ALA A O 1
ATOM 1607 N N . LEU A 1 198 ? 17.176 -1.592 4.399 1.00 89.69 198 LEU A N 1
ATOM 1608 C CA . LEU A 1 198 ? 17.036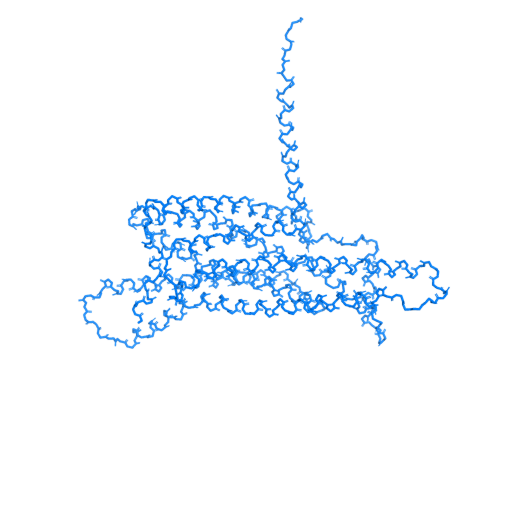 -2.909 3.778 1.00 89.69 198 LEU A CA 1
ATOM 1609 C C . LEU A 1 198 ? 16.480 -2.815 2.349 1.00 89.69 198 LEU A C 1
ATOM 1611 O O . LEU A 1 198 ? 17.000 -3.468 1.445 1.00 89.69 198 LEU A O 1
ATOM 1615 N N . CYS A 1 199 ? 15.454 -1.988 2.131 1.00 90.56 199 CYS A N 1
ATOM 1616 C CA . CYS A 1 199 ? 14.865 -1.775 0.809 1.00 90.56 199 CYS A CA 1
ATOM 1617 C C . CYS A 1 199 ? 15.890 -1.152 -0.149 1.00 90.56 199 CYS A C 1
ATOM 1619 O O . CYS A 1 199 ? 16.052 -1.637 -1.268 1.00 90.56 199 CYS A O 1
ATOM 1621 N N . MET A 1 200 ? 16.635 -0.133 0.300 1.00 88.31 200 MET A N 1
ATOM 1622 C CA . MET A 1 200 ? 17.707 0.488 -0.489 1.00 88.31 200 MET A CA 1
ATOM 1623 C C . MET A 1 200 ? 18.830 -0.501 -0.793 1.00 88.31 200 MET A C 1
ATOM 1625 O O . MET A 1 200 ? 19.244 -0.607 -1.943 1.00 88.31 200 MET A O 1
ATOM 1629 N N . ALA A 1 201 ? 19.300 -1.247 0.209 1.00 88.44 201 ALA A N 1
ATOM 1630 C CA . ALA A 1 201 ? 20.357 -2.236 0.028 1.00 88.44 201 ALA A CA 1
ATOM 1631 C C . ALA A 1 201 ? 19.948 -3.314 -0.983 1.00 88.44 201 ALA A C 1
ATOM 1633 O O . ALA A 1 201 ? 20.743 -3.657 -1.854 1.00 88.44 201 ALA A O 1
ATOM 1634 N N . THR A 1 202 ? 18.703 -3.797 -0.915 1.00 86.81 202 THR A N 1
ATOM 1635 C CA . THR A 1 202 ? 18.170 -4.784 -1.872 1.00 86.81 202 THR A CA 1
ATOM 1636 C C . THR A 1 202 ? 18.107 -4.197 -3.283 1.00 86.81 202 THR A C 1
ATOM 1638 O O . THR A 1 202 ? 18.623 -4.799 -4.217 1.00 86.81 202 THR A O 1
ATOM 1641 N N . SER A 1 203 ? 17.580 -2.979 -3.424 1.00 86.38 203 SER A N 1
ATOM 1642 C CA . SER A 1 203 ? 17.437 -2.301 -4.722 1.00 86.38 203 SER A CA 1
ATOM 1643 C C . SER A 1 203 ? 18.784 -2.007 -5.388 1.00 86.38 203 SER A C 1
ATOM 1645 O O . SER A 1 203 ? 18.956 -2.236 -6.582 1.00 86.38 203 SER A O 1
ATOM 1647 N N . ILE A 1 204 ? 19.769 -1.543 -4.611 1.00 85.81 204 ILE A N 1
ATOM 1648 C CA . ILE A 1 204 ? 21.140 -1.318 -5.089 1.00 85.81 204 ILE A CA 1
ATOM 1649 C C . ILE A 1 204 ? 21.817 -2.649 -5.433 1.00 85.81 204 ILE A C 1
ATOM 1651 O O . ILE A 1 204 ? 22.500 -2.734 -6.449 1.00 85.81 204 ILE A O 1
ATOM 1655 N N . SER A 1 205 ? 21.628 -3.693 -4.617 1.00 82.62 205 SER A N 1
ATOM 1656 C CA . SER A 1 205 ? 22.198 -5.016 -4.904 1.00 82.62 205 SER A CA 1
ATOM 1657 C C . SER A 1 205 ? 21.659 -5.578 -6.216 1.00 82.62 205 SER A C 1
ATOM 1659 O O . SER A 1 205 ? 22.439 -6.089 -7.013 1.00 82.62 205 SER A O 1
ATOM 1661 N N . GLU A 1 206 ? 20.354 -5.448 -6.472 1.00 78.06 206 GLU A N 1
ATOM 1662 C CA . GLU A 1 206 ? 19.758 -5.842 -7.751 1.00 78.06 206 GLU A CA 1
ATOM 1663 C C . GLU A 1 206 ? 20.350 -5.049 -8.920 1.00 78.06 206 GLU A C 1
ATOM 1665 O O . GLU A 1 206 ? 20.745 -5.657 -9.914 1.00 78.06 206 GLU A O 1
ATOM 1670 N N . LEU A 1 207 ? 20.498 -3.724 -8.789 1.00 79.56 207 LEU A N 1
ATOM 1671 C CA . LEU A 1 207 ? 21.098 -2.893 -9.838 1.00 79.56 207 LEU A CA 1
ATOM 1672 C C . LEU A 1 207 ? 22.546 -3.308 -10.150 1.00 79.56 207 LEU A C 1
ATOM 1674 O O . LEU A 1 207 ? 22.882 -3.550 -11.307 1.00 79.56 207 LEU A O 1
ATOM 1678 N N . LEU A 1 208 ? 23.396 -3.434 -9.125 1.00 78.62 208 LEU A N 1
ATOM 1679 C CA . LEU A 1 208 ? 24.809 -3.800 -9.290 1.00 78.62 208 LEU A CA 1
ATOM 1680 C C . LEU A 1 208 ? 24.977 -5.182 -9.928 1.00 78.62 208 LEU A C 1
ATOM 1682 O O . LEU A 1 208 ? 25.900 -5.413 -10.711 1.00 78.62 208 LEU A O 1
ATOM 1686 N N . LEU A 1 209 ? 24.093 -6.120 -9.583 1.00 71.19 209 LEU A N 1
ATOM 1687 C CA . LEU A 1 209 ? 24.090 -7.446 -10.185 1.00 71.19 209 LEU A CA 1
ATOM 1688 C C . LEU A 1 209 ? 23.682 -7.387 -11.662 1.00 71.19 209 LEU A C 1
ATOM 1690 O O . LEU A 1 209 ? 24.320 -8.054 -12.474 1.00 71.19 209 LEU A O 1
ATOM 1694 N N . MET A 1 210 ? 22.701 -6.559 -12.030 1.00 66.06 210 MET A N 1
ATOM 1695 C CA . MET A 1 210 ? 22.314 -6.382 -13.434 1.00 66.06 210 MET A CA 1
ATOM 1696 C C . MET A 1 210 ? 23.409 -5.715 -14.277 1.00 66.06 210 MET A C 1
ATOM 1698 O O . MET A 1 210 ? 23.711 -6.193 -15.370 1.00 66.06 210 MET A O 1
ATOM 1702 N N . GLU A 1 211 ? 24.078 -4.677 -13.766 1.00 69.12 211 GLU A N 1
ATOM 1703 C CA . GLU A 1 211 ? 25.204 -4.034 -14.468 1.00 69.12 211 GLU A CA 1
ATOM 1704 C C . GLU A 1 211 ? 26.368 -5.012 -14.719 1.00 69.12 211 GLU A C 1
ATOM 1706 O O . GLU A 1 211 ? 27.020 -4.997 -15.773 1.00 69.12 211 GLU A O 1
ATOM 1711 N N . LYS A 1 212 ? 26.622 -5.910 -13.761 1.00 66.06 212 LYS A N 1
ATOM 1712 C CA . LYS A 1 212 ? 27.649 -6.948 -13.889 1.00 66.06 212 LYS A CA 1
ATOM 1713 C C . LYS A 1 212 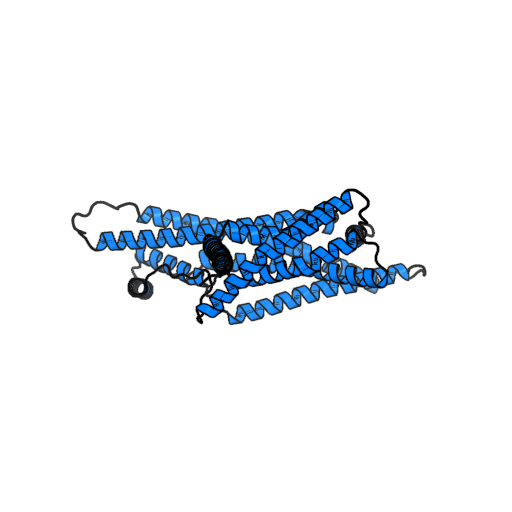? 27.290 -8.010 -14.938 1.00 66.06 212 LYS A C 1
ATOM 1715 O O . LYS A 1 212 ? 28.195 -8.506 -15.606 1.00 66.06 212 LYS A O 1
ATOM 1720 N N . ASP A 1 213 ? 26.010 -8.346 -15.099 1.00 60.25 213 ASP A N 1
ATOM 1721 C CA . ASP A 1 213 ? 25.549 -9.314 -16.111 1.00 60.25 213 ASP A CA 1
ATOM 1722 C C . ASP A 1 213 ? 25.667 -8.719 -17.530 1.00 60.25 213 ASP A C 1
ATOM 1724 O O . ASP A 1 213 ? 26.273 -9.330 -18.411 1.00 60.25 213 ASP A O 1
ATOM 1728 N N . LEU A 1 214 ? 25.240 -7.460 -17.723 1.00 56.09 214 LEU A N 1
ATOM 1729 C CA . LEU A 1 214 ? 25.384 -6.732 -18.997 1.00 56.09 214 LEU A CA 1
ATOM 1730 C C . LEU A 1 214 ? 26.843 -6.599 -19.455 1.00 56.09 214 LEU A C 1
ATOM 1732 O O . LEU A 1 214 ? 27.170 -6.794 -20.626 1.00 56.09 214 LEU A O 1
ATOM 1736 N N . SER A 1 215 ? 27.734 -6.241 -18.528 1.00 57.84 215 SER A N 1
ATOM 1737 C CA . SER A 1 215 ? 29.164 -6.084 -18.822 1.00 57.84 215 SER A CA 1
ATOM 1738 C C . SER A 1 215 ? 29.873 -7.423 -19.061 1.00 57.84 215 SER A C 1
ATOM 1740 O O . SER A 1 215 ? 30.883 -7.465 -19.773 1.00 57.84 215 SER A O 1
ATOM 1742 N N . GLY A 1 216 ? 29.333 -8.517 -18.512 1.00 53.03 216 GLY A N 1
ATOM 1743 C CA . GLY A 1 216 ? 29.760 -9.891 -18.770 1.00 53.03 216 GLY A CA 1
ATOM 1744 C C . GLY A 1 216 ? 29.404 -10.367 -20.180 1.00 53.03 216 GLY A C 1
ATOM 1745 O O . GLY A 1 216 ? 30.289 -10.852 -20.888 1.00 53.03 216 GLY A O 1
ATOM 1746 N N . ASP A 1 217 ? 28.160 -10.155 -20.620 1.00 49.19 217 ASP A N 1
ATOM 1747 C CA . ASP A 1 217 ? 27.699 -10.510 -21.973 1.00 49.19 217 ASP A CA 1
ATOM 1748 C C . ASP A 1 217 ? 28.370 -9.646 -23.058 1.00 49.19 217 ASP A C 1
ATOM 1750 O O . ASP A 1 217 ? 28.800 -10.166 -24.088 1.00 49.19 217 ASP A O 1
ATOM 1754 N N . ALA A 1 218 ? 28.595 -8.350 -22.802 1.00 46.72 218 ALA A N 1
ATOM 1755 C CA . ALA A 1 218 ? 29.331 -7.468 -23.719 1.00 46.72 218 ALA A CA 1
ATOM 1756 C C . ALA A 1 218 ? 30.818 -7.854 -23.886 1.00 46.72 218 ALA A C 1
ATOM 1758 O O . ALA A 1 218 ? 31.437 -7.557 -24.910 1.00 46.72 218 ALA A O 1
ATOM 1759 N N . ARG A 1 219 ? 31.409 -8.544 -22.900 1.00 46.12 219 ARG A N 1
ATOM 1760 C CA . ARG A 1 219 ? 32.770 -9.112 -22.982 1.00 46.12 219 ARG A CA 1
ATOM 1761 C C . ARG A 1 219 ? 32.796 -10.545 -23.536 1.00 46.12 219 ARG A C 1
ATOM 1763 O O . ARG A 1 219 ? 33.878 -11.109 -23.713 1.00 46.12 219 ARG A O 1
ATOM 1770 N N . GLY A 1 220 ? 31.638 -11.115 -23.868 1.00 44.03 220 GLY A N 1
ATOM 1771 C CA . GLY A 1 220 ? 31.408 -12.516 -24.227 1.00 44.03 220 GLY A CA 1
ATOM 1772 C C . GLY A 1 220 ? 31.799 -12.963 -25.641 1.00 44.03 220 GLY A C 1
ATOM 1773 O O . GLY A 1 220 ? 31.222 -13.926 -26.129 1.00 44.03 220 GLY A O 1
ATOM 1774 N N . ASN A 1 221 ? 32.794 -12.341 -26.288 1.00 43.38 221 ASN A N 1
ATOM 1775 C CA . ASN A 1 221 ? 33.410 -12.873 -27.520 1.00 43.38 221 ASN A CA 1
ATOM 1776 C C . ASN A 1 221 ? 34.760 -13.576 -27.275 1.00 43.38 221 ASN A C 1
ATOM 1778 O O . ASN A 1 221 ? 35.493 -13.883 -28.215 1.00 43.38 221 ASN A O 1
ATOM 1782 N N . LYS A 1 222 ? 35.117 -13.852 -26.014 1.00 43.12 222 LYS A N 1
ATOM 1783 C CA . LYS A 1 222 ? 36.269 -14.699 -25.684 1.00 43.12 222 LYS A CA 1
ATOM 1784 C C . LYS A 1 222 ? 35.819 -15.884 -24.842 1.00 43.12 222 LYS A C 1
ATOM 1786 O O . LYS A 1 222 ? 35.325 -15.718 -23.734 1.00 43.12 222 LYS A O 1
ATOM 1791 N N . VAL A 1 223 ? 36.011 -17.071 -25.415 1.00 47.34 223 VAL A N 1
ATOM 1792 C CA . VAL A 1 223 ? 35.789 -18.399 -24.831 1.00 47.34 223 VAL A CA 1
ATOM 1793 C C . VAL A 1 223 ? 36.446 -18.476 -23.448 1.00 47.34 223 VAL A C 1
ATOM 1795 O O . VAL A 1 223 ? 37.639 -18.743 -23.330 1.00 47.34 223 VAL A O 1
ATOM 1798 N N . ALA A 1 224 ? 35.678 -18.222 -22.393 1.00 47.62 224 ALA A N 1
ATOM 1799 C CA . ALA A 1 224 ? 36.106 -18.429 -21.018 1.00 47.62 224 ALA A CA 1
ATOM 1800 C C . ALA A 1 224 ? 35.406 -19.679 -20.478 1.00 47.62 224 ALA A C 1
ATOM 1802 O O . ALA A 1 224 ? 34.179 -19.784 -20.512 1.00 47.62 224 ALA A O 1
ATOM 1803 N N . LYS A 1 225 ? 36.198 -20.647 -19.999 1.00 42.53 225 LYS A N 1
ATOM 1804 C CA . LYS A 1 225 ? 35.695 -21.824 -19.277 1.00 42.53 225 LYS A CA 1
ATOM 1805 C C . LYS A 1 225 ? 34.807 -21.373 -18.105 1.00 42.53 225 LYS A C 1
ATOM 1807 O O . LYS A 1 225 ? 35.165 -20.400 -17.439 1.00 42.53 225 LYS A O 1
ATOM 1812 N N . PRO A 1 226 ? 33.705 -22.082 -17.803 1.00 46.41 226 PRO A N 1
ATOM 1813 C CA . PRO A 1 226 ? 32.904 -21.787 -16.624 1.00 46.41 226 PRO A CA 1
ATOM 1814 C C . PRO A 1 226 ? 33.753 -22.053 -15.373 1.00 46.41 226 PRO A C 1
ATOM 1816 O O . PRO A 1 226 ? 34.054 -23.200 -15.052 1.00 46.41 226 PRO A O 1
ATOM 1819 N N . SER A 1 227 ? 34.198 -20.995 -14.695 1.00 53.88 227 SER A N 1
ATOM 1820 C CA . SER A 1 227 ? 34.795 -21.104 -13.364 1.00 53.88 227 SER A CA 1
ATOM 1821 C C . SER A 1 227 ? 33.689 -21.365 -12.334 1.00 53.88 227 SER A C 1
ATOM 1823 O O . SER A 1 227 ? 32.568 -20.880 -12.490 1.00 53.88 227 SER A O 1
ATOM 1825 N N . SER A 1 228 ? 33.985 -22.095 -11.258 1.00 51.53 228 SER A N 1
ATOM 1826 C CA . SER A 1 228 ? 33.077 -22.279 -10.107 1.00 51.53 228 SER A CA 1
ATOM 1827 C C . SER A 1 228 ? 32.600 -20.944 -9.509 1.00 51.53 228 SER A C 1
ATOM 1829 O O . SER A 1 228 ? 31.480 -20.825 -9.018 1.00 51.53 228 SER A O 1
ATOM 1831 N N . GLU A 1 229 ? 33.415 -19.897 -9.639 1.00 50.34 229 GLU A N 1
ATOM 1832 C CA . GLU A 1 229 ? 33.094 -18.512 -9.286 1.00 50.34 229 GLU A CA 1
ATOM 1833 C C . GLU A 1 229 ? 31.937 -17.933 -10.132 1.00 50.34 229 GLU A C 1
ATOM 1835 O O . GLU A 1 229 ? 31.106 -17.180 -9.626 1.00 50.34 229 GLU A O 1
ATOM 1840 N N . SER A 1 230 ? 31.806 -18.352 -11.399 1.00 58.81 230 SER A N 1
ATOM 1841 C CA . SER A 1 230 ? 30.676 -18.006 -12.274 1.00 58.81 230 SER A CA 1
ATOM 1842 C C . SER A 1 230 ? 29.363 -18.636 -11.799 1.00 58.81 230 SER A C 1
ATOM 1844 O O . SER A 1 230 ? 28.306 -18.023 -11.941 1.00 58.81 230 SER A O 1
ATOM 1846 N N . GLU A 1 231 ? 29.397 -19.838 -11.217 1.00 59.41 231 GLU A N 1
ATOM 1847 C CA . GLU A 1 231 ? 28.189 -20.503 -10.710 1.00 59.41 231 GLU A CA 1
ATOM 1848 C C . GLU A 1 231 ? 27.690 -19.888 -9.402 1.00 59.41 231 GLU A C 1
ATOM 1850 O O . GLU A 1 231 ? 26.494 -19.627 -9.280 1.00 59.41 231 GLU A O 1
ATOM 1855 N N . HIS A 1 232 ? 28.582 -19.572 -8.459 1.00 63.59 232 HIS A N 1
ATOM 1856 C CA . HIS A 1 232 ? 28.198 -18.888 -7.219 1.00 63.59 232 HIS A CA 1
ATOM 1857 C C . HIS A 1 232 ? 27.577 -17.510 -7.479 1.00 63.59 232 HIS A C 1
ATOM 1859 O O . HIS A 1 232 ? 26.571 -17.163 -6.861 1.00 63.59 232 HIS A O 1
ATOM 1865 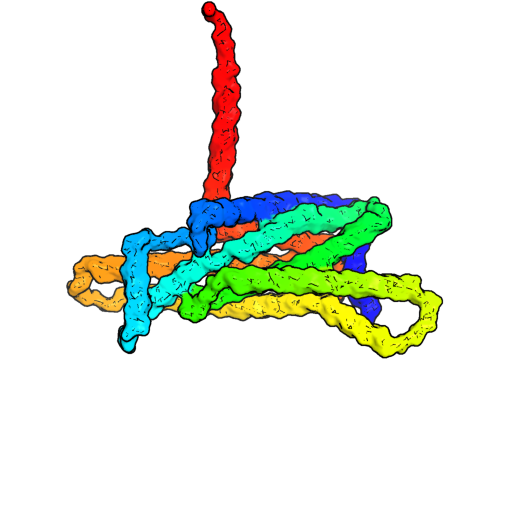N N . VAL A 1 233 ? 28.118 -16.749 -8.437 1.00 61.81 233 VAL A N 1
ATOM 1866 C CA . VAL A 1 233 ? 27.544 -15.459 -8.853 1.00 61.81 233 VAL A CA 1
ATOM 1867 C C . VAL A 1 233 ? 26.171 -15.648 -9.510 1.00 61.81 233 VAL A C 1
ATOM 1869 O O . VAL A 1 233 ? 25.248 -14.900 -9.195 1.00 61.81 233 VAL A O 1
ATOM 1872 N N . LYS A 1 234 ? 25.984 -16.680 -10.346 1.00 62.38 234 LYS A N 1
ATOM 1873 C CA . LYS A 1 234 ? 24.677 -17.003 -10.954 1.00 62.38 234 LYS A CA 1
ATOM 1874 C C . LYS A 1 234 ? 23.623 -17.384 -9.914 1.00 62.38 234 LYS A C 1
ATOM 1876 O O . LYS A 1 234 ? 22.482 -16.940 -10.015 1.00 62.38 234 LYS A O 1
ATOM 1881 N N . TRP A 1 235 ? 23.993 -18.178 -8.910 1.00 65.25 235 TRP A N 1
ATOM 1882 C CA . TRP A 1 235 ? 23.092 -18.537 -7.813 1.00 65.25 235 TRP A CA 1
ATOM 1883 C C . TRP A 1 235 ? 22.750 -17.332 -6.932 1.00 65.25 235 TRP A C 1
ATOM 1885 O O . TRP A 1 235 ? 21.584 -17.143 -6.596 1.00 65.25 235 TRP A O 1
ATOM 1895 N N . ALA A 1 236 ? 23.728 -16.478 -6.618 1.00 61.91 236 ALA A N 1
ATOM 1896 C CA . ALA A 1 236 ? 23.490 -15.240 -5.878 1.00 61.91 236 ALA A CA 1
ATOM 1897 C C . ALA A 1 236 ? 22.540 -14.293 -6.635 1.00 61.91 236 ALA A C 1
ATOM 1899 O O . ALA A 1 236 ? 21.608 -13.761 -6.036 1.00 61.91 236 ALA A O 1
ATOM 1900 N N . MET A 1 237 ? 22.708 -14.149 -7.955 1.00 60.75 237 MET A N 1
ATOM 1901 C CA . MET A 1 237 ? 21.791 -13.382 -8.810 1.00 60.75 237 MET A CA 1
ATOM 1902 C C . MET A 1 237 ? 20.376 -13.957 -8.805 1.00 60.75 237 MET A C 1
ATOM 1904 O O . MET A 1 237 ? 19.412 -13.215 -8.628 1.00 60.75 237 MET A O 1
ATOM 1908 N N . ALA A 1 238 ? 20.244 -15.278 -8.946 1.00 65.31 238 ALA A N 1
ATOM 1909 C CA . ALA A 1 238 ? 18.945 -15.938 -8.920 1.00 65.31 238 ALA A CA 1
ATOM 1910 C C . ALA A 1 238 ? 18.217 -15.742 -7.581 1.00 65.31 238 ALA A C 1
ATOM 1912 O O . ALA A 1 238 ? 16.998 -15.623 -7.573 1.00 65.31 238 ALA A O 1
ATOM 1913 N N . ILE A 1 239 ? 18.942 -15.686 -6.461 1.00 67.06 239 ILE A N 1
ATOM 1914 C CA . ILE A 1 239 ? 18.351 -15.469 -5.135 1.00 67.06 239 ILE A CA 1
ATOM 1915 C C . ILE A 1 239 ? 17.942 -14.009 -4.946 1.00 67.06 239 ILE A C 1
ATOM 1917 O O . ILE A 1 239 ? 16.803 -13.761 -4.563 1.00 67.06 239 ILE A O 1
ATOM 1921 N N . VAL A 1 240 ? 18.841 -13.054 -5.217 1.00 68.00 240 VAL A N 1
ATOM 1922 C CA . VAL A 1 240 ? 18.584 -11.625 -4.968 1.00 68.00 240 VAL A CA 1
ATOM 1923 C C . VAL A 1 240 ? 17.412 -11.133 -5.810 1.00 68.00 240 VAL A C 1
ATOM 1925 O O . VAL A 1 240 ? 16.503 -10.517 -5.266 1.00 68.00 240 VAL A O 1
ATOM 1928 N N . ILE A 1 241 ? 17.361 -11.529 -7.085 1.00 67.69 241 ILE A N 1
ATOM 1929 C CA . ILE A 1 241 ? 16.238 -11.201 -7.965 1.00 67.69 241 ILE A CA 1
ATOM 1930 C C . ILE A 1 241 ? 14.937 -11.825 -7.453 1.00 67.69 241 ILE A C 1
ATOM 1932 O O . ILE A 1 241 ? 13.893 -11.288 -7.731 1.00 67.69 241 ILE A O 1
ATOM 1936 N N . GLN A 1 242 ? 14.915 -12.918 -6.688 1.00 78.38 242 GLN A N 1
ATOM 1937 C CA . GLN A 1 242 ? 13.649 -13.508 -6.212 1.00 78.38 242 GLN A CA 1
ATOM 1938 C C . GLN A 1 242 ? 13.134 -12.899 -4.896 1.00 78.38 242 GLN A C 1
ATOM 1940 O O . GLN A 1 242 ? 12.021 -13.221 -4.472 1.00 78.38 242 GLN A O 1
ATOM 1945 N N . ILE A 1 243 ? 13.898 -12.011 -4.247 1.00 83.94 243 ILE A N 1
ATOM 1946 C CA . ILE A 1 243 ? 13.533 -11.429 -2.945 1.00 83.94 243 ILE A CA 1
ATOM 1947 C C . ILE A 1 243 ? 12.202 -10.657 -3.002 1.00 83.94 243 ILE A C 1
ATOM 1949 O O . ILE A 1 243 ? 11.344 -10.946 -2.161 1.00 83.94 243 ILE A O 1
ATOM 1953 N N . PRO A 1 244 ? 11.955 -9.739 -3.960 1.00 84.81 244 PRO A N 1
ATOM 1954 C CA . PRO A 1 244 ? 10.699 -8.986 -4.012 1.00 84.81 244 PRO A CA 1
ATOM 1955 C C . PRO A 1 244 ? 9.469 -9.889 -4.161 1.00 84.81 244 PRO A C 1
ATOM 1957 O O . PRO A 1 244 ? 8.456 -9.684 -3.490 1.00 84.81 244 PRO A O 1
ATOM 1960 N N . PHE A 1 245 ? 9.583 -10.947 -4.968 1.00 86.38 245 PHE A N 1
ATOM 1961 C CA . PHE A 1 245 ? 8.526 -11.942 -5.129 1.00 86.38 245 PHE A CA 1
ATOM 1962 C C . PHE A 1 245 ? 8.294 -12.761 -3.853 1.00 86.38 245 PHE A C 1
ATOM 1964 O O . PHE A 1 245 ? 7.155 -12.951 -3.425 1.00 86.38 245 PHE A O 1
ATOM 1971 N N . ALA A 1 246 ? 9.365 -13.207 -3.191 1.00 88.62 246 ALA A N 1
ATOM 1972 C CA . ALA A 1 246 ? 9.254 -13.917 -1.921 1.00 88.62 246 ALA A CA 1
ATOM 1973 C C . ALA A 1 246 ? 8.587 -13.043 -0.845 1.00 88.62 246 ALA A C 1
ATOM 1975 O O . ALA A 1 246 ? 7.711 -13.520 -0.119 1.00 88.62 246 ALA A O 1
ATOM 1976 N N . VAL A 1 247 ? 8.946 -11.754 -0.777 1.00 91.31 247 VAL A N 1
ATOM 1977 C CA . VAL A 1 247 ? 8.306 -10.777 0.114 1.00 91.31 247 VAL A CA 1
ATOM 1978 C C . VAL A 1 247 ? 6.830 -10.617 -0.230 1.00 91.31 247 VAL A C 1
ATOM 1980 O O . VAL A 1 247 ? 6.008 -10.692 0.684 1.00 91.31 247 VAL A O 1
ATOM 1983 N N . TYR A 1 248 ? 6.470 -10.478 -1.508 1.00 92.06 248 TYR A N 1
ATOM 1984 C CA . TYR A 1 248 ? 5.075 -10.431 -1.953 1.00 92.06 248 TYR A CA 1
ATOM 1985 C C . TYR A 1 248 ? 4.282 -11.648 -1.455 1.00 92.06 248 TYR A C 1
ATOM 1987 O O . TYR A 1 248 ? 3.286 -11.494 -0.746 1.00 92.06 248 TYR A O 1
ATOM 1995 N N . CYS A 1 249 ? 4.743 -12.867 -1.756 1.00 92.19 249 CYS A N 1
ATOM 1996 C CA . CYS A 1 249 ? 4.036 -14.094 -1.387 1.00 92.19 249 CYS A CA 1
ATOM 1997 C C . CYS A 1 249 ? 3.917 -14.268 0.132 1.00 92.19 249 CYS A C 1
ATOM 1999 O O . CYS A 1 249 ? 2.842 -14.596 0.640 1.00 92.19 249 CYS A O 1
ATOM 2001 N N . LEU A 1 250 ? 5.011 -14.039 0.865 1.00 93.94 250 LEU A N 1
ATOM 2002 C CA . LEU A 1 250 ? 5.039 -14.205 2.316 1.00 93.94 250 LEU A CA 1
ATOM 2003 C C . LEU A 1 250 ? 4.126 -13.188 3.007 1.00 93.94 250 LEU A C 1
ATOM 2005 O O . LEU A 1 250 ? 3.317 -13.557 3.861 1.00 93.94 250 LEU A O 1
ATOM 2009 N N . THR A 1 251 ? 4.227 -11.912 2.629 1.00 94.69 251 THR A N 1
ATOM 2010 C CA . THR A 1 251 ? 3.391 -10.857 3.211 1.00 94.69 251 THR A CA 1
ATOM 2011 C C . THR A 1 251 ? 1.920 -11.061 2.863 1.00 94.69 251 THR A C 1
ATOM 2013 O O . THR A 1 251 ? 1.084 -10.907 3.756 1.00 94.69 251 THR A O 1
ATOM 2016 N N . ALA A 1 252 ? 1.584 -11.500 1.645 1.00 93.06 252 ALA A N 1
ATOM 2017 C CA . ALA A 1 252 ? 0.214 -11.826 1.249 1.00 93.06 252 ALA A CA 1
ATOM 2018 C C . ALA A 1 252 ? -0.379 -12.940 2.123 1.00 93.06 252 ALA A C 1
ATOM 2020 O O . ALA A 1 252 ? -1.448 -12.768 2.719 1.00 93.06 252 ALA A O 1
ATOM 2021 N N . LEU A 1 253 ? 0.344 -14.057 2.261 1.00 95.12 253 LEU A N 1
ATOM 2022 C CA . LEU A 1 253 ? -0.104 -15.210 3.041 1.00 95.12 253 LEU A CA 1
ATOM 2023 C C . LEU A 1 253 ? -0.314 -14.846 4.515 1.00 95.12 253 LEU A C 1
ATOM 2025 O O . LEU A 1 253 ? -1.366 -15.128 5.090 1.00 95.12 253 LEU A O 1
ATOM 2029 N N . LEU A 1 254 ? 0.661 -14.171 5.128 1.00 95.94 254 LEU A N 1
ATOM 2030 C CA . LEU A 1 254 ? 0.558 -13.764 6.528 1.00 95.94 254 LEU A CA 1
ATOM 2031 C C . LEU A 1 254 ? -0.547 -12.717 6.742 1.00 95.94 254 LEU A C 1
ATOM 2033 O O . LEU A 1 254 ? -1.240 -12.756 7.760 1.00 95.94 254 LEU A O 1
ATOM 2037 N N . THR A 1 255 ? -0.761 -11.810 5.783 1.00 94.62 255 THR A N 1
ATOM 2038 C CA . THR A 1 255 ? -1.857 -10.826 5.823 1.00 94.62 255 THR A CA 1
ATOM 2039 C C . THR A 1 255 ? -3.220 -11.518 5.840 1.00 94.62 255 THR A C 1
ATOM 2041 O O . THR A 1 255 ? -4.069 -11.161 6.658 1.00 94.62 255 THR A O 1
ATOM 2044 N N . LEU A 1 256 ? -3.422 -12.552 5.017 1.00 94.06 256 LEU A N 1
ATOM 2045 C CA . LEU A 1 256 ? -4.664 -13.336 5.002 1.00 94.06 256 LEU A CA 1
ATOM 2046 C C . LEU A 1 256 ? -4.937 -14.022 6.348 1.00 94.06 256 LEU A C 1
ATOM 2048 O O . LEU A 1 256 ? -6.065 -13.986 6.855 1.00 94.06 256 LEU A O 1
ATOM 2052 N N . VAL A 1 257 ? -3.900 -14.597 6.963 1.00 95.31 257 VAL A N 1
ATOM 2053 C CA . VAL A 1 257 ? -4.005 -15.196 8.303 1.00 95.31 257 VAL A CA 1
ATOM 2054 C C . VAL A 1 257 ? -4.395 -14.132 9.333 1.00 95.31 257 VAL A C 1
ATOM 2056 O O . VAL A 1 257 ? -5.342 -14.327 10.096 1.00 95.31 257 VAL A O 1
ATOM 2059 N N . MET A 1 258 ? -3.732 -12.971 9.324 1.00 94.94 258 MET A N 1
ATOM 2060 C CA . MET A 1 258 ? -4.043 -11.870 10.242 1.00 94.94 258 MET A CA 1
ATOM 2061 C C . MET A 1 258 ? -5.468 -11.335 10.065 1.00 94.94 258 MET A C 1
ATOM 2063 O O . MET A 1 258 ? -6.152 -11.090 11.058 1.00 94.94 258 MET A O 1
ATOM 2067 N N . TYR A 1 259 ? -5.958 -11.196 8.832 1.00 94.31 259 TYR A N 1
ATOM 2068 C CA . TYR A 1 259 ? -7.341 -10.783 8.575 1.00 94.31 259 TYR A CA 1
ATOM 2069 C C . TYR A 1 259 ? -8.358 -11.787 9.095 1.00 94.31 259 TYR A C 1
ATOM 2071 O O . TYR A 1 259 ? -9.355 -11.385 9.697 1.00 94.31 259 TYR A O 1
ATOM 2079 N N . SER A 1 260 ? -8.072 -13.079 8.958 1.00 93.94 260 SER A N 1
ATOM 2080 C CA . SER A 1 260 ? -8.909 -14.140 9.522 1.00 93.94 260 SER A CA 1
ATOM 2081 C C . SER A 1 260 ? -8.980 -14.046 11.053 1.00 93.94 260 SER A C 1
ATOM 2083 O O . SER A 1 260 ? -10.064 -14.138 11.636 1.00 93.94 260 SER A O 1
ATOM 2085 N N . LEU A 1 261 ? -7.847 -13.781 11.719 1.00 94.31 261 LEU A N 1
ATOM 2086 C CA . LEU A 1 261 ? -7.790 -13.575 13.172 1.00 94.31 261 LEU A CA 1
ATOM 2087 C C . LEU A 1 261 ? -8.557 -12.321 13.615 1.00 94.31 261 LEU A C 1
ATOM 2089 O O . LEU A 1 261 ? -9.339 -12.386 14.566 1.00 94.31 261 LEU A O 1
ATOM 2093 N N . ILE A 1 262 ? -8.379 -11.198 12.911 1.00 92.38 262 ILE A N 1
ATOM 2094 C CA . ILE A 1 262 ? -9.088 -9.945 13.207 1.00 92.38 262 ILE A CA 1
ATOM 2095 C C . ILE A 1 262 ? -10.598 -10.141 13.058 1.00 92.38 262 ILE A C 1
ATOM 2097 O O . ILE A 1 262 ? -11.348 -9.790 13.969 1.00 92.38 262 ILE A O 1
ATOM 2101 N N . MET A 1 263 ? -11.051 -10.743 11.955 1.00 92.62 263 MET A N 1
ATOM 2102 C CA . MET A 1 263 ? -12.471 -11.014 11.716 1.00 92.62 263 MET A CA 1
ATOM 2103 C C . MET A 1 263 ? -13.069 -11.902 12.802 1.00 92.62 263 MET A C 1
ATOM 2105 O O . MET A 1 263 ? -14.138 -11.593 13.332 1.00 92.62 263 MET A O 1
ATOM 2109 N N . ARG A 1 264 ? -12.355 -12.958 13.206 1.00 93.19 264 ARG A N 1
ATOM 2110 C CA . ARG A 1 264 ? -12.776 -13.823 14.313 1.00 93.19 264 ARG A CA 1
ATOM 2111 C C . ARG A 1 264 ? -12.883 -13.053 15.632 1.00 93.19 264 ARG A C 1
ATOM 2113 O O . ARG A 1 264 ? -13.858 -13.240 16.360 1.00 93.19 264 ARG A O 1
ATOM 2120 N N . SER A 1 265 ? -11.929 -12.169 15.935 1.00 89.62 265 SER A N 1
ATOM 2121 C CA . SER A 1 265 ? -11.952 -11.342 17.152 1.00 89.62 265 SER A CA 1
ATOM 2122 C C . SER A 1 265 ? -13.105 -10.328 17.150 1.00 89.62 265 SER A C 1
ATOM 2124 O O . SER A 1 265 ? -13.822 -10.187 18.146 1.00 89.62 265 SER A O 1
ATOM 2126 N N . ILE A 1 266 ? -13.354 -9.672 16.010 1.00 89.88 266 ILE A N 1
ATOM 2127 C CA . ILE A 1 266 ? -14.487 -8.755 15.818 1.00 89.88 266 ILE A CA 1
ATOM 2128 C C . ILE A 1 266 ? -15.812 -9.501 15.992 1.00 89.88 266 ILE A C 1
ATOM 2130 O O . ILE A 1 266 ? -16.678 -9.033 16.730 1.00 89.88 266 ILE A O 1
ATOM 2134 N N . HIS A 1 267 ? -15.969 -10.671 15.369 1.00 90.88 267 HIS A N 1
ATOM 2135 C CA . HIS A 1 267 ? -17.183 -11.480 15.479 1.00 90.88 267 HIS A CA 1
ATOM 2136 C C . HIS A 1 267 ? -17.426 -11.967 16.917 1.00 90.88 267 HIS A C 1
ATOM 2138 O O . HIS A 1 267 ? -18.551 -11.911 17.423 1.00 90.88 267 HIS A O 1
ATOM 2144 N N . SER A 1 268 ? -16.365 -12.393 17.609 1.00 88.75 268 SER A N 1
ATOM 2145 C CA . SER A 1 268 ? -16.421 -12.759 19.029 1.00 88.75 268 SER A CA 1
ATOM 2146 C C . SER A 1 268 ? -16.869 -11.571 19.892 1.00 88.75 268 SER A C 1
ATOM 2148 O O . SER A 1 268 ? -17.792 -11.692 20.699 1.00 88.75 268 SER A O 1
ATOM 2150 N N . SER A 1 269 ? -16.303 -10.386 19.641 1.00 85.69 269 SER A N 1
ATOM 2151 C CA . SER A 1 269 ? -16.654 -9.139 20.332 1.00 85.69 269 SER A CA 1
ATOM 2152 C C . SER A 1 269 ? -18.106 -8.712 20.064 1.00 85.69 269 SER A C 1
ATOM 2154 O O . SER A 1 269 ? -18.814 -8.322 20.988 1.00 85.69 269 SER A O 1
ATOM 2156 N N . GLN A 1 270 ? -18.589 -8.833 18.821 1.00 88.06 270 GLN A N 1
ATOM 2157 C CA . GLN A 1 270 ? -19.996 -8.595 18.461 1.00 88.06 270 GLN A CA 1
ATOM 2158 C C . GLN A 1 270 ? -20.939 -9.546 19.196 1.00 88.06 270 GLN A C 1
ATOM 2160 O O . GLN A 1 270 ? -21.958 -9.115 19.733 1.00 88.06 270 GLN A O 1
ATOM 2165 N N . SER A 1 271 ? -20.597 -10.832 19.227 1.00 86.38 271 SER A N 1
ATOM 2166 C CA . SER A 1 271 ? -21.390 -11.858 19.906 1.00 86.38 271 SER A CA 1
ATOM 2167 C C . SER A 1 271 ? -21.444 -11.606 21.414 1.00 86.38 271 SER A C 1
ATOM 2169 O O . SER A 1 271 ? -22.506 -11.728 22.019 1.00 86.38 271 SER A O 1
ATOM 2171 N N . PHE A 1 272 ? -20.329 -11.184 22.017 1.00 84.44 272 PHE A N 1
ATOM 2172 C CA . PHE A 1 272 ? -20.274 -10.772 23.418 1.00 84.44 272 PHE A CA 1
ATOM 2173 C C . PHE A 1 272 ? -21.203 -9.585 23.707 1.00 84.44 272 PHE A C 1
ATOM 2175 O O . PHE A 1 272 ? -22.074 -9.699 24.565 1.00 84.44 272 PHE A O 1
ATOM 2182 N N . VAL A 1 273 ? -21.097 -8.490 22.944 1.00 83.56 273 VAL A N 1
ATOM 2183 C CA . VAL A 1 273 ? -21.958 -7.306 23.129 1.00 83.56 273 VAL A CA 1
ATOM 2184 C C . VAL A 1 273 ? -23.439 -7.662 22.961 1.00 83.56 273 VAL A C 1
ATOM 2186 O O . VAL A 1 273 ? -24.267 -7.202 23.744 1.00 83.56 273 VAL A O 1
ATOM 2189 N N . LYS A 1 274 ? -23.782 -8.522 21.990 1.00 83.62 274 LYS A N 1
ATOM 2190 C CA . LYS A 1 274 ? -25.158 -9.008 21.802 1.00 83.62 274 LYS A CA 1
ATOM 2191 C C . LYS A 1 274 ? -25.657 -9.805 23.007 1.00 83.62 274 LYS A C 1
ATOM 2193 O O . LYS A 1 274 ? -26.748 -9.520 23.490 1.00 83.62 274 LYS A O 1
ATOM 2198 N N . ARG A 1 275 ? -24.867 -10.750 23.529 1.00 82.38 275 ARG A N 1
ATOM 2199 C CA . ARG A 1 275 ? -25.240 -11.529 24.725 1.00 82.38 275 ARG A CA 1
ATOM 2200 C C . ARG A 1 275 ? -25.485 -10.634 25.938 1.00 82.38 275 ARG A C 1
ATOM 2202 O O . ARG A 1 275 ? -26.525 -10.763 26.569 1.00 82.38 275 ARG A O 1
ATOM 2209 N N . VAL A 1 276 ? -24.596 -9.673 26.196 1.00 76.81 276 VAL A N 1
ATOM 2210 C CA . VAL A 1 276 ? -24.739 -8.732 27.323 1.00 76.81 276 VAL A CA 1
ATOM 2211 C C . VAL A 1 276 ? -25.899 -7.747 27.114 1.00 76.81 276 VAL A C 1
ATOM 2213 O O . VAL A 1 276 ? -26.438 -7.212 28.080 1.00 76.81 276 VAL A O 1
ATOM 2216 N N . SER A 1 277 ? -26.330 -7.508 25.872 1.00 74.44 277 SER A N 1
ATOM 2217 C CA . SER A 1 277 ? -27.477 -6.637 25.585 1.00 74.44 277 SER A CA 1
ATOM 2218 C C . SER A 1 277 ? -28.846 -7.275 25.852 1.00 74.44 277 SER A C 1
ATOM 2220 O O . SER A 1 277 ? -29.824 -6.542 25.984 1.00 74.44 277 SER A O 1
ATOM 2222 N N . ILE A 1 278 ? -28.935 -8.607 25.957 1.00 71.19 278 ILE A N 1
ATOM 2223 C CA . ILE A 1 278 ? -30.197 -9.300 26.244 1.00 71.19 278 ILE A CA 1
ATOM 2224 C C . ILE A 1 278 ? -30.518 -9.122 27.739 1.00 71.19 278 ILE A C 1
ATOM 2226 O O . ILE A 1 278 ? -29.693 -9.479 28.586 1.00 71.19 278 ILE A O 1
ATOM 2230 N N . PRO A 1 279 ? -31.684 -8.557 28.104 1.00 59.03 279 PRO A N 1
ATOM 2231 C CA . PRO A 1 279 ? -32.064 -8.407 29.500 1.00 59.03 279 PRO A CA 1
ATOM 2232 C C . PRO A 1 279 ? -32.284 -9.788 30.127 1.00 59.03 279 PRO A C 1
ATOM 2234 O O . PRO A 1 279 ? -33.219 -10.510 29.790 1.00 59.03 279 PRO A O 1
ATOM 2237 N N . SER A 1 280 ? -31.403 -10.163 31.047 1.00 51.75 280 SER A N 1
ATOM 2238 C CA . SER A 1 280 ? -31.522 -11.365 31.863 1.00 51.75 280 SER A CA 1
ATOM 2239 C C . SER A 1 280 ? -32.547 -11.124 32.974 1.00 51.75 280 SER A C 1
ATOM 2241 O O . SER A 1 280 ? -32.148 -10.667 34.036 1.00 51.75 280 SER A O 1
ATOM 2243 N N . ILE A 1 281 ? -33.826 -11.424 32.702 1.00 48.88 281 ILE A N 1
ATOM 2244 C CA . ILE A 1 281 ? -34.976 -11.463 33.636 1.00 48.88 281 ILE A CA 1
ATOM 2245 C C . ILE A 1 281 ? -35.252 -10.114 34.350 1.00 48.88 281 ILE A C 1
ATOM 2247 O O . ILE A 1 281 ? -34.349 -9.500 34.910 1.00 48.88 281 ILE A O 1
ATOM 2251 N N . PRO A 1 282 ? -36.496 -9.600 34.366 1.00 44.84 282 PRO A N 1
ATOM 2252 C CA . PRO A 1 282 ? -36.792 -8.353 35.064 1.00 44.84 282 PRO A CA 1
ATOM 2253 C C . PRO A 1 282 ? -36.679 -8.569 36.581 1.00 44.84 282 PRO A C 1
ATOM 2255 O O . PRO A 1 282 ? -37.609 -9.063 37.211 1.00 44.84 282 PRO A O 1
ATOM 2258 N N . SER A 1 283 ? -35.546 -8.204 37.183 1.00 47.56 283 SER A N 1
ATOM 2259 C CA . SER A 1 283 ? -35.493 -7.970 38.624 1.00 47.56 283 SER A CA 1
ATOM 2260 C C . SER A 1 283 ? -36.148 -6.617 38.901 1.00 47.56 283 SER A C 1
ATOM 2262 O O . SER A 1 283 ? -35.787 -5.592 38.320 1.00 47.56 283 SER A O 1
ATOM 2264 N N . SER A 1 284 ? -37.163 -6.622 39.761 1.00 46.16 284 SER A N 1
ATOM 2265 C CA . SER A 1 284 ? -38.033 -5.481 40.077 1.00 46.16 284 SER A CA 1
ATOM 2266 C C . SER A 1 284 ? -37.322 -4.278 40.710 1.00 46.16 284 SER A C 1
ATOM 2268 O O . SER A 1 284 ? -37.946 -3.232 40.886 1.00 46.16 284 SER A O 1
ATOM 2270 N N . ASP A 1 285 ? -36.024 -4.384 41.010 1.00 45.66 285 ASP A N 1
ATOM 2271 C CA . ASP A 1 285 ? -35.386 -3.542 42.025 1.00 45.66 285 ASP A CA 1
ATOM 2272 C C . ASP A 1 285 ? -34.326 -2.561 41.489 1.00 45.66 285 ASP A C 1
ATOM 2274 O O . ASP A 1 285 ? -33.846 -1.711 42.236 1.00 45.66 285 ASP A O 1
ATOM 2278 N N . SER A 1 286 ? -33.979 -2.565 40.195 1.00 48.78 286 SER A N 1
ATOM 2279 C CA . SER A 1 286 ? -32.975 -1.626 39.653 1.00 48.78 286 SER A CA 1
ATOM 2280 C C . SER A 1 286 ? -33.601 -0.390 38.986 1.00 48.78 286 SER A C 1
ATOM 2282 O O . SER A 1 286 ? -33.391 -0.125 37.798 1.00 48.78 286 SER A O 1
ATOM 2284 N N . ARG A 1 287 ? -34.400 0.386 39.728 1.00 49.06 287 ARG A N 1
ATOM 2285 C CA . ARG A 1 287 ? -34.942 1.668 39.242 1.00 49.06 287 ARG A CA 1
ATOM 2286 C C . ARG A 1 287 ? -33.835 2.735 39.176 1.00 49.06 287 ARG A C 1
ATOM 2288 O O . ARG A 1 287 ? -33.383 3.250 40.190 1.00 49.06 287 ARG A O 1
ATOM 2295 N N . GLY A 1 288 ? -33.419 3.089 37.958 1.00 52.81 288 GLY A N 1
ATOM 2296 C CA . GLY A 1 288 ? -32.815 4.392 37.643 1.00 52.81 288 GLY A CA 1
ATOM 2297 C C . GLY A 1 288 ? -31.338 4.376 37.245 1.00 52.81 288 GLY A C 1
ATOM 2298 O O . GLY A 1 288 ? -31.020 4.640 36.092 1.00 52.81 288 GLY A O 1
ATOM 2299 N N . SER A 1 289 ? -30.421 4.090 38.172 1.00 51.03 289 SER A N 1
ATOM 2300 C CA . SER A 1 289 ? -28.981 4.350 37.954 1.00 51.03 289 SER A CA 1
ATOM 2301 C C . SER A 1 289 ? -28.237 3.217 37.221 1.00 51.03 289 SER A C 1
ATOM 2303 O O . SER A 1 289 ? -27.515 3.455 36.250 1.00 51.03 289 SER A O 1
ATOM 2305 N N . GLY A 1 290 ? -28.465 1.959 37.619 1.00 56.59 290 GLY A N 1
ATOM 2306 C CA . GLY A 1 290 ? -27.754 0.801 37.055 1.00 56.59 290 GLY A CA 1
ATOM 2307 C C . GLY A 1 290 ? -28.097 0.501 35.590 1.00 56.59 290 GLY A C 1
ATOM 2308 O O . GLY A 1 290 ? -27.219 0.120 34.815 1.00 56.59 290 GLY A O 1
ATOM 2309 N N . SER A 1 291 ? -29.349 0.730 35.168 1.00 64.12 291 SER A N 1
ATOM 2310 C CA . SER A 1 291 ? -29.746 0.508 33.770 1.00 64.12 291 SER A CA 1
ATOM 2311 C C . SER A 1 291 ? -29.186 1.584 32.832 1.00 64.12 291 SER A C 1
ATOM 2313 O O . SER A 1 291 ? -28.743 1.253 31.732 1.00 64.12 291 SER A O 1
ATOM 2315 N N . LEU A 1 292 ? -29.106 2.846 33.282 1.00 63.16 292 LEU A N 1
ATOM 2316 C CA . LEU A 1 292 ? -28.488 3.943 32.529 1.00 63.16 292 LEU A CA 1
ATOM 2317 C C . LEU A 1 292 ? -26.983 3.722 32.340 1.00 63.16 292 LEU A C 1
ATOM 2319 O O . LEU A 1 292 ? -26.475 3.911 31.233 1.00 63.16 292 LEU A O 1
ATOM 2323 N N . MET A 1 293 ? -26.284 3.260 33.384 1.00 63.97 293 MET A N 1
ATOM 2324 C CA . MET A 1 293 ? -24.860 2.920 33.310 1.00 63.97 293 MET A CA 1
ATOM 2325 C C . MET A 1 293 ? -24.605 1.723 32.379 1.00 63.97 293 MET A C 1
ATOM 2327 O O . MET A 1 293 ? -23.707 1.765 31.542 1.00 63.97 293 MET A O 1
ATOM 2331 N N . ARG A 1 294 ? -25.441 0.677 32.426 1.00 67.62 294 ARG A N 1
ATOM 2332 C CA . ARG A 1 294 ? -25.351 -0.449 31.477 1.00 67.62 294 ARG A CA 1
ATOM 2333 C C . ARG A 1 294 ? -25.611 -0.002 30.034 1.00 67.62 294 ARG A C 1
ATOM 2335 O O . ARG A 1 294 ? -24.915 -0.422 29.110 1.00 67.62 294 ARG A O 1
ATOM 2342 N N . GLN A 1 295 ? -26.576 0.891 29.820 1.00 70.75 295 GLN A N 1
ATOM 2343 C CA . GLN A 1 295 ? -26.902 1.411 28.491 1.00 70.75 295 GLN A CA 1
ATOM 2344 C C . GLN A 1 295 ? -25.815 2.346 27.932 1.00 70.75 295 GLN A C 1
ATOM 2346 O O . GLN A 1 295 ? -25.613 2.384 26.715 1.00 70.75 295 GLN A O 1
ATOM 2351 N N . SER A 1 296 ? -25.114 3.108 28.778 1.00 70.69 296 SER A N 1
ATOM 2352 C CA . SER A 1 296 ? -23.971 3.930 28.357 1.00 70.69 296 SER A CA 1
ATOM 2353 C C . SER A 1 296 ? -22.751 3.067 28.011 1.00 70.69 296 SER A C 1
ATOM 2355 O O . SER A 1 296 ? -22.132 3.291 26.968 1.00 70.69 296 SER A O 1
ATOM 2357 N N . LEU A 1 297 ? -22.477 2.014 28.790 1.00 71.69 297 LEU A N 1
ATOM 2358 C CA . LEU A 1 297 ? -21.436 1.017 28.508 1.00 71.69 297 LEU A CA 1
ATOM 2359 C C . LEU A 1 297 ? -21.662 0.301 27.172 1.00 71.69 297 LEU A C 1
ATOM 2361 O O . LEU A 1 297 ? -20.767 0.261 26.328 1.00 71.69 297 LEU A O 1
ATOM 2365 N N . LEU A 1 298 ? -22.880 -0.186 26.926 1.00 76.88 298 LEU A N 1
ATOM 2366 C CA . LEU A 1 298 ? -23.231 -0.837 25.660 1.00 76.88 298 LEU A CA 1
ATOM 2367 C C . LEU A 1 298 ? -23.094 0.112 24.463 1.00 76.88 298 LEU A C 1
ATOM 2369 O O . LEU A 1 298 ? -22.646 -0.304 23.392 1.00 76.88 298 LEU A O 1
ATOM 2373 N N . ARG A 1 299 ? -23.446 1.396 24.619 1.00 78.94 299 ARG A N 1
ATOM 2374 C CA . ARG A 1 299 ? -23.221 2.416 23.580 1.00 78.94 299 ARG A CA 1
ATOM 2375 C C . ARG A 1 299 ? -21.732 2.615 23.305 1.00 78.94 299 ARG A C 1
ATOM 2377 O O . ARG A 1 299 ? -21.336 2.660 22.139 1.00 78.94 299 ARG A O 1
ATOM 2384 N N . PHE A 1 300 ? -20.912 2.680 24.351 1.00 78.56 300 PHE A N 1
ATOM 2385 C CA . PHE A 1 300 ? -19.462 2.786 24.223 1.00 78.56 300 PHE A CA 1
ATOM 2386 C C . PHE A 1 300 ? -18.861 1.568 23.503 1.00 78.56 300 PHE A C 1
ATOM 2388 O O . PHE A 1 300 ? -18.181 1.743 22.491 1.00 78.56 300 PHE A O 1
ATOM 2395 N N . TRP A 1 301 ? -19.172 0.342 23.936 1.00 82.62 301 TRP A N 1
ATOM 2396 C CA . TRP A 1 301 ? -18.664 -0.882 23.303 1.00 82.62 301 TRP A CA 1
ATOM 2397 C C . TRP A 1 301 ? -19.078 -0.989 21.832 1.00 82.62 301 TRP A C 1
ATOM 2399 O O . TRP A 1 301 ? -18.246 -1.289 20.975 1.00 82.62 301 TRP A O 1
ATOM 2409 N N . ASN A 1 302 ? -20.336 -0.666 21.507 1.00 81.44 302 ASN A N 1
ATOM 2410 C CA . ASN A 1 302 ? -20.812 -0.632 20.122 1.00 81.44 302 ASN A CA 1
ATOM 2411 C C . ASN A 1 302 ? -20.083 0.420 19.273 1.00 81.44 302 ASN A C 1
ATOM 2413 O O . ASN A 1 302 ? -19.794 0.168 18.101 1.00 81.44 302 ASN A O 1
ATOM 2417 N N . SER A 1 303 ? -19.761 1.583 19.847 1.00 80.94 303 SER A N 1
ATOM 2418 C CA . SER A 1 303 ? -18.984 2.619 19.160 1.00 80.94 303 SER A CA 1
ATOM 2419 C C . SER A 1 303 ? -17.559 2.149 18.854 1.00 80.94 303 SER A C 1
ATOM 2421 O O . SER A 1 303 ? -17.122 2.212 17.702 1.00 80.94 303 SER A O 1
ATOM 2423 N N . VAL A 1 304 ? -16.864 1.586 19.853 1.00 79.31 304 VAL A N 1
ATOM 2424 C CA . VAL A 1 304 ? -15.508 1.030 19.695 1.00 79.31 304 VAL A CA 1
ATOM 2425 C C . VAL A 1 304 ? -15.498 -0.068 18.632 1.00 79.31 304 VAL A C 1
ATOM 2427 O O . VAL A 1 304 ? -14.630 -0.092 17.759 1.00 79.31 304 VAL A O 1
ATOM 2430 N N . LEU A 1 305 ? -16.484 -0.963 18.658 1.00 85.38 305 LEU A N 1
ATOM 2431 C CA . LEU A 1 305 ? -16.605 -2.048 17.693 1.00 85.38 305 LEU A CA 1
ATOM 2432 C C . LEU A 1 305 ? -16.837 -1.531 16.270 1.00 85.38 305 LEU A C 1
ATOM 2434 O O . LEU A 1 305 ? -16.145 -1.954 15.346 1.00 85.38 305 LEU A O 1
ATOM 2438 N N . ARG A 1 306 ? -17.752 -0.569 16.092 1.00 84.94 306 ARG A N 1
ATOM 2439 C CA . ARG A 1 306 ? -18.025 0.061 14.793 1.00 84.94 306 ARG A CA 1
ATOM 2440 C C . ARG A 1 306 ? -16.781 0.743 14.223 1.00 84.94 306 ARG A C 1
ATOM 2442 O O . ARG A 1 306 ? -16.501 0.590 13.037 1.00 84.94 306 ARG A O 1
ATOM 2449 N N . GLN A 1 307 ? -16.020 1.450 15.059 1.00 81.19 307 GLN A N 1
ATOM 2450 C CA . GLN A 1 307 ? -14.778 2.096 14.639 1.00 81.19 307 GLN A CA 1
ATOM 2451 C C . GLN A 1 307 ? -13.730 1.068 14.190 1.00 81.19 307 GLN A C 1
ATOM 2453 O O . GLN A 1 307 ? -13.135 1.234 13.129 1.00 81.19 307 GLN A O 1
ATOM 2458 N N . ASN A 1 308 ? -13.533 -0.018 14.945 1.00 83.62 308 ASN A N 1
ATOM 2459 C CA . ASN A 1 308 ? -12.572 -1.061 14.568 1.00 83.62 308 ASN A CA 1
ATOM 2460 C C . ASN A 1 308 ? -12.988 -1.816 13.301 1.00 83.62 308 ASN A C 1
ATOM 2462 O O . ASN A 1 308 ? -12.124 -2.109 12.480 1.00 83.62 308 ASN A O 1
ATOM 2466 N N . ILE A 1 309 ? -14.287 -2.077 13.107 1.00 87.44 309 ILE A N 1
ATOM 2467 C CA . ILE A 1 309 ? -14.818 -2.653 11.862 1.00 87.44 309 ILE A CA 1
ATOM 2468 C C . ILE A 1 309 ? -14.511 -1.734 10.684 1.00 87.44 309 ILE A C 1
ATOM 2470 O O . ILE A 1 309 ? -13.985 -2.190 9.674 1.00 87.44 309 ILE A O 1
ATOM 2474 N N . GLN A 1 310 ? -14.786 -0.435 10.811 1.00 84.88 310 GLN A N 1
ATOM 2475 C CA . GLN A 1 310 ? -14.529 0.511 9.729 1.00 84.88 310 GLN A CA 1
ATOM 2476 C C . GLN A 1 310 ? -13.033 0.629 9.404 1.00 84.88 310 GLN A C 1
ATOM 2478 O O . GLN A 1 310 ? -12.658 0.617 8.229 1.00 84.88 310 GLN A O 1
ATOM 2483 N N . SER A 1 311 ? -12.174 0.711 10.423 1.00 82.31 311 SER A N 1
ATOM 2484 C CA . SER A 1 311 ? -10.721 0.721 10.230 1.00 82.31 311 SER A CA 1
ATOM 2485 C C . SER A 1 311 ? -10.233 -0.574 9.584 1.00 82.31 311 SER A C 1
ATOM 2487 O O . SER A 1 311 ? -9.396 -0.528 8.691 1.00 82.31 311 SER A O 1
ATOM 2489 N N . PHE A 1 312 ? -10.770 -1.727 9.995 1.00 87.38 312 PHE A N 1
ATOM 2490 C CA . PHE A 1 312 ? -10.448 -3.023 9.399 1.00 87.38 312 PHE A CA 1
ATOM 2491 C C . PHE A 1 312 ? -10.875 -3.101 7.935 1.00 87.38 312 PHE A C 1
ATOM 2493 O O . PHE A 1 312 ? -10.051 -3.448 7.103 1.00 87.38 312 PHE A O 1
ATOM 2500 N N . ILE A 1 313 ? -12.107 -2.710 7.599 1.00 88.88 313 ILE A N 1
ATOM 2501 C CA . ILE A 1 313 ? -12.587 -2.686 6.209 1.00 88.88 313 ILE A CA 1
ATOM 2502 C C . ILE A 1 313 ? -11.707 -1.773 5.356 1.00 88.88 313 ILE A C 1
ATOM 2504 O O . ILE A 1 313 ? -11.326 -2.146 4.250 1.00 88.88 313 ILE A O 1
ATOM 2508 N N . THR A 1 314 ? -11.347 -0.597 5.877 1.00 86.12 314 THR A N 1
ATOM 2509 C CA . THR A 1 314 ? -10.463 0.341 5.174 1.00 86.12 314 THR A CA 1
ATOM 2510 C C . THR A 1 314 ? -9.100 -0.294 4.902 1.00 86.12 314 THR A C 1
ATOM 2512 O O . THR A 1 314 ? -8.619 -0.211 3.775 1.00 86.12 314 THR A O 1
ATOM 2515 N N . LEU A 1 315 ? -8.493 -0.947 5.903 1.00 87.25 315 LEU A N 1
ATOM 2516 C CA . LEU A 1 315 ? -7.193 -1.599 5.736 1.00 87.25 315 LEU A CA 1
ATOM 2517 C C . LEU A 1 315 ? -7.270 -2.795 4.791 1.00 87.25 315 LEU A C 1
ATOM 2519 O O . LEU A 1 315 ? -6.436 -2.920 3.902 1.00 87.25 315 LEU A O 1
ATOM 2523 N N . ALA A 1 316 ? -8.260 -3.664 4.984 1.00 90.12 316 ALA A N 1
ATOM 2524 C CA . ALA A 1 316 ? -8.450 -4.862 4.183 1.00 90.12 316 ALA A CA 1
ATOM 2525 C C . ALA A 1 316 ? -8.648 -4.496 2.716 1.00 90.12 316 ALA A C 1
ATOM 2527 O O . ALA A 1 316 ? -7.934 -5.002 1.861 1.00 90.12 316 ALA A O 1
ATOM 2528 N N . THR A 1 317 ? -9.523 -3.530 2.434 1.00 91.12 317 THR A N 1
ATOM 2529 C CA . THR A 1 317 ? -9.776 -3.081 1.061 1.00 91.12 317 THR A CA 1
ATOM 2530 C C . THR A 1 317 ? -8.526 -2.463 0.433 1.00 91.12 317 THR A C 1
ATOM 2532 O O . THR A 1 317 ? -8.188 -2.813 -0.696 1.00 91.12 317 THR A O 1
ATOM 2535 N N . SER A 1 318 ? -7.804 -1.587 1.148 1.00 88.81 318 SER A N 1
ATOM 2536 C CA . SER A 1 318 ? -6.602 -0.951 0.589 1.00 88.81 318 SER A CA 1
ATOM 2537 C C . SER A 1 318 ? -5.462 -1.943 0.356 1.00 88.81 318 SER A C 1
ATOM 2539 O O . SER A 1 318 ? -4.768 -1.861 -0.653 1.00 88.81 318 SER A O 1
ATOM 2541 N N . THR A 1 319 ? -5.309 -2.926 1.242 1.00 90.94 319 THR A N 1
ATOM 2542 C CA . THR A 1 319 ? -4.291 -3.977 1.125 1.00 90.94 319 THR A CA 1
ATOM 2543 C C . THR A 1 319 ? -4.629 -4.983 0.034 1.00 90.94 319 THR A C 1
ATOM 2545 O O . THR A 1 319 ? -3.760 -5.366 -0.739 1.00 90.94 319 THR A O 1
ATOM 2548 N N . THR A 1 320 ? -5.890 -5.404 -0.068 1.00 92.38 320 THR A N 1
ATOM 2549 C CA . THR A 1 320 ? -6.334 -6.298 -1.139 1.00 92.38 320 THR A CA 1
ATOM 2550 C C . THR A 1 320 ? -6.163 -5.632 -2.501 1.00 92.38 320 THR A C 1
ATOM 2552 O O . THR A 1 320 ? -5.645 -6.269 -3.412 1.00 92.38 320 THR A O 1
ATOM 2555 N N . ALA A 1 321 ? -6.515 -4.349 -2.634 1.00 93.38 321 ALA A N 1
ATOM 2556 C CA . ALA A 1 321 ? -6.287 -3.601 -3.868 1.00 93.38 321 ALA A CA 1
ATOM 2557 C C . ALA A 1 321 ? -4.797 -3.544 -4.242 1.00 93.38 321 ALA A C 1
ATOM 2559 O O . ALA A 1 321 ? -4.463 -3.781 -5.398 1.00 93.38 321 ALA A O 1
ATOM 2560 N N . LEU A 1 322 ? -3.909 -3.306 -3.268 1.00 92.88 322 LEU A N 1
ATOM 2561 C CA . LEU A 1 322 ? -2.458 -3.355 -3.469 1.00 92.88 322 LEU A CA 1
ATOM 2562 C C . LEU A 1 322 ? -2.008 -4.716 -4.027 1.00 92.88 322 LEU A C 1
ATOM 2564 O O . LEU A 1 322 ? -1.385 -4.761 -5.083 1.00 92.88 322 LEU A O 1
ATOM 2568 N N . TYR A 1 323 ? -2.347 -5.826 -3.359 1.00 93.69 323 TYR A N 1
ATOM 2569 C CA . TYR A 1 323 ? -1.921 -7.156 -3.814 1.00 93.69 323 TYR A CA 1
ATOM 2570 C C . TYR A 1 323 ? -2.476 -7.513 -5.196 1.00 93.69 323 TYR A C 1
ATOM 2572 O O . TYR A 1 323 ? -1.759 -8.134 -5.976 1.00 93.69 323 TYR A O 1
ATOM 2580 N N . LEU A 1 324 ? -3.720 -7.125 -5.501 1.00 94.19 324 LEU A N 1
ATOM 2581 C CA . LEU A 1 324 ? -4.349 -7.379 -6.800 1.00 94.19 324 LEU A CA 1
ATOM 2582 C C . LEU A 1 324 ? -3.723 -6.555 -7.930 1.00 94.19 324 LEU A C 1
ATOM 2584 O O . LEU A 1 324 ? -3.536 -7.085 -9.020 1.00 94.19 324 LEU A O 1
ATOM 2588 N N . LEU A 1 325 ? -3.397 -5.283 -7.683 1.00 94.00 325 LEU A N 1
ATOM 2589 C CA . LEU A 1 325 ? -2.764 -4.413 -8.679 1.00 94.00 325 LEU A CA 1
ATOM 2590 C C . LEU A 1 325 ? -1.312 -4.810 -8.962 1.00 94.00 325 LEU A C 1
ATOM 2592 O O . LEU A 1 325 ? -0.862 -4.699 -10.097 1.00 94.00 325 LEU A O 1
ATOM 2596 N N . GLU A 1 326 ? -0.598 -5.304 -7.954 1.00 92.12 326 GLU A N 1
ATOM 2597 C CA . GLU A 1 326 ? 0.795 -5.747 -8.089 1.00 92.12 326 GLU A CA 1
ATOM 2598 C C . GLU A 1 326 ? 0.919 -7.180 -8.621 1.00 92.12 326 GLU A C 1
ATOM 2600 O O . GLU A 1 326 ? 1.954 -7.553 -9.169 1.00 92.12 326 GLU A O 1
ATOM 2605 N N . PHE A 1 327 ? -0.131 -8.001 -8.508 1.00 91.94 327 PHE A N 1
ATOM 2606 C CA . PHE A 1 327 ? -0.096 -9.400 -8.941 1.00 91.94 327 PHE A CA 1
ATOM 2607 C C . PHE A 1 327 ? 0.345 -9.586 -10.406 1.00 91.94 327 PHE A C 1
ATOM 2609 O O . PHE A 1 327 ? 1.243 -10.397 -10.638 1.00 91.94 327 PHE A O 1
ATOM 2616 N N . PRO A 1 328 ? -0.179 -8.834 -11.401 1.00 90.56 328 PRO A N 1
ATOM 2617 C CA . PRO A 1 328 ? 0.288 -8.946 -12.781 1.00 90.56 328 PRO A CA 1
ATOM 2618 C C . PRO A 1 328 ? 1.778 -8.622 -12.926 1.00 90.56 328 PRO A C 1
ATOM 2620 O O . PRO A 1 328 ? 2.473 -9.287 -13.690 1.00 90.56 328 PRO A O 1
ATOM 2623 N N . TYR A 1 329 ? 2.283 -7.644 -12.167 1.00 87.81 329 TYR A N 1
ATOM 2624 C CA . TYR A 1 329 ? 3.700 -7.277 -12.179 1.00 87.81 329 TYR A CA 1
ATOM 2625 C C . TYR A 1 329 ? 4.568 -8.416 -11.627 1.00 87.81 329 TYR A C 1
ATOM 2627 O O . TYR A 1 329 ? 5.573 -8.780 -12.235 1.00 87.81 329 TYR A O 1
ATOM 2635 N N . MET A 1 330 ? 4.119 -9.073 -10.553 1.00 87.38 330 MET A N 1
ATOM 2636 C CA . MET A 1 330 ? 4.776 -10.264 -9.996 1.00 87.38 330 MET A CA 1
ATOM 2637 C C . MET A 1 330 ? 4.754 -11.468 -10.949 1.00 87.38 330 MET A C 1
ATOM 2639 O O . MET A 1 330 ? 5.701 -12.252 -10.978 1.00 87.38 330 MET A O 1
ATOM 2643 N N . LEU A 1 331 ? 3.705 -11.629 -11.762 1.00 84.88 331 LEU A N 1
ATOM 2644 C CA . LEU A 1 331 ? 3.665 -12.693 -12.771 1.00 84.88 331 LEU A CA 1
ATOM 2645 C C . LEU A 1 331 ? 4.702 -12.481 -13.874 1.00 84.88 331 LEU A C 1
ATOM 2647 O O . LEU A 1 331 ? 5.349 -13.444 -14.290 1.00 84.88 331 LEU A O 1
ATOM 2651 N N . VAL A 1 332 ? 4.890 -11.238 -14.328 1.00 80.94 332 VAL A N 1
ATOM 2652 C CA . VAL A 1 332 ? 5.964 -10.916 -15.279 1.00 80.94 332 VAL A CA 1
ATOM 2653 C C . VAL A 1 332 ? 7.327 -11.147 -14.624 1.00 80.94 332 VAL A C 1
ATOM 2655 O O . VAL A 1 332 ? 8.210 -11.743 -15.228 1.00 80.94 332 VAL A O 1
ATOM 2658 N N . PHE A 1 333 ? 7.475 -10.785 -13.352 1.00 73.44 333 PHE A N 1
ATOM 2659 C CA . PHE A 1 333 ? 8.703 -10.998 -12.589 1.00 73.44 333 PHE A CA 1
ATOM 2660 C C . PHE A 1 333 ? 9.135 -12.472 -12.502 1.00 73.44 333 PHE A C 1
ATOM 2662 O O . PHE A 1 333 ? 10.312 -12.800 -12.648 1.00 73.44 333 PHE A O 1
ATOM 2669 N N . CYS A 1 334 ? 8.181 -13.385 -12.315 1.00 73.75 334 CYS A N 1
ATOM 2670 C CA . CYS A 1 334 ? 8.442 -14.827 -12.294 1.00 73.75 334 CYS A CA 1
ATOM 2671 C C . CYS A 1 334 ? 8.443 -15.484 -13.679 1.00 73.75 334 CYS A C 1
ATOM 2673 O O . CYS A 1 334 ? 8.497 -16.714 -13.770 1.00 73.75 334 CYS A O 1
ATOM 2675 N N . SER A 1 335 ? 8.380 -14.696 -14.755 1.00 71.75 335 SER A N 1
ATOM 2676 C CA . SER A 1 335 ? 8.293 -15.188 -16.132 1.00 71.75 335 SER A CA 1
ATOM 2677 C C . SER A 1 335 ? 7.073 -16.060 -16.422 1.00 71.75 335 SER A C 1
ATOM 2679 O O . SER A 1 335 ? 7.110 -16.893 -17.326 1.00 71.75 335 SER A O 1
ATOM 2681 N N . ALA A 1 336 ? 5.988 -15.867 -15.673 1.00 78.25 336 ALA A N 1
ATOM 2682 C CA . ALA A 1 336 ? 4.711 -16.530 -15.912 1.00 78.25 336 ALA A CA 1
ATOM 2683 C C . ALA A 1 336 ? 3.871 -15.815 -16.986 1.00 78.25 336 ALA A C 1
ATOM 2685 O O . ALA A 1 336 ? 2.953 -16.413 -17.541 1.00 78.25 336 ALA A O 1
ATOM 2686 N N . CYS A 1 337 ? 4.164 -14.544 -17.277 1.00 77.88 337 CYS A N 1
ATOM 2687 C CA . CYS A 1 337 ? 3.480 -13.735 -18.287 1.00 77.88 337 CYS A CA 1
ATOM 2688 C C . CYS A 1 337 ? 4.475 -12.878 -19.076 1.00 77.88 337 CYS A C 1
ATOM 2690 O O . CYS A 1 337 ? 5.542 -12.523 -18.572 1.00 77.88 337 CYS A O 1
ATOM 2692 N N . GLU A 1 338 ? 4.109 -12.525 -20.308 1.00 79.00 338 GLU A N 1
ATOM 2693 C CA . GLU A 1 338 ? 4.882 -11.579 -21.111 1.00 79.00 338 GLU A CA 1
ATOM 2694 C C . GLU A 1 338 ? 4.711 -10.137 -20.605 1.00 79.00 338 GLU A C 1
ATOM 2696 O O . GLU A 1 338 ? 3.642 -9.767 -20.107 1.00 79.00 338 GLU A O 1
ATOM 2701 N N . PRO A 1 339 ? 5.755 -9.303 -20.730 1.00 79.31 339 PRO A N 1
ATOM 2702 C CA . PRO A 1 339 ? 5.692 -7.909 -20.326 1.00 79.31 339 PRO A CA 1
ATOM 2703 C C . PRO A 1 339 ? 4.740 -7.120 -21.228 1.00 79.31 339 PRO A C 1
ATOM 2705 O O . PRO A 1 339 ? 4.822 -7.171 -22.452 1.00 79.31 339 PRO A O 1
ATOM 2708 N N . HIS A 1 340 ? 3.842 -6.353 -20.611 1.00 85.56 340 HIS A N 1
ATOM 2709 C CA . HIS A 1 340 ? 2.849 -5.550 -21.316 1.00 85.56 340 HIS A CA 1
ATOM 2710 C C . HIS A 1 340 ? 2.645 -4.208 -20.607 1.00 85.56 340 HIS A C 1
ATOM 2712 O O . HIS A 1 340 ? 2.633 -4.146 -19.378 1.00 85.56 340 HIS A O 1
ATOM 2718 N N . TYR A 1 341 ? 2.415 -3.125 -21.356 1.00 86.12 341 TYR A N 1
ATOM 2719 C CA . TYR A 1 341 ? 2.263 -1.783 -20.774 1.00 86.12 341 TYR A CA 1
ATOM 2720 C C . TYR A 1 341 ? 1.081 -1.678 -19.791 1.00 86.12 341 TYR A C 1
ATOM 2722 O O . TYR A 1 341 ? 1.144 -0.920 -18.830 1.00 86.12 341 TYR A O 1
ATOM 2730 N N . CYS A 1 342 ? 0.025 -2.482 -19.967 1.00 89.19 342 CYS A N 1
ATOM 2731 C CA . CYS A 1 342 ? -1.070 -2.574 -18.988 1.00 89.19 342 CYS A CA 1
ATOM 2732 C C . CYS A 1 342 ? -0.612 -3.079 -17.612 1.00 89.19 342 CYS A C 1
ATOM 2734 O O . CYS A 1 342 ? -1.142 -2.626 -16.604 1.00 89.19 342 CYS A O 1
ATOM 2736 N N . VAL A 1 343 ? 0.377 -3.980 -17.556 1.00 90.12 343 VAL A N 1
ATOM 2737 C CA . VAL A 1 343 ? 0.943 -4.465 -16.287 1.00 90.12 343 VAL A CA 1
ATOM 2738 C C . VAL A 1 343 ? 1.631 -3.319 -15.546 1.00 90.12 343 VAL A C 1
ATOM 2740 O O . VAL A 1 343 ? 1.438 -3.156 -14.344 1.00 90.12 343 VAL A O 1
ATOM 2743 N N . LEU A 1 344 ? 2.361 -2.471 -16.277 1.00 88.62 344 LEU A N 1
ATOM 2744 C CA . LEU A 1 344 ? 2.969 -1.261 -15.726 1.00 88.62 344 LEU A CA 1
ATOM 2745 C C . LEU A 1 344 ? 1.920 -0.253 -15.253 1.00 88.62 344 LEU A C 1
ATOM 2747 O O . LEU A 1 344 ? 2.077 0.322 -14.183 1.00 88.62 344 LEU A O 1
ATOM 2751 N N . ILE A 1 345 ? 0.823 -0.069 -15.992 1.00 92.56 345 ILE A N 1
ATOM 2752 C CA . ILE A 1 345 ? -0.282 0.790 -15.541 1.00 92.56 345 ILE A CA 1
ATOM 2753 C C . ILE A 1 345 ? -0.843 0.285 -14.203 1.00 92.56 345 ILE A C 1
ATOM 2755 O O . ILE A 1 345 ? -1.057 1.094 -13.303 1.00 92.56 345 ILE A O 1
ATOM 2759 N N . CYS A 1 346 ? -1.042 -1.029 -14.035 1.00 93.06 346 CYS A N 1
ATOM 2760 C CA . CYS A 1 346 ? -1.489 -1.607 -12.763 1.00 93.06 346 CYS A CA 1
ATOM 2761 C C . CYS A 1 346 ? -0.489 -1.350 -11.624 1.00 93.06 346 CYS A C 1
ATOM 2763 O O . CYS A 1 346 ? -0.900 -0.900 -10.553 1.00 93.06 346 CYS A O 1
ATOM 2765 N N . HIS A 1 347 ? 0.805 -1.563 -11.878 1.00 91.81 347 HIS A N 1
ATOM 2766 C CA . HIS A 1 347 ? 1.885 -1.302 -10.923 1.00 91.81 347 HIS A CA 1
ATOM 2767 C C . HIS A 1 347 ? 1.921 0.171 -10.478 1.00 91.81 347 HIS A C 1
ATOM 2769 O O . HIS A 1 347 ? 1.958 0.469 -9.287 1.00 91.81 347 HIS A O 1
ATOM 2775 N N . LEU A 1 348 ? 1.807 1.113 -11.421 1.00 92.81 348 LEU A N 1
ATOM 2776 C CA . LEU A 1 348 ? 1.802 2.549 -11.123 1.00 92.81 348 LEU A CA 1
ATOM 2777 C C . LEU A 1 348 ? 0.503 3.012 -10.446 1.00 92.81 348 LEU A C 1
ATOM 2779 O O . LEU A 1 348 ? 0.519 3.926 -9.617 1.00 92.81 348 LEU A O 1
ATOM 2783 N N . ALA A 1 349 ? -0.634 2.383 -10.762 1.00 94.56 349 ALA A N 1
ATOM 2784 C CA . ALA A 1 349 ? -1.938 2.747 -10.210 1.00 94.56 349 ALA A CA 1
ATOM 2785 C C . ALA A 1 349 ? -2.014 2.585 -8.682 1.00 94.56 349 ALA A C 1
ATOM 2787 O O . ALA A 1 349 ? -2.801 3.288 -8.039 1.00 94.56 349 ALA A O 1
ATOM 2788 N N . VAL A 1 350 ? -1.177 1.730 -8.081 1.00 92.50 350 VAL A N 1
ATOM 2789 C CA . VAL A 1 350 ? -1.074 1.546 -6.621 1.00 92.50 350 VAL A CA 1
ATOM 2790 C C . VAL A 1 350 ? -0.918 2.874 -5.879 1.00 92.50 350 VAL A C 1
ATOM 2792 O O . VAL A 1 350 ? -1.600 3.096 -4.873 1.00 92.50 350 VAL A O 1
ATOM 2795 N N . HIS A 1 351 ? -0.105 3.794 -6.407 1.00 90.94 351 HIS A N 1
ATOM 2796 C CA . HIS A 1 351 ? 0.187 5.082 -5.766 1.00 90.94 351 HIS A CA 1
ATOM 2797 C C . HIS A 1 351 ? -1.012 6.034 -5.697 1.00 90.94 351 HIS A C 1
ATOM 2799 O O . HIS A 1 351 ? -0.992 7.004 -4.937 1.00 90.94 351 HIS A O 1
ATOM 2805 N N . THR A 1 352 ? -2.061 5.749 -6.470 1.00 91.94 352 THR A N 1
ATOM 2806 C CA . THR A 1 352 ? -3.311 6.516 -6.499 1.00 91.94 352 THR A CA 1
ATOM 2807 C C . THR A 1 352 ? -4.457 5.759 -5.845 1.00 91.94 352 THR A C 1
ATOM 2809 O O . THR A 1 352 ? -5.201 6.321 -5.045 1.00 91.94 352 THR A O 1
ATOM 2812 N N . VAL A 1 353 ? -4.618 4.471 -6.149 1.00 91.44 353 VAL A N 1
ATOM 2813 C CA . VAL A 1 353 ? -5.758 3.686 -5.658 1.00 91.44 353 VAL A CA 1
ATOM 2814 C C . VAL A 1 353 ? -5.729 3.578 -4.135 1.00 91.44 353 VAL A C 1
ATOM 2816 O O . VAL A 1 353 ? -6.757 3.757 -3.481 1.00 91.44 353 VAL A O 1
ATOM 2819 N N . GLN A 1 354 ? -4.556 3.354 -3.544 1.00 85.88 354 GLN A N 1
ATOM 2820 C CA . GLN A 1 354 ? -4.421 3.209 -2.097 1.00 85.88 354 GLN A CA 1
ATOM 2821 C C . GLN A 1 354 ? -4.861 4.470 -1.315 1.00 85.88 354 GLN A C 1
ATOM 2823 O O . GLN A 1 354 ? -5.737 4.346 -0.450 1.00 85.88 354 GLN A O 1
ATOM 2828 N N . PRO A 1 355 ? -4.338 5.685 -1.586 1.00 86.50 355 PRO A N 1
ATOM 2829 C CA . PRO A 1 355 ? -4.792 6.897 -0.900 1.00 86.50 355 PRO A CA 1
ATOM 2830 C C . PRO A 1 355 ? -6.261 7.233 -1.193 1.00 86.50 355 PRO A C 1
ATOM 2832 O O . PRO A 1 355 ? -6.971 7.639 -0.272 1.00 86.50 355 PRO A O 1
ATOM 2835 N N . VAL A 1 356 ? -6.763 6.987 -2.412 1.00 88.75 356 VAL A N 1
ATOM 2836 C CA . VAL A 1 356 ? -8.196 7.149 -2.734 1.00 88.75 356 VAL A CA 1
ATOM 2837 C C . VAL A 1 356 ? -9.064 6.268 -1.837 1.00 88.75 356 VAL A C 1
ATOM 2839 O O . VAL A 1 356 ? -10.037 6.751 -1.254 1.00 88.75 356 VAL A O 1
ATOM 2842 N N . LEU A 1 357 ? -8.709 4.993 -1.663 1.00 87.19 357 LEU A N 1
ATOM 2843 C CA . LEU A 1 357 ? -9.432 4.081 -0.772 1.00 87.19 357 LEU A CA 1
ATOM 2844 C C . LEU A 1 357 ? -9.379 4.553 0.685 1.00 87.19 357 LEU A C 1
ATOM 2846 O O . LEU A 1 357 ? -10.388 4.515 1.389 1.00 87.19 357 LEU A O 1
ATOM 2850 N N . HIS A 1 358 ? -8.236 5.069 1.141 1.00 81.56 358 HIS A N 1
ATOM 2851 C CA . HIS A 1 358 ? -8.125 5.628 2.487 1.00 81.56 358 HIS A CA 1
ATOM 2852 C C . HIS A 1 358 ? -9.022 6.854 2.696 1.00 81.56 358 HIS A C 1
ATOM 2854 O O . HIS A 1 358 ? -9.677 6.939 3.735 1.00 81.56 358 HIS A O 1
ATOM 2860 N N . ILE A 1 359 ? -9.100 7.770 1.730 1.00 79.12 359 ILE A N 1
ATOM 2861 C CA . ILE A 1 359 ? -9.963 8.959 1.809 1.00 79.12 359 ILE A CA 1
ATOM 2862 C C . ILE A 1 359 ? -11.438 8.565 1.762 1.00 79.12 359 ILE A C 1
ATOM 2864 O O . ILE A 1 359 ? -12.234 9.019 2.583 1.00 79.12 359 ILE A O 1
ATOM 2868 N N . THR A 1 360 ? -11.808 7.710 0.810 1.00 81.88 360 THR A N 1
ATOM 2869 C CA . THR A 1 360 ? -13.206 7.342 0.557 1.00 81.88 360 THR A CA 1
ATOM 2870 C C . THR A 1 360 ? -13.791 6.488 1.674 1.00 81.88 360 THR A C 1
ATOM 2872 O O . THR A 1 360 ? -14.950 6.688 2.035 1.00 81.88 360 THR A O 1
ATOM 2875 N N . LEU A 1 361 ? -13.018 5.583 2.281 1.00 81.06 361 LEU A N 1
ATOM 2876 C CA . LEU A 1 361 ? -13.518 4.657 3.304 1.00 81.06 361 LEU A CA 1
ATOM 2877 C C . LEU A 1 361 ? -13.373 5.196 4.737 1.00 81.06 361 LEU A C 1
ATOM 2879 O O . LEU A 1 361 ? -14.223 4.910 5.590 1.00 81.06 361 LEU A O 1
ATOM 2883 N N . SER A 1 362 ? -12.365 6.030 5.014 1.00 72.12 362 SER A N 1
ATOM 2884 C CA . SER A 1 362 ? -12.146 6.597 6.350 1.00 72.12 362 SER A CA 1
ATOM 2885 C C . SER A 1 362 ? -13.072 7.781 6.618 1.00 72.12 362 SER A C 1
ATOM 2887 O O . SER A 1 362 ? -12.910 8.866 6.061 1.00 72.12 362 SER A O 1
ATOM 2889 N N . LYS A 1 363 ? -14.021 7.611 7.549 1.00 68.88 363 LYS A N 1
ATOM 2890 C CA . LYS A 1 363 ? -14.913 8.701 7.984 1.00 68.88 363 LYS A CA 1
ATOM 2891 C C . LYS A 1 363 ? -14.127 9.908 8.502 1.00 68.88 363 LYS A C 1
ATOM 2893 O O . LYS A 1 363 ? -14.499 11.033 8.194 1.00 68.88 363 LYS A O 1
ATOM 2898 N N . ALA A 1 364 ? -13.031 9.662 9.225 1.00 64.69 364 ALA A N 1
ATOM 2899 C CA . ALA A 1 364 ? -12.172 10.718 9.745 1.00 64.69 364 ALA A CA 1
ATOM 2900 C C . ALA A 1 364 ? -11.597 11.574 8.612 1.00 64.69 364 ALA A C 1
ATOM 2902 O O . ALA A 1 364 ? -11.692 12.793 8.692 1.00 64.69 364 ALA A O 1
ATOM 2903 N N . PHE A 1 365 ? -11.081 10.956 7.537 1.00 66.00 365 PHE A N 1
ATOM 2904 C CA . PHE A 1 365 ? -10.580 11.704 6.381 1.00 66.00 365 PHE A CA 1
ATOM 2905 C C . PHE A 1 365 ? -11.695 12.447 5.653 1.00 66.00 365 PHE A C 1
ATOM 2907 O O . PHE A 1 365 ? -11.535 13.632 5.387 1.00 66.00 365 PHE A O 1
ATOM 2914 N N . ARG A 1 366 ? -12.848 11.815 5.407 1.00 69.56 366 ARG A N 1
ATOM 2915 C CA . ARG A 1 366 ? -13.978 12.495 4.748 1.00 69.56 366 ARG A CA 1
ATOM 2916 C C . ARG A 1 366 ? -14.417 13.766 5.475 1.00 69.56 366 ARG A C 1
ATOM 2918 O O . ARG A 1 366 ? -14.740 14.750 4.820 1.00 69.56 366 ARG A O 1
ATOM 2925 N N . GLU A 1 367 ? -14.416 13.761 6.807 1.00 67.31 367 GLU A N 1
ATOM 2926 C CA . GLU A 1 367 ? -14.754 14.945 7.606 1.00 67.31 367 GLU A CA 1
ATOM 2927 C C . GLU A 1 367 ? -13.714 16.062 7.443 1.00 67.31 367 GLU A C 1
ATOM 2929 O O . GLU A 1 367 ? -14.098 17.202 7.192 1.00 67.31 367 GLU A O 1
ATOM 2934 N N . VAL A 1 368 ? -12.412 15.747 7.475 1.00 65.38 368 VAL A N 1
ATOM 2935 C CA . VAL A 1 368 ? -11.353 16.757 7.244 1.00 65.38 368 VAL A CA 1
ATOM 2936 C C . VAL A 1 368 ? -11.414 17.314 5.841 1.00 65.38 368 VAL A C 1
ATOM 2938 O O . VAL A 1 368 ? -11.293 18.514 5.647 1.00 65.38 368 VAL A O 1
ATOM 2941 N N . PHE A 1 369 ? -11.576 16.436 4.855 1.00 65.25 369 PHE A N 1
ATOM 2942 C CA . PHE A 1 369 ? -11.639 16.828 3.459 1.00 65.25 369 PHE A CA 1
ATOM 2943 C C . PHE A 1 369 ? -12.837 17.737 3.229 1.00 65.25 369 PHE A C 1
ATOM 2945 O O . PHE A 1 369 ? -12.687 18.784 2.611 1.00 65.25 369 PHE A O 1
ATOM 2952 N N . ARG A 1 370 ? -14.000 17.408 3.803 1.00 67.94 370 ARG A N 1
ATOM 2953 C CA . ARG A 1 370 ? -15.166 18.292 3.768 1.00 67.94 370 ARG A CA 1
ATOM 2954 C C . ARG A 1 370 ? -14.860 19.649 4.406 1.00 67.94 370 ARG A C 1
ATOM 2956 O O . ARG A 1 370 ? -15.215 20.664 3.824 1.00 67.94 370 ARG A O 1
ATOM 2963 N N . GLU A 1 371 ? -14.181 19.695 5.551 1.00 66.50 371 GLU A N 1
ATOM 2964 C CA . GLU A 1 371 ? -13.777 20.961 6.181 1.00 66.50 371 GLU A CA 1
ATOM 2965 C C . GLU A 1 371 ? -12.752 21.753 5.350 1.00 66.50 371 GLU A C 1
ATOM 2967 O O . GLU A 1 371 ? -12.860 22.975 5.268 1.00 66.50 371 GLU A O 1
ATOM 2972 N N . LEU A 1 372 ? -11.774 21.087 4.730 1.00 65.81 372 LEU A N 1
ATOM 2973 C CA . LEU A 1 372 ? -10.757 21.706 3.876 1.00 65.81 372 LEU A CA 1
ATOM 2974 C C . LEU A 1 372 ? -11.373 22.269 2.593 1.00 65.81 372 LEU A C 1
ATOM 2976 O O . LEU A 1 372 ? -11.095 23.414 2.257 1.00 65.81 372 LEU A O 1
ATOM 2980 N N . PHE A 1 373 ? -12.250 21.514 1.927 1.00 66.62 373 PHE A N 1
ATOM 2981 C CA . PHE A 1 373 ? -12.971 21.975 0.739 1.00 66.62 373 PHE A CA 1
ATOM 2982 C C . PHE A 1 373 ? -13.932 23.118 1.067 1.00 66.62 373 PHE A C 1
ATOM 2984 O O . PHE A 1 373 ? -13.914 24.127 0.378 1.00 66.62 373 PHE A O 1
ATOM 2991 N N . VAL A 1 374 ? -14.699 23.026 2.160 1.00 67.25 374 VAL A N 1
ATOM 2992 C CA . VAL A 1 374 ? -15.587 24.122 2.595 1.00 67.25 374 VAL A CA 1
ATOM 2993 C C . VAL A 1 374 ? -14.790 25.379 2.959 1.00 67.25 374 VAL A C 1
ATOM 2995 O O . VAL A 1 374 ? -15.253 26.490 2.718 1.00 67.25 374 VAL A O 1
ATOM 2998 N N . LYS A 1 375 ? -13.590 25.243 3.535 1.00 60.22 375 LYS A N 1
ATOM 2999 C CA . LYS A 1 375 ? -12.714 26.393 3.807 1.00 60.22 375 LYS A CA 1
ATOM 3000 C C . LYS A 1 375 ? -12.074 26.966 2.547 1.00 60.22 375 LYS A C 1
ATOM 3002 O O . LYS A 1 375 ? -11.956 28.181 2.471 1.00 60.22 375 LYS A O 1
ATOM 3007 N N . ALA A 1 376 ? -11.674 26.130 1.591 1.00 59.75 376 ALA A N 1
ATOM 3008 C CA . ALA A 1 376 ? -11.151 26.585 0.304 1.00 59.75 376 ALA A CA 1
ATOM 3009 C C . ALA A 1 376 ? -12.226 27.339 -0.494 1.00 59.75 376 ALA A C 1
ATOM 3011 O O . ALA A 1 376 ? -11.955 28.409 -1.026 1.00 59.75 376 ALA A O 1
ATOM 3012 N N . ASP A 1 377 ? -13.460 26.835 -0.476 1.00 59.38 377 ASP A N 1
ATOM 3013 C CA . ASP A 1 377 ? -14.630 27.464 -1.092 1.00 59.38 377 ASP A CA 1
ATOM 3014 C C . ASP A 1 377 ? -14.956 28.816 -0.429 1.00 59.38 377 ASP A C 1
ATOM 3016 O O . ASP A 1 377 ? -15.052 29.846 -1.089 1.00 59.38 377 ASP A O 1
ATOM 3020 N N . ARG A 1 378 ? -14.970 28.875 0.912 1.00 53.03 378 ARG A N 1
ATOM 3021 C CA . ARG A 1 378 ? -15.143 30.142 1.652 1.00 53.03 378 ARG A CA 1
ATOM 3022 C C . ARG A 1 378 ? -13.990 31.132 1.462 1.00 53.03 378 ARG A C 1
ATOM 3024 O O . ARG A 1 378 ? -14.239 32.331 1.436 1.00 53.03 378 ARG A O 1
ATOM 3031 N N . GLY A 1 379 ? -12.756 30.646 1.327 1.00 49.75 379 GLY A N 1
ATOM 3032 C CA . GLY A 1 379 ? -11.580 31.465 1.019 1.00 49.75 379 GLY A CA 1
ATOM 3033 C C . GLY A 1 379 ? -11.600 32.033 -0.403 1.00 49.75 379 GLY A C 1
ATOM 3034 O O . GLY A 1 379 ? -11.057 33.110 -0.627 1.00 49.75 379 GLY A O 1
ATOM 3035 N N . SER A 1 380 ? -12.277 31.348 -1.333 1.00 44.12 380 SER A N 1
ATOM 3036 C CA . SER A 1 380 ? -12.536 31.829 -2.694 1.00 44.12 380 SER A CA 1
ATOM 3037 C C . SER A 1 380 ? -13.697 32.827 -2.766 1.00 44.12 380 SER A C 1
ATOM 3039 O O . SER A 1 380 ? -13.706 33.676 -3.651 1.00 44.12 380 SER A O 1
ATOM 3041 N N . ILE A 1 381 ? -14.669 32.754 -1.850 1.00 43.75 381 ILE A N 1
ATOM 3042 C CA . ILE A 1 381 ? -15.780 33.721 -1.777 1.00 43.75 381 ILE A CA 1
ATOM 3043 C C . ILE A 1 381 ? -15.307 35.039 -1.139 1.00 43.75 381 ILE A C 1
ATOM 3045 O O . ILE A 1 381 ? -15.651 36.114 -1.622 1.00 43.75 381 ILE A O 1
ATOM 3049 N N . SER A 1 382 ? -14.415 34.989 -0.140 1.00 40.19 382 SER A N 1
ATOM 3050 C CA . SER A 1 382 ? -13.857 36.206 0.475 1.00 40.19 382 SER A CA 1
ATOM 3051 C C . SER A 1 382 ? -12.966 37.046 -0.451 1.00 40.19 382 SER A C 1
ATOM 3053 O O . SER A 1 382 ? -12.752 38.222 -0.170 1.00 40.19 382 SER A O 1
ATOM 3055 N N . SER A 1 383 ? -12.438 36.476 -1.541 1.00 37.19 383 SER A N 1
ATOM 3056 C CA . SER A 1 383 ? -11.658 37.217 -2.543 1.00 37.19 383 SER A CA 1
ATOM 3057 C C . SER A 1 383 ? -12.493 37.737 -3.718 1.00 37.19 383 SER A C 1
ATOM 3059 O O . SER A 1 383 ? -11.999 38.575 -4.464 1.00 37.19 383 SER A O 1
ATOM 3061 N N . LEU A 1 384 ? -13.744 37.289 -3.877 1.00 36.38 384 LEU A N 1
ATOM 3062 C CA . LEU A 1 384 ? -14.672 37.776 -4.908 1.00 36.38 384 LEU A CA 1
ATOM 3063 C C . LEU A 1 384 ? -15.561 38.922 -4.397 1.00 36.38 384 LEU A C 1
ATOM 3065 O O . LEU A 1 384 ? -15.784 39.879 -5.135 1.00 36.38 384 LEU A O 1
ATOM 3069 N N . ASP A 1 385 ? -15.951 38.909 -3.118 1.00 37.62 385 ASP A N 1
ATOM 3070 C CA . ASP A 1 385 ? -16.675 40.035 -2.501 1.00 37.62 385 ASP A CA 1
ATOM 3071 C C . ASP A 1 385 ? -15.788 41.283 -2.320 1.00 37.62 385 ASP A C 1
ATOM 3073 O O . ASP A 1 385 ? -16.279 42.408 -2.348 1.00 37.62 385 ASP A O 1
ATOM 3077 N N . ALA A 1 386 ? -14.466 41.110 -2.210 1.00 39.66 386 ALA A N 1
ATOM 3078 C CA . ALA A 1 386 ? -13.511 42.219 -2.123 1.00 39.66 386 ALA A CA 1
ATOM 3079 C C . ALA A 1 386 ? -13.235 42.913 -3.475 1.00 39.66 386 ALA A C 1
ATOM 3081 O O . ALA A 1 386 ? -12.629 43.979 -3.493 1.00 39.66 386 ALA A O 1
ATOM 3082 N N . ILE A 1 387 ? -13.670 42.331 -4.600 1.00 40.28 387 ILE A N 1
ATOM 3083 C CA . ILE A 1 387 ? -13.458 42.885 -5.952 1.00 40.28 387 ILE A CA 1
ATOM 3084 C C . ILE A 1 387 ? -14.741 43.537 -6.503 1.00 40.28 387 ILE A C 1
ATOM 3086 O O . ILE A 1 387 ? -14.674 44.338 -7.430 1.00 40.28 387 ILE A O 1
ATOM 3090 N N . MET A 1 388 ? -15.912 43.269 -5.912 1.00 37.91 388 MET A N 1
ATOM 3091 C CA . MET A 1 388 ? -17.194 43.835 -6.364 1.00 37.91 388 MET A CA 1
ATOM 3092 C C . MET A 1 388 ? -17.656 45.100 -5.614 1.00 37.91 388 MET A C 1
ATOM 3094 O O . MET A 1 388 ? -18.731 45.608 -5.926 1.00 37.91 388 MET A O 1
ATOM 3098 N N . VAL A 1 389 ? -16.875 45.637 -4.665 1.00 44.25 389 VAL A N 1
ATOM 3099 C CA . VAL A 1 389 ? -17.260 46.831 -3.873 1.00 44.25 389 VAL A CA 1
ATOM 3100 C C . VAL A 1 389 ? -16.541 48.123 -4.297 1.00 44.25 389 VAL A C 1
ATOM 3102 O O . VAL A 1 389 ? -17.041 49.204 -4.005 1.00 44.25 389 VAL A O 1
ATOM 3105 N N . ASP A 1 390 ? -15.465 48.059 -5.085 1.00 38.25 390 ASP A N 1
ATOM 3106 C CA . ASP A 1 390 ? -14.808 49.264 -5.617 1.00 38.25 390 ASP A CA 1
ATOM 3107 C C . ASP A 1 390 ? -15.296 49.596 -7.039 1.00 38.25 390 ASP A C 1
ATOM 3109 O O . ASP A 1 390 ? -14.581 49.453 -8.031 1.00 38.25 390 ASP A O 1
ATOM 3113 N N . GLN A 1 391 ? -16.535 50.084 -7.144 1.00 36.31 391 GLN A N 1
ATOM 3114 C CA . GLN A 1 391 ? -16.892 51.029 -8.206 1.00 36.31 391 GLN A CA 1
ATOM 3115 C C . GLN A 1 391 ? -16.990 52.433 -7.596 1.00 36.31 391 GLN A C 1
ATOM 3117 O O . GLN A 1 391 ? -17.898 52.687 -6.803 1.00 36.31 391 GLN A O 1
ATOM 3122 N N . PRO A 1 392 ? -16.093 53.370 -7.951 1.00 38.09 392 PRO A N 1
ATOM 3123 C CA . PRO A 1 392 ? -16.200 54.742 -7.490 1.00 38.09 392 PRO A CA 1
ATOM 3124 C C . PRO A 1 392 ? -17.341 55.434 -8.238 1.00 38.09 392 PRO A C 1
ATOM 3126 O O . PRO A 1 392 ? -17.241 55.730 -9.429 1.00 38.09 392 PRO A O 1
ATOM 3129 N N . THR A 1 393 ? -18.425 55.744 -7.531 1.00 40.28 393 THR A N 1
ATOM 3130 C CA . THR A 1 393 ? -19.338 56.809 -7.947 1.00 40.28 393 THR A CA 1
ATOM 3131 C C . THR A 1 393 ? -18.606 58.140 -7.802 1.00 40.28 393 THR A C 1
ATOM 3133 O O . THR A 1 393 ? -18.524 58.707 -6.714 1.00 40.28 393 THR A O 1
ATOM 3136 N N . ALA A 1 394 ? -18.034 58.614 -8.904 1.00 35.91 394 ALA A N 1
ATOM 3137 C CA . ALA A 1 394 ? -17.627 60.001 -9.064 1.00 35.91 394 ALA A CA 1
ATOM 3138 C C . ALA A 1 394 ? -18.873 60.891 -9.223 1.00 35.91 394 ALA A C 1
ATOM 3140 O O . ALA A 1 394 ? -19.774 60.544 -9.988 1.00 35.91 394 ALA A O 1
ATOM 3141 N N . GLY A 1 395 ? -18.892 62.051 -8.558 1.00 33.28 395 GLY A N 1
ATOM 3142 C CA . GLY A 1 395 ? -19.781 63.163 -8.914 1.00 33.28 395 GLY A CA 1
ATOM 3143 C C . GLY A 1 395 ? -20.444 63.869 -7.734 1.00 33.28 395 GLY A C 1
ATOM 3144 O O . GLY A 1 395 ? -21.630 63.663 -7.491 1.00 33.28 395 GLY A O 1
ATOM 3145 N N . GLY A 1 396 ? -19.680 64.729 -7.058 1.00 30.50 396 GLY A N 1
ATOM 3146 C CA . GLY A 1 396 ? -20.130 65.720 -6.080 1.00 30.50 396 GLY A CA 1
ATOM 3147 C C . GLY A 1 396 ? -18.990 66.670 -5.764 1.00 30.50 396 GLY A C 1
ATOM 3148 O O . GLY A 1 396 ? -18.088 66.219 -5.026 1.00 30.50 396 GLY A O 1
#

Radius of gyration: 27.48 Å; chains: 1; bounding box: 74×88×74 Å